Protein AF-0000000082409855 (afdb_homodimer)

Solvent-accessible surface area (backbone atoms only — not comparable to full-atom values): 30303 Å² total; per-residue (Å²): 127,55,76,56,53,50,44,50,52,50,38,51,52,51,40,52,52,52,29,58,73,38,44,32,50,68,26,29,18,24,30,33,56,83,82,62,51,70,40,70,43,61,23,79,43,75,34,61,32,52,48,40,54,48,55,59,50,48,46,44,51,27,42,34,38,68,70,62,80,38,64,48,76,46,70,48,70,51,46,71,92,40,38,84,38,64,46,68,65,2,50,35,89,60,54,34,32,32,18,48,50,39,34,52,38,42,23,45,21,70,54,13,40,16,37,39,36,52,50,47,63,73,64,32,66,66,56,40,52,49,54,36,51,74,70,66,34,80,67,52,41,80,75,56,54,57,68,50,47,53,48,47,48,25,59,66,70,72,47,61,84,84,54,81,68,69,82,65,58,58,78,56,52,64,68,31,49,68,65,32,41,92,64,28,39,16,25,22,26,44,53,53,25,48,53,48,33,30,33,77,64,42,65,71,45,56,56,69,17,24,49,49,43,53,56,39,26,50,49,43,65,73,56,58,26,54,51,60,40,48,61,77,73,43,47,58,27,33,31,58,15,66,50,89,50,30,52,30,36,37,34,39,41,35,42,85,88,68,52,42,32,15,32,18,35,39,34,42,44,74,55,86,63,83,75,49,64,54,48,35,42,41,39,1,46,44,50,40,44,38,46,47,43,55,58,69,63,98,126,54,75,56,53,49,44,50,53,51,39,52,53,52,41,52,52,52,28,59,73,37,44,32,50,68,26,28,17,23,29,34,56,84,82,60,53,70,40,70,44,59,23,79,42,77,34,61,32,51,48,40,55,49,54,58,50,46,45,46,51,28,42,34,40,68,72,61,78,37,66,46,76,46,70,46,72,49,46,71,93,41,39,84,37,63,46,68,63,3,52,35,87,60,55,34,34,32,19,48,49,39,32,53,38,42,24,45,20,68,54,14,40,16,36,41,36,51,50,46,63,74,62,33,66,67,55,39,50,49,54,36,51,75,71,64,34,79,66,52,40,82,76,58,52,56,66,50,47,54,49,47,49,25,60,66,69,72,46,61,84,81,54,82,68,69,82,65,58,59,78,56,51,64,68,33,49,68,65,31,40,93,65,28,38,15,26,22,27,44,52,54,23,49,51,46,32,29,32,76,66,43,65,71,46,55,55,69,17,23,50,50,42,53,55,40,26,50,49,42,66,75,55,56,25,56,51,57,40,50,60,78,72,44,46,59,26,31,30,58,16,66,49,89,52,29,52,31,35,36,34,38,41,34,42,83,89,66,52,43,32,16,32,18,36,40,35,41,45,74,57,84,62,83,77,51,65,54,49,35,41,40,38,1,45,43,49,39,46,38,47,47,44,54,58,71,63,98

Organism: Rhodococcus erythropolis (NCBI:txid1833)

pLDDT: mean 94.65, std 8.67, range [45.44, 98.94]

Radius of gyration: 23.84 Å; Cα contacts (8 Å, |Δi|>4): 1244; chains: 2; bounding box: 55×64×60 Å

Sequence (596 aa):
MTETATYVESAQQEIAAVLAEAKTDAFVHARDIDSGEEFGYGADEGVILASVFKIPVVLQYAREVAAGTLDPTEHATVTAEFRSGGIGIGGCADDVTASWRDLALLMMSFSDNAATDFLYERLGLDNIVATLRGLGLEKTNLVRDCRGLFKSVYDDLGVDKGTLLEMPPIEILRTISVMDPARSNSSTPREITMLLAAIWRDEAGPASACEEVRTIMSKQVWPHRLSSGFPDEVTVAAKTGTLGLVRNEAGVVAYPDGKRYAVGVFTKSHELTHRAPKIDASIGTVGRIAVEALRNNSMTETATYVESAQQEIAAVLAEAKTDAFVHARDIDSGEEFGYGADEGVILASVFKIPVVLQYAREVAAGTLDPTEHATVTAEFRSGGIGIGGCADDVTASWRDLALLMMSFSDNAATDFLYERLGLDNIVATLRGLGLEKTNLVRDCRGLFKSVYDDLGVDKGTLLEMPPIEILRTISVMDPARSNSSTPREITMLLAAIWRDEAGPASACEEVRTIMSKQVWPHRLSSGFPDEVTVAAKTGTLGLVRNEAGVVAYPDGKRYAVGVFTKSHELTHRAPKIDASIGTVGRIAVEALRNNS

Foldseek 3Di:
DPPLVVLLVVLQVVLVVLCVVLQWDKWKKKAFLVPGDIHTDQQFDKFQCFLVLLLLLLLLVLQCVVVVVFDQQDKDKQAPVLQLDDPDPVPDPGIDIGGLLVLSLVCFQENRQSSFVVSCVVSDQVSSVVLCVVLVQPQFDADDGPVVLVVQVCVLVVHDRPPPDDQDAPVSLCPGQSNDSVRHGIGGNNSSQSCQSCLVVCNSHHVSSSVSSQVSQQNHDDCQAQVLLDDPQKGWRKGWGDDFQKTWMWTKIAHPVGTIMTMIMIIGHNDGDDCSSSNRNSRNNSRVSRVVSVVVVD/DPPLVVLLVVLQVVLVVLCVVLQWDKWKKKAFLVPGDIHTDQQFDKFQCFLVLLLLLLLLVLQCVVVVVFPQQDKDKQAPVLQLDDPDPVPDPGIDIGGLLVLSLVCFQANRQSSFVVSCVVRDQVSSVVLCVVLVQPQFDADDGPVVLVVQVCVQVVHDRPPPDDQDAPVSLCPGQSNDSVRHGIGGNNSSQSCQSCLVVCNSHHVSSSVSSQVSQQNHDDCQAQVLLDDPQKGWRWGWGDDFQKTWMWTKIAHPVGIIMTMIMIMGHNHGDDCSSSNRNSRNNSRVSRVVSVVVVD

InterPro domains:
  IPR000871 Beta-lactamase, class-A [PTHR35333] (9-295)
  IPR012338 Beta-lactamase/transpeptidase-like [G3DSA:3.40.710.10] (6-298)
  IPR012338 Beta-lactamase/transpeptidase-like [SSF56601] (11-272)
  IPR045155 Beta-lactamase class A, catalytic domain [PF13354] (12-293)

Secondary structure (DSSP, 8-state):
--HHHHHHHHHHHHHHHHHHHHTEEEEEEEEETTT--EEEESTTS-EE-GGGGHHHHHHHHHHHHHHTSS-TT-EEEE-GGG--SSSGGGG-SS-EEEEHHHHHHHHHHH--HHHHHHHHHHH-HHHHHHHHHHTT-TT-B----HHHHHHHHHHHHT--TT-------HHHHTTSGGG-TTTSSEE-HHHHHHHHHHHHTT-SS-HHHHHHHHHHHTT----SSGGGGS-TTSEEEEEEEEETTEEEEEEEEE-TTS-EEEEEEEEEESS--SS-HHHHHHHHHHHHHHHHHHHHH-/--HHHHHHHHHHHHHHHHHHHHTEEEEEEEEETTT--EEEESTTS-EE-GGGGHHHHHHHHHHHHHHTSS-TT-EEEE-GGG--SSSGGGG-SS-EEEEHHHHHHHHHHS--HHHHHHHHHHH-HHHHHHHHHHTT-TT-B----HHHHHHHHHHHHT--TT---PPPPHHHHTTSGGG-TTTSSEE-HHHHHHHHHHHHTT-SS-HHHHHHHHHHHTT----SSGGGGS-TTSEEEEEEEEETTEEEEEEEEE-TTS-EEEEEEEEEESS--SS-HHHHHHHHHHHHHHHHHHHHH-

Structure (mmCIF, N/CA/C/O backbone):
data_AF-0000000082409855-model_v1
#
loop_
_entity.id
_entity.type
_entity.pdbx_description
1 polymer 'Serine hydrolase'
#
loop_
_atom_site.group_PDB
_atom_site.id
_atom_site.type_symbol
_atom_site.label_atom_id
_atom_site.label_alt_id
_atom_site.label_comp_id
_atom_site.label_asym_id
_atom_site.label_entity_id
_atom_site.label_seq_id
_atom_site.pdbx_PDB_ins_code
_atom_site.Cartn_x
_atom_site.Cartn_y
_atom_site.Cartn_z
_atom_site.occupancy
_atom_site.B_iso_or_equiv
_atom_site.auth_seq_id
_atom_site.auth_comp_id
_atom_site.auth_asym_id
_atom_site.auth_atom_id
_atom_site.pdbx_PDB_model_num
ATOM 1 N N . MET A 1 1 ? -32.531 29.328 12.016 1 45.44 1 MET A N 1
ATOM 2 C CA . MET A 1 1 ? -31.188 28.812 11.711 1 45.44 1 MET A CA 1
ATOM 3 C C . MET A 1 1 ? -30.844 29.031 10.25 1 45.44 1 MET A C 1
ATOM 5 O O . MET A 1 1 ? -31.609 28.688 9.352 1 45.44 1 MET A O 1
ATOM 9 N N . THR A 1 2 ? -29.859 29.797 9.953 1 54.56 2 THR A N 1
ATOM 10 C CA . THR A 1 2 ? -29.531 30.141 8.578 1 54.56 2 THR A CA 1
ATOM 11 C C . THR A 1 2 ? -29.266 28.891 7.754 1 54.56 2 THR A C 1
ATOM 13 O O . THR A 1 2 ? -29.031 27.812 8.305 1 54.56 2 THR A O 1
ATOM 16 N N . GLU A 1 3 ? -29.656 28.969 6.469 1 56.25 3 GLU A N 1
ATOM 17 C CA . GLU A 1 3 ? -29.484 27.875 5.516 1 56.25 3 GLU A CA 1
ATOM 18 C C . GLU A 1 3 ? -28.125 27.203 5.707 1 56.25 3 GLU A C 1
ATOM 20 O O . GLU A 1 3 ? -28.031 25.969 5.625 1 56.25 3 GLU A O 1
ATOM 25 N N . THR A 1 4 ? -27.172 28.016 6.062 1 58.31 4 THR A N 1
ATOM 26 C CA . THR A 1 4 ? -25.828 27.484 6.285 1 58.31 4 THR A CA 1
ATOM 27 C C . THR A 1 4 ? -25.781 26.641 7.559 1 58.31 4 THR A C 1
ATOM 29 O O . THR A 1 4 ? -25.172 25.562 7.578 1 58.31 4 THR A O 1
ATOM 32 N N . ALA A 1 5 ? -26.422 27.141 8.539 1 64.12 5 ALA A N 1
ATOM 33 C CA . ALA A 1 5 ? -26.469 26.438 9.812 1 64.12 5 ALA A CA 1
ATOM 34 C C . ALA A 1 5 ? -27.156 25.078 9.656 1 64.12 5 ALA A C 1
ATOM 36 O O . ALA A 1 5 ? -26.719 24.078 10.25 1 64.12 5 ALA A O 1
ATOM 37 N N . THR A 1 6 ? -27.969 25.109 8.711 1 72.62 6 THR A N 1
ATOM 38 C CA . THR A 1 6 ? -28.719 23.891 8.492 1 72.62 6 THR A CA 1
ATOM 39 C C . THR A 1 6 ? -27.875 22.844 7.781 1 72.62 6 THR A C 1
ATOM 41 O O . THR A 1 6 ? -27.906 21.656 8.133 1 72.62 6 THR A O 1
ATOM 44 N N . TYR A 1 7 ? -26.969 23.266 6.941 1 80.88 7 TYR A N 1
ATOM 45 C CA . TYR A 1 7 ? -26.125 22.328 6.207 1 80.88 7 TYR A CA 1
ATOM 46 C C . TYR A 1 7 ? -25.047 21.75 7.109 1 80.88 7 TYR A C 1
ATOM 48 O O . TYR A 1 7 ? -24.766 20.547 7.047 1 80.88 7 TYR A O 1
ATOM 56 N N . VAL A 1 8 ? -24.625 22.609 8.016 1 87.31 8 VAL A N 1
ATOM 57 C CA . VAL A 1 8 ? -23.562 22.172 8.938 1 87.31 8 VAL A CA 1
ATOM 58 C C . VAL A 1 8 ? -24.125 21.141 9.914 1 87.31 8 VAL A C 1
ATOM 60 O O . VAL A 1 8 ? -23.5 20.109 10.164 1 87.31 8 VAL A O 1
ATOM 63 N N . GLU A 1 9 ? -25.219 21.438 10.414 1 89.69 9 GLU A N 1
ATOM 64 C CA . GLU A 1 9 ? -25.844 20.516 11.352 1 89.69 9 GLU A CA 1
ATOM 65 C C . GLU A 1 9 ? -26.172 19.188 10.68 1 89.69 9 GLU A C 1
ATOM 67 O O . GLU A 1 9 ? -25.984 18.125 11.281 1 89.69 9 GLU A O 1
ATOM 72 N N . SER A 1 10 ? -26.656 19.281 9.531 1 93.06 10 SER A N 1
ATOM 73 C CA . SER A 1 10 ? -26.953 18.062 8.773 1 93.06 10 SER A CA 1
ATOM 74 C C . SER A 1 10 ? -25.688 17.25 8.516 1 93.06 10 SER A C 1
ATOM 76 O O . SER A 1 10 ? -25.703 16.031 8.648 1 93.06 10 SER A O 1
ATOM 78 N N . ALA A 1 11 ? -24.625 17.922 8.188 1 96.38 11 ALA A N 1
ATOM 79 C CA . ALA A 1 11 ? -23.359 17.25 7.945 1 96.38 11 ALA A CA 1
ATOM 80 C C . ALA A 1 11 ? -22.844 16.578 9.219 1 96.38 11 ALA A C 1
ATOM 82 O O . ALA A 1 11 ? -22.328 15.461 9.172 1 96.38 11 ALA A O 1
ATOM 83 N N . GLN A 1 12 ? -23.016 17.234 10.32 1 96.5 12 GLN A N 1
ATOM 84 C CA . GLN A 1 12 ? -22.578 16.672 11.602 1 96.5 12 GLN A CA 1
ATOM 85 C C . GLN A 1 12 ? -23.359 15.406 11.945 1 96.5 12 GLN A C 1
ATOM 87 O O . GLN A 1 12 ? -22.781 14.43 12.43 1 96.5 12 GLN A O 1
ATOM 92 N N . GLN A 1 13 ? -24.609 15.398 11.688 1 97.06 13 GLN A N 1
ATOM 93 C CA . GLN A 1 13 ? -25.438 14.234 11.945 1 97.06 13 GLN A CA 1
ATOM 94 C C . GLN A 1 13 ? -25.078 13.078 11.016 1 97.06 13 GLN A C 1
ATOM 96 O O . GLN A 1 13 ? -25.062 11.922 11.445 1 97.06 13 GLN A O 1
ATOM 101 N N . GLU A 1 14 ? -24.859 13.438 9.82 1 98 14 GLU A N 1
ATOM 102 C CA . GLU A 1 14 ? -24.453 12.406 8.859 1 98 14 GLU A CA 1
ATOM 103 C C . GLU A 1 14 ? -23.141 11.766 9.25 1 98 14 GLU A C 1
ATOM 105 O O . GLU A 1 14 ? -22.984 10.547 9.172 1 98 14 GLU A O 1
ATOM 110 N N . ILE A 1 15 ? -22.188 12.594 9.664 1 98.56 15 ILE A N 1
ATOM 111 C CA . ILE A 1 15 ? -20.891 12.102 10.102 1 98.56 15 ILE A CA 1
ATOM 112 C C . ILE A 1 15 ? -21.078 11.164 11.297 1 98.56 15 ILE A C 1
ATOM 114 O O . ILE A 1 15 ? -20.516 10.07 11.328 1 98.56 15 ILE A O 1
ATOM 118 N N . ALA A 1 16 ? -21.891 11.586 12.227 1 98.44 16 ALA A N 1
ATOM 119 C CA . ALA A 1 16 ? -22.125 10.781 13.422 1 98.44 16 ALA A CA 1
ATOM 120 C C . ALA A 1 16 ? -22.703 9.414 13.047 1 98.44 16 ALA A C 1
ATOM 122 O O . ALA A 1 16 ? -22.328 8.398 13.633 1 98.44 16 ALA A O 1
ATOM 123 N N . ALA A 1 17 ? -23.578 9.344 12.117 1 98.56 17 ALA A N 1
ATOM 124 C CA . ALA A 1 17 ? -24.203 8.094 11.695 1 98.56 17 ALA A CA 1
ATOM 125 C C . ALA A 1 17 ? -23.188 7.168 11.039 1 98.56 17 ALA A C 1
ATOM 127 O O . ALA A 1 17 ? -23.188 5.961 11.289 1 98.56 17 ALA A O 1
ATOM 128 N N . VAL A 1 18 ? -22.359 7.746 10.164 1 98.44 18 VAL A N 1
ATOM 129 C CA . VAL A 1 18 ? -21.312 6.973 9.484 1 98.44 18 VAL A CA 1
ATOM 130 C C . VAL A 1 18 ? -20.375 6.352 10.516 1 98.44 18 VAL A C 1
ATOM 132 O O . VAL A 1 18 ? -20.031 5.168 10.422 1 98.44 18 VAL A O 1
ATOM 135 N N . LEU A 1 19 ? -20 7.145 11.477 1 98.62 19 LEU A N 1
ATOM 136 C CA . LEU A 1 19 ? -19.031 6.699 12.477 1 98.62 19 LEU A CA 1
ATOM 137 C C . LEU A 1 19 ? -19.641 5.645 13.391 1 98.62 19 LEU A C 1
ATOM 139 O O . LEU A 1 19 ? -18.969 4.703 13.805 1 98.62 19 LEU A O 1
ATOM 143 N N . ALA A 1 20 ? -20.906 5.812 13.711 1 98.31 20 ALA A N 1
ATOM 144 C CA . ALA A 1 20 ? -21.594 4.809 14.516 1 98.31 20 ALA A CA 1
ATOM 145 C C . ALA A 1 20 ? -21.609 3.453 13.812 1 98.31 20 ALA A C 1
ATOM 147 O O . ALA A 1 20 ? -21.359 2.42 14.438 1 98.31 20 ALA A O 1
ATOM 148 N N . GLU A 1 21 ? -21.828 3.498 12.594 1 96.88 21 GLU A N 1
ATOM 149 C CA . GLU A 1 21 ? -21.859 2.266 11.812 1 96.88 21 GLU A CA 1
ATOM 150 C C . GLU A 1 21 ? -20.469 1.624 11.75 1 96.88 21 GLU A C 1
ATOM 152 O O . GLU A 1 21 ? -20.344 0.398 11.797 1 96.88 21 GLU A O 1
ATOM 157 N N . ALA A 1 22 ? -19.469 2.395 11.68 1 96.25 22 ALA A N 1
ATOM 158 C CA . ALA A 1 22 ? -18.094 1.901 11.57 1 96.25 22 ALA A CA 1
ATOM 159 C C . ALA A 1 22 ? -17.516 1.563 12.938 1 96.25 22 ALA A C 1
ATOM 161 O O . ALA A 1 22 ? -16.406 1.047 13.047 1 96.25 22 ALA A O 1
ATOM 162 N N . LYS A 1 23 ? -18.234 1.865 13.992 1 97.12 23 LYS A N 1
ATOM 163 C CA . LYS A 1 23 ? -17.844 1.608 15.375 1 97.12 23 LYS A CA 1
ATOM 164 C C . LYS A 1 23 ? -16.516 2.287 15.703 1 97.12 23 LYS A C 1
ATOM 166 O O . LYS A 1 23 ? -15.586 1.644 16.188 1 97.12 23 LYS A O 1
ATOM 171 N N . THR A 1 24 ? -16.5 3.545 15.445 1 98.19 24 THR A N 1
ATOM 172 C CA . THR A 1 24 ? -15.328 4.367 15.719 1 98.19 24 THR A CA 1
ATOM 173 C C . THR A 1 24 ? -15.742 5.797 16.062 1 98.19 24 THR A C 1
ATOM 175 O O . THR A 1 24 ? -16.797 6.266 15.625 1 98.19 24 THR A O 1
ATOM 178 N N . ASP A 1 25 ? -14.984 6.434 16.922 1 98.19 25 ASP A N 1
ATOM 179 C CA . ASP A 1 25 ? -15.008 7.891 17 1 98.19 25 ASP A CA 1
ATOM 180 C C . ASP A 1 25 ? -14.102 8.508 15.938 1 98.19 25 ASP A C 1
ATOM 182 O O . ASP A 1 25 ? -13.242 7.82 15.367 1 98.19 25 ASP A O 1
ATOM 186 N N . ALA A 1 26 ? -14.359 9.766 15.656 1 98.75 26 ALA A N 1
ATOM 187 C CA . ALA A 1 26 ? -13.438 10.5 14.789 1 98.75 26 ALA A CA 1
ATOM 188 C C . ALA A 1 26 ? -13.5 12 15.07 1 98.75 26 ALA A C 1
ATOM 190 O O . ALA A 1 26 ? -14.453 12.484 15.68 1 98.75 26 ALA A O 1
ATOM 191 N N . PHE A 1 27 ? -12.5 12.672 14.734 1 98.88 27 PHE A N 1
ATOM 192 C CA . PHE A 1 27 ? -12.359 14.125 14.68 1 98.88 27 PHE A CA 1
ATOM 193 C C . PHE A 1 27 ? -12.008 14.578 13.266 1 98.88 27 PHE A C 1
ATOM 195 O O . PHE A 1 27 ? -11.078 14.055 12.656 1 98.88 27 PHE A O 1
ATOM 202 N N . VAL A 1 28 ? -12.781 15.5 12.742 1 98.88 28 VAL A N 1
ATOM 203 C CA . VAL A 1 28 ? -12.719 15.828 11.32 1 98.88 28 VAL A CA 1
ATOM 204 C C . VAL A 1 28 ? -12.617 17.344 11.141 1 98.88 28 VAL A C 1
ATOM 206 O O . VAL A 1 28 ? -13.266 18.094 11.859 1 98.88 28 VAL A O 1
ATOM 209 N N . HIS A 1 29 ? -11.805 17.781 10.289 1 98.88 29 HIS A N 1
ATOM 210 C CA . HIS A 1 29 ? -11.742 19.172 9.898 1 98.88 29 HIS A CA 1
ATOM 211 C C . HIS A 1 29 ? -11.5 19.328 8.398 1 98.88 29 HIS A C 1
ATOM 213 O O . HIS A 1 29 ? -10.711 18.578 7.82 1 98.88 29 HIS A O 1
ATOM 219 N N . ALA A 1 30 ? -12.18 20.188 7.77 1 98.81 30 ALA A N 1
ATOM 220 C CA . ALA A 1 30 ? -11.977 20.578 6.375 1 98.81 30 ALA A CA 1
ATOM 221 C C . ALA A 1 30 ? -11.828 22.094 6.25 1 98.81 30 ALA A C 1
ATOM 223 O O . ALA A 1 30 ? -12.484 22.844 6.973 1 98.81 30 ALA A O 1
ATOM 224 N N . ARG A 1 31 ? -10.953 22.469 5.395 1 98.62 31 ARG A N 1
ATOM 225 C CA . ARG A 1 31 ? -10.672 23.875 5.156 1 98.62 31 ARG A CA 1
ATOM 226 C C . ARG A 1 31 ? -10.578 24.172 3.664 1 98.62 31 ARG A C 1
ATOM 228 O O . ARG A 1 31 ? -9.852 23.5 2.938 1 98.62 31 ARG A O 1
ATOM 235 N N . ASP A 1 32 ? -11.352 25.156 3.238 1 98.38 32 ASP A N 1
ATOM 236 C CA . ASP A 1 32 ? -11.156 25.656 1.885 1 98.38 32 ASP A CA 1
ATOM 237 C C . ASP A 1 32 ? -9.828 26.406 1.767 1 98.38 32 ASP A C 1
ATOM 239 O O . ASP A 1 32 ? -9.633 27.438 2.42 1 98.38 32 ASP A O 1
ATOM 243 N N . ILE A 1 33 ? -8.953 25.953 0.939 1 98.06 33 ILE A N 1
ATOM 244 C CA . ILE A 1 33 ? -7.578 26.453 0.884 1 98.06 33 ILE A CA 1
ATOM 245 C C . ILE A 1 33 ? -7.57 27.906 0.41 1 98.06 33 ILE A C 1
ATOM 247 O O . ILE A 1 33 ? -6.742 28.703 0.855 1 98.06 33 ILE A O 1
ATOM 251 N N . ASP A 1 34 ? -8.453 28.281 -0.414 1 94.12 34 ASP A N 1
ATOM 252 C CA . ASP A 1 34 ? -8.43 29.594 -1.037 1 94.12 34 ASP A CA 1
ATOM 253 C C . ASP A 1 34 ? -9.211 30.625 -0.209 1 94.12 34 ASP A C 1
ATOM 255 O O . ASP A 1 34 ? -8.703 31.703 0.093 1 94.12 34 ASP A O 1
ATOM 259 N N . SER A 1 35 ? -10.391 30.234 0.262 1 95.31 35 SER A N 1
ATOM 260 C CA . SER A 1 35 ? -11.227 31.188 0.985 1 95.31 35 SER A CA 1
ATOM 261 C C . SER A 1 35 ? -10.922 31.172 2.479 1 95.31 35 SER A C 1
ATOM 263 O O . SER A 1 35 ? -11.188 32.156 3.186 1 95.31 35 SER A O 1
ATOM 265 N N . GLY A 1 36 ? -10.547 30 3.016 1 96.25 36 GLY A N 1
ATOM 266 C CA . GLY A 1 36 ? -10.289 29.875 4.441 1 96.25 36 GLY A CA 1
ATOM 267 C C . GLY A 1 36 ? -11.508 29.406 5.227 1 96.25 36 GLY A C 1
ATOM 268 O O . GLY A 1 36 ? -11.414 29.156 6.426 1 96.25 36 GLY A O 1
ATOM 269 N N . GLU A 1 37 ? -12.672 29.25 4.527 1 97 37 GLU A N 1
ATOM 270 C CA . GLU A 1 37 ? -13.844 28.703 5.211 1 97 37 GLU A CA 1
ATOM 271 C C . GLU A 1 37 ? -13.57 27.312 5.758 1 97 37 GLU A C 1
ATOM 273 O O . GLU A 1 37 ? -12.82 26.531 5.152 1 97 37 GLU A O 1
ATOM 278 N N . GLU A 1 38 ? -14.227 27.016 6.871 1 97.62 38 GLU A N 1
ATOM 279 C CA . GLU A 1 38 ? -13.898 25.766 7.551 1 97.62 38 GLU A CA 1
ATOM 280 C C . GLU A 1 38 ? -15.164 25 7.945 1 97.62 38 GLU A C 1
ATOM 282 O O . GLU A 1 38 ? -16.219 25.609 8.125 1 97.62 38 GLU A O 1
ATOM 287 N N . PHE A 1 39 ? -15.086 23.75 8.008 1 97.88 39 PHE A N 1
ATOM 288 C CA . PHE A 1 39 ? -16 22.828 8.664 1 97.88 39 PHE A CA 1
ATOM 289 C C . PHE A 1 39 ? -15.281 22 9.711 1 97.88 39 PHE A C 1
ATOM 291 O O . PHE A 1 39 ? -14.172 21.516 9.469 1 97.88 39 PHE A O 1
ATOM 298 N N . GLY A 1 40 ? -15.914 21.875 10.93 1 98.12 40 GLY A N 1
ATOM 299 C CA . GLY A 1 40 ? -15.266 21.125 11.992 1 98.12 40 GLY A CA 1
ATOM 300 C C . GLY A 1 40 ? -16.203 20.172 12.695 1 98.12 40 GLY A C 1
ATOM 301 O O . GLY A 1 40 ? -17.375 20.484 12.922 1 98.12 40 GLY A O 1
ATOM 302 N N . TYR A 1 41 ? -15.75 19 13.008 1 98.56 41 TYR A N 1
ATOM 303 C CA . TYR A 1 41 ? -16.297 17.984 13.898 1 98.56 41 TYR A CA 1
ATOM 304 C C . TYR A 1 41 ? -15.258 17.531 14.922 1 98.56 41 TYR A C 1
ATOM 306 O O . TYR A 1 41 ? -14.484 16.609 14.664 1 98.56 41 TYR A O 1
ATOM 314 N N . GLY A 1 42 ? -15.211 18.25 16.109 1 98.31 42 GLY A N 1
ATOM 315 C CA . GLY A 1 42 ? -14.125 18.031 17.047 1 98.31 42 GLY A CA 1
ATOM 316 C C . GLY A 1 42 ? -12.781 18.547 16.547 1 98.31 42 GLY A C 1
ATOM 317 O O . GLY A 1 42 ? -11.758 17.891 16.75 1 98.31 42 GLY A O 1
ATOM 318 N N . ALA A 1 43 ? -12.789 19.688 15.914 1 98.5 43 ALA A N 1
ATOM 319 C CA . ALA A 1 43 ? -11.656 20.172 15.133 1 98.5 43 ALA A CA 1
ATOM 320 C C . ALA A 1 43 ? -10.492 20.547 16.047 1 98.5 43 ALA A C 1
ATOM 322 O O . ALA A 1 43 ? -9.336 20.562 15.594 1 98.5 43 ALA A O 1
ATOM 323 N N . ASP A 1 44 ? -10.734 20.859 17.312 1 98.56 44 ASP A N 1
ATOM 324 C CA . ASP A 1 44 ? -9.688 21.375 18.203 1 98.56 44 ASP A CA 1
ATOM 325 C C . ASP A 1 44 ? -9.273 20.312 19.219 1 98.56 44 ASP A C 1
ATOM 327 O O . ASP A 1 44 ? -8.484 20.594 20.125 1 98.56 44 ASP A O 1
ATOM 331 N N . GLU A 1 45 ? -9.82 19.125 19.109 1 98.44 45 GLU A N 1
ATOM 332 C CA . GLU A 1 45 ? -9.453 18.016 20 1 98.44 45 GLU A CA 1
ATOM 333 C C . GLU A 1 45 ? -8.031 17.547 19.734 1 98.44 45 GLU A C 1
ATOM 335 O O . GLU A 1 45 ? -7.562 17.562 18.594 1 98.44 45 GLU A O 1
ATOM 340 N N . GLY A 1 46 ? -7.301 17.234 20.891 1 98.5 46 GLY A N 1
ATOM 341 C CA . GLY A 1 46 ? -6.012 16.578 20.719 1 98.5 46 GLY A CA 1
ATOM 342 C C . GLY A 1 46 ? -6.117 15.211 20.094 1 98.5 46 GLY A C 1
ATOM 343 O O . GLY A 1 46 ? -6.934 14.391 20.516 1 98.5 46 GLY A O 1
ATOM 344 N N . VAL A 1 47 ? -5.367 14.953 19.031 1 98.69 47 VAL A N 1
ATOM 345 C CA . VAL A 1 47 ? -5.426 13.68 18.328 1 98.69 47 VAL A CA 1
ATOM 346 C C . VAL A 1 47 ? -4.02 13.102 18.188 1 98.69 47 VAL A C 1
ATOM 348 O O . VAL A 1 47 ? -3.031 13.836 18.188 1 98.69 47 VAL A O 1
ATOM 351 N N . ILE A 1 48 ? -3.967 11.766 18.188 1 98.25 48 ILE A N 1
ATOM 352 C CA . ILE A 1 48 ? -2.742 11.039 17.859 1 98.25 48 ILE A CA 1
ATOM 353 C C . ILE A 1 48 ? -2.492 11.102 16.344 1 98.25 48 ILE A C 1
ATOM 355 O O . ILE A 1 48 ? -3.367 10.758 15.555 1 98.25 48 ILE A O 1
ATOM 359 N N . LEU A 1 49 ? -1.315 11.5 15.977 1 98.75 49 LEU A N 1
ATOM 360 C CA . LEU A 1 49 ? -1.055 11.711 14.555 1 98.75 49 LEU A CA 1
ATOM 361 C C . LEU A 1 49 ? -0.759 10.391 13.852 1 98.75 49 LEU A C 1
ATOM 363 O O . LEU A 1 49 ? -1.078 10.227 12.672 1 98.75 49 LEU A O 1
ATOM 367 N N . ALA A 1 50 ? -0.214 9.461 14.641 1 97.38 50 ALA A N 1
ATOM 368 C CA . ALA A 1 50 ? 0.371 8.312 13.953 1 97.38 50 ALA A CA 1
ATOM 369 C C . ALA A 1 50 ? 1.252 8.758 12.789 1 97.38 50 ALA A C 1
ATOM 371 O O . ALA A 1 50 ? 2.023 9.711 12.922 1 97.38 50 ALA A O 1
ATOM 372 N N . SER A 1 51 ? 1.19 8.141 11.633 1 98.19 51 SER A N 1
ATOM 373 C CA . SER A 1 51 ? 2.111 8.445 10.539 1 98.19 51 SER A CA 1
ATOM 374 C C . SER A 1 51 ? 1.73 9.75 9.852 1 98.19 51 SER A C 1
ATOM 376 O O . SER A 1 51 ? 2.443 10.211 8.953 1 98.19 51 SER A O 1
ATOM 378 N N . VAL A 1 52 ? 0.716 10.398 10.195 1 98.88 52 VAL A N 1
ATOM 379 C CA . VAL A 1 52 ? 0.417 11.727 9.672 1 98.88 52 VAL A CA 1
ATOM 380 C C . VAL A 1 52 ? 1.512 12.703 10.094 1 98.88 52 VAL A C 1
ATOM 382 O O . VAL A 1 52 ? 1.721 13.734 9.445 1 98.88 52 VAL A O 1
ATOM 385 N N . PHE A 1 53 ? 2.256 12.398 11.164 1 98.81 53 PHE A N 1
ATOM 386 C CA . PHE A 1 53 ? 3.326 13.273 11.617 1 98.81 53 PHE A CA 1
ATOM 387 C C . PHE A 1 53 ? 4.43 13.375 10.57 1 98.81 53 PHE A C 1
ATOM 389 O O . PHE A 1 53 ? 5.297 14.242 10.648 1 98.81 53 PHE A O 1
ATOM 396 N N . LYS A 1 54 ? 4.371 12.555 9.547 1 98.88 54 LYS A N 1
ATOM 397 C CA . LYS A 1 54 ? 5.395 12.578 8.508 1 98.88 54 LYS A CA 1
ATOM 398 C C . LYS A 1 54 ? 5.215 13.781 7.59 1 98.88 54 LYS A C 1
ATOM 400 O O . LYS A 1 54 ? 6.117 14.133 6.828 1 98.88 54 LYS A O 1
ATOM 405 N N . ILE A 1 55 ? 4.09 14.477 7.66 1 98.94 55 ILE A N 1
ATOM 406 C CA . ILE A 1 55 ? 3.863 15.672 6.848 1 98.94 55 ILE A CA 1
ATOM 407 C C . ILE A 1 55 ? 4.812 16.781 7.289 1 98.94 55 ILE A C 1
ATOM 409 O O . ILE A 1 55 ? 5.559 17.328 6.473 1 98.94 55 ILE A O 1
ATOM 413 N N . PRO A 1 56 ? 4.883 17.141 8.586 1 98.81 56 PRO A N 1
ATOM 414 C CA . PRO A 1 56 ? 5.875 18.156 8.938 1 98.81 56 PRO A CA 1
ATOM 415 C C . PRO A 1 56 ? 7.312 17.672 8.727 1 98.81 56 PRO A C 1
ATOM 417 O O . PRO A 1 56 ? 8.203 18.484 8.445 1 98.81 56 PRO A O 1
ATOM 420 N N . VAL A 1 57 ? 7.602 16.375 8.797 1 98.88 57 VAL A N 1
ATOM 421 C CA . VAL A 1 57 ? 8.938 15.844 8.57 1 98.88 57 VAL A CA 1
ATOM 422 C C . VAL A 1 57 ? 9.352 16.078 7.117 1 98.88 57 VAL A C 1
ATOM 424 O O . VAL A 1 57 ? 10.43 16.594 6.848 1 98.88 57 VAL A O 1
ATOM 427 N N . VAL A 1 58 ? 8.445 15.75 6.188 1 98.94 58 VAL A N 1
ATOM 428 C CA . VAL A 1 58 ? 8.789 15.914 4.777 1 98.94 58 VAL A CA 1
ATOM 429 C C . VAL A 1 58 ? 8.883 17.406 4.441 1 98.94 58 VAL A C 1
ATOM 431 O O . VAL A 1 58 ? 9.68 17.797 3.592 1 98.94 58 VAL A O 1
ATOM 434 N N . LEU A 1 59 ? 8.07 18.234 5.113 1 98.94 59 LEU A N 1
ATOM 435 C CA . LEU A 1 59 ? 8.211 19.672 4.914 1 98.94 59 LEU A CA 1
ATOM 436 C C . LEU A 1 59 ? 9.602 20.141 5.312 1 98.94 59 LEU A C 1
ATOM 438 O O . LEU A 1 59 ? 10.234 20.906 4.586 1 98.94 59 LEU A O 1
ATOM 442 N N . GLN A 1 60 ? 10.086 19.719 6.488 1 98.88 60 GLN A N 1
ATOM 443 C CA . GLN A 1 60 ? 11.422 20.094 6.922 1 98.88 60 GLN A CA 1
ATOM 444 C C . GLN A 1 60 ? 12.477 19.625 5.922 1 98.88 60 GLN A C 1
ATOM 446 O O . GLN A 1 60 ? 13.406 20.359 5.598 1 98.88 60 GLN A O 1
ATOM 451 N N . TYR A 1 61 ? 12.344 18.406 5.461 1 98.94 61 TYR A N 1
ATOM 452 C CA . TYR A 1 61 ? 13.219 17.875 4.418 1 98.94 61 TYR A CA 1
ATOM 453 C C . TYR A 1 61 ? 13.242 18.797 3.209 1 98.94 61 TYR A C 1
ATOM 455 O O . TYR A 1 61 ? 14.305 19.219 2.754 1 98.94 61 TYR A O 1
ATOM 463 N N . ALA A 1 62 ? 12.086 19.125 2.705 1 98.94 62 ALA A N 1
ATOM 464 C CA . ALA A 1 62 ? 11.977 19.953 1.504 1 98.94 62 ALA A CA 1
ATOM 465 C C . ALA A 1 62 ? 12.594 21.328 1.727 1 98.94 62 ALA A C 1
ATOM 467 O O . ALA A 1 62 ? 13.203 21.906 0.819 1 98.94 62 ALA A O 1
ATOM 468 N N . ARG A 1 63 ? 12.391 21.891 2.91 1 98.88 63 ARG A N 1
ATOM 469 C CA . ARG A 1 63 ? 12.984 23.188 3.248 1 98.88 63 ARG A CA 1
ATOM 470 C C . ARG A 1 63 ? 14.508 23.109 3.223 1 98.88 63 ARG A C 1
ATOM 472 O O . ARG A 1 63 ? 15.172 24.031 2.74 1 98.88 63 ARG A O 1
ATOM 479 N N . GLU A 1 64 ? 15.078 22.047 3.73 1 98.81 64 GLU A N 1
ATOM 480 C CA . GLU A 1 64 ? 16.531 21.875 3.74 1 98.81 64 GLU A CA 1
ATOM 481 C C . GLU A 1 64 ? 17.078 21.719 2.326 1 98.81 64 GLU A C 1
ATOM 483 O O . GLU A 1 64 ? 18.156 22.219 2.012 1 98.81 64 GLU A O 1
ATOM 488 N N . VAL A 1 65 ? 16.359 21 1.527 1 98.81 65 VAL A N 1
ATOM 489 C CA . VAL A 1 65 ? 16.75 20.875 0.129 1 98.81 65 VAL A CA 1
ATOM 490 C C . VAL A 1 65 ? 16.734 22.234 -0.546 1 98.81 65 VAL A C 1
ATOM 492 O O . VAL A 1 65 ? 17.688 22.609 -1.233 1 98.81 65 VAL A O 1
ATOM 495 N N . ALA A 1 66 ? 15.688 22.984 -0.341 1 98.75 66 ALA A N 1
ATOM 496 C CA . ALA A 1 66 ? 15.555 24.312 -0.935 1 98.75 66 ALA A CA 1
ATOM 497 C C . ALA A 1 66 ? 16.672 25.25 -0.458 1 98.75 66 ALA A C 1
ATOM 499 O O . ALA A 1 66 ? 17.141 26.094 -1.216 1 98.75 66 ALA A O 1
ATOM 500 N N . ALA A 1 67 ? 17.078 25.078 0.773 1 98.31 67 ALA A N 1
ATOM 501 C CA . ALA A 1 67 ? 18.125 25.922 1.361 1 98.31 67 ALA A CA 1
ATOM 502 C C . ALA A 1 67 ? 19.516 25.453 0.92 1 98.31 67 ALA A C 1
ATOM 504 O O . ALA A 1 67 ? 20.5 26.156 1.153 1 98.31 67 ALA A O 1
ATOM 505 N N . GLY A 1 68 ? 19.609 24.297 0.37 1 98.38 68 GLY A N 1
ATOM 506 C CA . GLY A 1 68 ? 20.875 23.781 -0.102 1 98.38 68 GLY A CA 1
ATOM 507 C C . GLY A 1 68 ? 21.672 23.062 0.978 1 98.38 68 GLY A C 1
ATOM 508 O O . GLY A 1 68 ? 22.812 22.656 0.754 1 98.38 68 GLY A O 1
ATOM 509 N N . THR A 1 69 ? 21.109 22.844 2.104 1 98.31 69 THR A N 1
ATOM 510 C CA . THR A 1 69 ? 21.812 22.188 3.211 1 98.31 69 THR A CA 1
ATOM 511 C C . THR A 1 69 ? 21.703 20.672 3.113 1 98.31 69 THR A C 1
ATOM 513 O O . THR A 1 69 ? 22.375 19.953 3.844 1 98.31 69 THR A O 1
ATOM 516 N N . LEU A 1 70 ? 20.891 20.188 2.211 1 98.56 70 LEU A N 1
ATOM 517 C CA . LEU A 1 70 ? 20.75 18.766 1.916 1 98.56 70 LEU A CA 1
ATOM 518 C C . LEU A 1 70 ? 20.656 18.531 0.412 1 98.56 70 LEU A C 1
ATOM 520 O O . LEU A 1 70 ? 19.812 19.109 -0.265 1 98.56 70 LEU A O 1
ATOM 524 N N . ASP A 1 71 ? 21.578 17.781 -0.114 1 98.75 71 ASP A N 1
ATOM 525 C CA . ASP A 1 71 ? 21.531 17.391 -1.518 1 98.75 71 ASP A CA 1
ATOM 526 C C . ASP A 1 71 ? 20.578 16.203 -1.723 1 98.75 71 ASP A C 1
ATOM 528 O O . ASP A 1 71 ? 20.875 15.086 -1.311 1 98.75 71 ASP A O 1
ATOM 532 N N . PRO A 1 72 ? 19.469 16.438 -2.361 1 98.75 72 PRO A N 1
ATOM 533 C CA . PRO A 1 72 ? 18.453 15.383 -2.469 1 98.75 72 PRO A CA 1
ATOM 534 C C . PRO A 1 72 ? 18.938 14.18 -3.281 1 98.75 72 PRO A C 1
ATOM 536 O O . PRO A 1 72 ? 18.375 13.094 -3.172 1 98.75 72 PRO A O 1
ATOM 539 N N . THR A 1 73 ? 20 14.312 -4.07 1 98.69 73 THR A N 1
ATOM 540 C CA . THR A 1 73 ? 20.453 13.25 -4.969 1 98.69 73 THR A CA 1
ATOM 541 C C . THR A 1 73 ? 21.547 12.414 -4.316 1 98.69 73 THR A C 1
ATOM 543 O O . THR A 1 73 ? 21.922 11.359 -4.844 1 98.69 73 THR A O 1
ATOM 546 N N . GLU A 1 74 ? 22.016 12.906 -3.205 1 98.75 74 GLU A N 1
ATOM 547 C CA . GLU A 1 74 ? 23.031 12.141 -2.48 1 98.75 74 GLU A CA 1
ATOM 548 C C . GLU A 1 74 ? 22.453 10.82 -1.961 1 98.75 74 GLU A C 1
ATOM 550 O O . GLU A 1 74 ? 21.359 10.797 -1.398 1 98.75 74 GLU A O 1
ATOM 555 N N . HIS A 1 75 ? 23.203 9.742 -2.189 1 98.69 75 HIS A N 1
ATOM 556 C CA . HIS A 1 75 ? 22.797 8.438 -1.673 1 98.69 75 HIS A CA 1
ATOM 557 C C . HIS A 1 75 ? 23.188 8.273 -0.211 1 98.69 75 HIS A C 1
ATOM 559 O O . HIS A 1 75 ? 24.25 8.75 0.203 1 98.69 75 HIS A O 1
ATOM 565 N N . ALA A 1 76 ? 22.312 7.621 0.478 1 98.62 76 ALA A N 1
ATOM 566 C CA . ALA A 1 76 ? 22.562 7.266 1.873 1 98.62 76 ALA A CA 1
ATOM 567 C C . ALA A 1 76 ? 22.094 5.84 2.166 1 98.62 76 ALA A C 1
ATOM 569 O O . ALA A 1 76 ? 21.141 5.355 1.562 1 98.62 76 ALA A O 1
ATOM 570 N N . THR A 1 77 ? 22.797 5.188 3.129 1 98.75 77 THR A N 1
ATOM 571 C CA . THR A 1 77 ? 22.516 3.791 3.443 1 98.75 77 THR A CA 1
ATOM 572 C C . THR A 1 77 ? 21.734 3.68 4.75 1 98.75 77 THR A C 1
ATOM 574 O O . THR A 1 77 ? 22.234 4.082 5.809 1 98.75 77 THR A O 1
ATOM 577 N N . VAL A 1 78 ? 20.531 3.168 4.613 1 98.81 78 VAL A N 1
ATOM 578 C CA . VAL A 1 78 ? 19.703 2.877 5.777 1 98.81 78 VAL A CA 1
ATOM 579 C C . VAL A 1 78 ? 20.141 1.555 6.406 1 98.81 78 VAL A C 1
ATOM 581 O O . VAL A 1 78 ? 19.922 0.488 5.824 1 98.81 78 VAL A O 1
ATOM 584 N N . THR A 1 79 ? 20.641 1.627 7.613 1 98.19 79 THR A N 1
ATOM 585 C CA . THR A 1 79 ? 21.219 0.462 8.266 1 98.19 79 THR A CA 1
ATOM 586 C C . THR A 1 79 ? 20.219 -0.186 9.219 1 98.19 79 THR A C 1
ATOM 588 O O . THR A 1 79 ? 19.094 0.298 9.367 1 98.19 79 THR A O 1
ATOM 591 N N . ALA A 1 80 ? 20.641 -1.258 9.82 1 96.38 80 ALA A N 1
ATOM 592 C CA . ALA A 1 80 ? 19.812 -2.121 10.648 1 96.38 80 ALA A CA 1
ATOM 593 C C . ALA A 1 80 ? 19.203 -1.343 11.812 1 96.38 80 ALA A C 1
ATOM 595 O O . ALA A 1 80 ? 18.078 -1.633 12.242 1 96.38 80 ALA A O 1
ATOM 596 N N . GLU A 1 81 ? 19.844 -0.348 12.305 1 95.25 81 GLU A N 1
ATOM 597 C CA . GLU A 1 81 ? 19.375 0.388 13.469 1 95.25 81 GLU A CA 1
ATOM 598 C C . GLU A 1 81 ? 18.062 1.116 13.18 1 95.25 81 GLU A C 1
ATOM 600 O O . GLU A 1 81 ? 17.297 1.417 14.094 1 95.25 81 GLU A O 1
ATOM 605 N N . PHE A 1 82 ? 17.766 1.317 11.859 1 95.69 82 PHE A N 1
ATOM 606 C CA . PHE A 1 82 ? 16.562 2.045 11.484 1 95.69 82 PHE A CA 1
ATOM 607 C C . PHE A 1 82 ? 15.461 1.084 11.047 1 95.69 82 PHE A C 1
ATOM 609 O O . PHE A 1 82 ? 14.312 1.493 10.844 1 95.69 82 PHE A O 1
ATOM 616 N N . ARG A 1 83 ? 15.773 -0.149 10.891 1 90.75 83 ARG A N 1
ATOM 617 C CA . ARG A 1 83 ? 14.82 -1.11 10.344 1 90.75 83 ARG A CA 1
ATOM 618 C C . ARG A 1 83 ? 14.086 -1.846 11.461 1 90.75 83 ARG A C 1
ATOM 620 O O . ARG A 1 83 ? 14.414 -2.988 11.781 1 90.75 83 ARG A O 1
ATOM 627 N N . SER A 1 84 ? 13.117 -1.232 12.008 1 80.19 84 SER A N 1
ATOM 628 C CA . SER A 1 84 ? 12.367 -1.748 13.148 1 80.19 84 SER A CA 1
ATOM 629 C C . SER A 1 84 ? 11.102 -2.469 12.703 1 80.19 84 SER A C 1
ATOM 631 O O . SER A 1 84 ? 10.203 -2.713 13.508 1 80.19 84 SER A O 1
ATOM 633 N N . GLY A 1 85 ? 11 -2.709 11.344 1 82.81 85 GLY A N 1
ATOM 634 C CA . GLY A 1 85 ? 9.828 -3.393 10.828 1 82.81 85 GLY A CA 1
ATOM 635 C C . GLY A 1 85 ? 8.938 -2.496 9.984 1 82.81 85 GLY A C 1
ATOM 636 O O . GLY A 1 85 ? 9.242 -1.316 9.789 1 82.81 85 GLY A O 1
ATOM 637 N N . GLY A 1 86 ? 7.867 -3.096 9.453 1 88.56 86 GLY A N 1
ATOM 638 C CA . GLY A 1 86 ? 6.934 -2.355 8.617 1 88.56 86 GLY A CA 1
ATOM 639 C C . GLY A 1 86 ? 7.125 -2.607 7.133 1 88.56 86 GLY A C 1
ATOM 640 O O . GLY A 1 86 ? 7.73 -3.607 6.742 1 88.56 86 GLY A O 1
ATOM 641 N N . ILE A 1 87 ? 6.602 -1.705 6.402 1 93.19 87 ILE A N 1
ATOM 642 C CA . ILE A 1 87 ? 6.566 -1.871 4.953 1 93.19 87 ILE A CA 1
ATOM 643 C C . ILE A 1 87 ? 7.805 -1.229 4.332 1 93.19 87 ILE A C 1
ATOM 645 O O . ILE A 1 87 ? 8.422 -0.344 4.93 1 93.19 87 ILE A O 1
ATOM 649 N N . GLY A 1 88 ? 8.195 -1.717 3.133 1 96.75 88 GLY A N 1
ATOM 650 C CA . GLY A 1 88 ? 9.32 -1.131 2.428 1 96.75 88 GLY A CA 1
ATOM 651 C C . GLY A 1 88 ? 10.656 -1.436 3.08 1 96.75 88 GLY A C 1
ATOM 652 O O . GLY A 1 88 ? 10.938 -2.588 3.416 1 96.75 88 GLY A O 1
ATOM 653 N N . ILE A 1 89 ? 11.484 -0.42 3.246 1 98.12 89 ILE A N 1
ATOM 654 C CA . ILE A 1 89 ? 12.812 -0.573 3.824 1 98.12 89 ILE A CA 1
ATOM 655 C C . ILE A 1 89 ? 12.695 -1.045 5.27 1 98.12 89 ILE A C 1
ATOM 657 O O . ILE A 1 89 ? 13.523 -1.834 5.742 1 98.12 89 ILE A O 1
ATOM 661 N N . GLY A 1 90 ? 11.695 -0.622 5.957 1 96.06 90 GLY A N 1
ATOM 662 C CA . GLY A 1 90 ? 11.492 -1.015 7.344 1 96.06 90 GLY A CA 1
ATOM 663 C C . GLY A 1 90 ? 11.375 -2.516 7.523 1 96.06 90 GLY A C 1
ATOM 664 O O . GLY A 1 90 ? 11.719 -3.047 8.578 1 96.06 90 GLY A O 1
ATOM 665 N N . GLY A 1 91 ? 10.883 -3.234 6.52 1 95.31 91 GLY A N 1
ATOM 666 C CA . GLY A 1 91 ? 10.711 -4.68 6.574 1 95.31 91 GLY A CA 1
ATOM 667 C C . GLY A 1 91 ? 11.852 -5.441 5.938 1 95.31 91 GLY A C 1
ATOM 668 O O . GLY A 1 91 ? 11.852 -6.676 5.926 1 95.31 91 GLY A O 1
ATOM 669 N N . CYS A 1 92 ? 12.82 -4.781 5.375 1 97.81 92 CYS A N 1
ATOM 670 C CA . CYS A 1 92 ? 13.953 -5.422 4.719 1 97.81 92 CYS A CA 1
ATOM 671 C C . CYS A 1 92 ? 14.883 -6.07 5.742 1 97.81 92 CYS A C 1
ATOM 673 O O . CYS A 1 92 ? 14.961 -5.621 6.887 1 97.81 92 CYS A O 1
ATOM 675 N N . ALA A 1 93 ? 15.57 -7.07 5.312 1 97.56 93 ALA A N 1
ATOM 676 C CA . ALA A 1 93 ? 16.484 -7.812 6.176 1 97.56 93 ALA A CA 1
ATOM 677 C C . ALA A 1 93 ? 17.875 -7.184 6.176 1 97.56 93 ALA A C 1
ATOM 679 O O . ALA A 1 93 ? 18.625 -7.336 7.137 1 97.56 93 ALA A O 1
ATOM 680 N N . ASP A 1 94 ? 18.219 -6.465 5.082 1 98.44 94 ASP A N 1
ATOM 681 C CA . ASP A 1 94 ? 19.562 -5.953 4.906 1 98.44 94 ASP A CA 1
ATOM 682 C C . ASP A 1 94 ? 19.562 -4.449 4.641 1 98.44 94 ASP A C 1
ATOM 684 O O . ASP A 1 94 ? 18.484 -3.848 4.496 1 98.44 94 ASP A O 1
ATOM 688 N N . ASP A 1 95 ? 20.781 -3.891 4.664 1 98.56 95 ASP A N 1
ATOM 689 C CA . ASP A 1 95 ? 20.922 -2.459 4.418 1 98.56 95 ASP A CA 1
ATOM 690 C C . ASP A 1 95 ? 20.422 -2.086 3.029 1 98.56 95 ASP A C 1
ATOM 692 O O . ASP A 1 95 ? 20.562 -2.861 2.082 1 98.56 95 ASP A O 1
ATOM 696 N N . VAL A 1 96 ? 19.844 -0.935 2.916 1 98.88 96 VAL A N 1
ATOM 697 C CA . VAL A 1 96 ? 19.359 -0.407 1.647 1 98.88 96 VAL A CA 1
ATOM 698 C C . VAL A 1 96 ? 19.953 0.976 1.397 1 98.88 96 VAL A C 1
ATOM 700 O O . VAL A 1 96 ? 19.984 1.817 2.299 1 98.88 96 VAL A O 1
ATOM 703 N N . THR A 1 97 ? 20.469 1.231 0.199 1 98.94 97 THR A N 1
ATOM 704 C CA . THR A 1 97 ? 21.016 2.523 -0.192 1 98.94 97 THR A CA 1
ATOM 705 C C . THR A 1 97 ? 20.125 3.203 -1.226 1 98.94 97 THR A C 1
ATOM 707 O O . THR A 1 97 ? 19.766 2.6 -2.24 1 98.94 97 THR A O 1
ATOM 710 N N . ALA A 1 98 ? 19.719 4.426 -0.977 1 98.81 98 ALA A N 1
ATOM 711 C CA . ALA A 1 98 ? 18.891 5.25 -1.851 1 98.81 98 ALA A CA 1
ATOM 712 C C . ALA A 1 98 ? 19.188 6.734 -1.646 1 98.81 98 ALA A C 1
ATOM 714 O O . ALA A 1 98 ? 19.859 7.113 -0.684 1 98.81 98 ALA A O 1
ATOM 715 N N . SER A 1 99 ? 18.719 7.52 -2.57 1 98.88 99 SER A N 1
ATOM 716 C CA . SER A 1 99 ? 18.906 8.961 -2.418 1 98.88 99 SER A CA 1
ATOM 717 C C . SER A 1 99 ? 17.984 9.523 -1.347 1 98.88 99 SER A C 1
ATOM 719 O O . SER A 1 99 ? 16.953 8.93 -1.023 1 98.88 99 SER A O 1
ATOM 721 N N . TRP A 1 100 ? 18.328 10.719 -0.868 1 98.88 100 TRP A N 1
ATOM 722 C CA . TRP A 1 100 ? 17.5 11.383 0.137 1 98.88 100 TRP A CA 1
ATOM 723 C C . TRP A 1 100 ? 16.109 11.688 -0.415 1 98.88 100 TRP A C 1
ATOM 725 O O . TRP A 1 100 ? 15.109 11.555 0.297 1 98.88 100 TRP A O 1
ATOM 735 N N . ARG A 1 101 ? 16.031 12.109 -1.685 1 98.81 101 ARG A N 1
ATOM 736 C CA . ARG A 1 101 ? 14.719 12.414 -2.248 1 98.81 101 ARG A CA 1
ATOM 737 C C . ARG A 1 101 ? 13.883 11.148 -2.395 1 98.81 101 ARG A C 1
ATOM 739 O O . ARG A 1 101 ? 12.664 11.18 -2.221 1 98.81 101 ARG A O 1
ATOM 746 N N . ASP A 1 102 ? 14.531 10.047 -2.713 1 98.81 102 ASP A N 1
ATOM 747 C CA . ASP A 1 102 ? 13.789 8.789 -2.818 1 98.81 102 ASP A CA 1
ATOM 748 C C . ASP A 1 102 ? 13.367 8.289 -1.44 1 98.81 102 ASP A C 1
ATOM 750 O O . ASP A 1 102 ? 12.289 7.711 -1.288 1 98.81 102 ASP A O 1
ATOM 754 N N . LEU A 1 103 ? 14.211 8.5 -0.433 1 98.88 103 LEU A N 1
ATOM 755 C CA . LEU A 1 103 ? 13.82 8.148 0.929 1 98.88 103 LEU A CA 1
ATOM 756 C C . LEU A 1 103 ? 12.617 8.969 1.378 1 98.88 103 LEU A C 1
ATOM 758 O O . LEU A 1 103 ? 11.711 8.453 2.037 1 98.88 103 LEU A O 1
ATOM 762 N N . ALA A 1 104 ? 12.594 10.242 1.021 1 98.94 104 ALA A N 1
ATOM 763 C CA . ALA A 1 104 ? 11.445 11.086 1.326 1 98.94 104 ALA A CA 1
ATOM 764 C C . ALA A 1 104 ? 10.188 10.578 0.617 1 98.94 104 ALA A C 1
ATOM 766 O O . ALA A 1 104 ? 9.102 10.555 1.203 1 98.94 104 ALA A O 1
ATOM 767 N N . LEU A 1 105 ? 10.336 10.148 -0.599 1 98.69 105 LEU A N 1
ATOM 768 C CA . LEU A 1 105 ? 9.219 9.586 -1.358 1 98.69 105 LEU A CA 1
ATOM 769 C C . LEU A 1 105 ? 8.688 8.328 -0.688 1 98.69 105 LEU A C 1
ATOM 771 O O . LEU A 1 105 ? 7.473 8.188 -0.508 1 98.69 105 LEU A O 1
ATOM 775 N N . LEU A 1 106 ? 9.555 7.422 -0.324 1 98.56 106 LEU A N 1
ATOM 776 C CA . LEU A 1 106 ? 9.148 6.156 0.281 1 98.56 106 LEU A CA 1
ATOM 777 C C . LEU A 1 106 ? 8.5 6.391 1.643 1 98.56 106 LEU A C 1
ATOM 779 O O . LEU A 1 106 ? 7.531 5.719 1.999 1 98.56 106 LEU A O 1
ATOM 783 N N . MET A 1 107 ? 9 7.367 2.396 1 98.56 107 MET A N 1
ATOM 784 C CA . MET A 1 107 ? 8.406 7.766 3.668 1 98.56 107 MET A CA 1
ATOM 785 C C . MET A 1 107 ? 6.945 8.18 3.484 1 98.56 107 MET A C 1
ATOM 787 O O . MET A 1 107 ? 6.074 7.758 4.25 1 98.56 107 MET A O 1
ATOM 791 N N . MET A 1 108 ? 6.715 8.859 2.443 1 98.62 108 MET A N 1
ATOM 792 C CA . MET A 1 108 ? 5.414 9.508 2.316 1 98.62 108 MET A CA 1
ATOM 793 C C . MET A 1 108 ? 4.441 8.633 1.538 1 98.62 108 MET A C 1
ATOM 795 O O . MET A 1 108 ? 3.252 8.578 1.858 1 98.62 108 MET A O 1
ATOM 799 N N . SER A 1 109 ? 4.875 7.918 0.517 1 97.44 109 SER A N 1
ATOM 800 C CA . SER A 1 109 ? 3.979 7.246 -0.418 1 97.44 109 SER A CA 1
ATOM 801 C C . SER A 1 109 ? 3.34 6.016 0.217 1 97.44 109 SER A C 1
ATOM 803 O O . SER A 1 109 ? 2.166 5.727 -0.021 1 97.44 109 SER A O 1
ATOM 805 N N . PHE A 1 110 ? 4.109 5.281 1.006 1 95.75 110 PHE A N 1
ATOM 806 C CA . PHE A 1 110 ? 3.523 4.105 1.634 1 95.75 110 PHE A CA 1
ATOM 807 C C . PHE A 1 110 ? 3.982 3.979 3.082 1 95.75 110 PHE A C 1
ATOM 809 O O . PHE A 1 110 ? 4.02 2.877 3.633 1 95.75 110 PHE A O 1
ATOM 816 N N . SER A 1 111 ? 4.473 5.148 3.645 1 97.06 111 SER A N 1
ATOM 817 C CA . SER A 1 111 ? 4.723 5.281 5.078 1 97.06 111 SER A CA 1
ATOM 818 C C . SER A 1 111 ? 5.879 4.391 5.523 1 97.06 111 SER A C 1
ATOM 820 O O . SER A 1 111 ? 5.793 3.732 6.559 1 97.06 111 SER A O 1
ATOM 822 N N . ASP A 1 112 ? 6.945 4.332 4.82 1 97.69 112 ASP A N 1
ATOM 823 C CA . ASP A 1 112 ? 8.125 3.572 5.215 1 97.69 112 ASP A CA 1
ATOM 824 C C . ASP A 1 112 ? 8.719 4.117 6.512 1 97.69 112 ASP A C 1
ATOM 826 O O . ASP A 1 112 ? 9.242 5.234 6.539 1 97.69 112 ASP A O 1
ATOM 830 N N . ASN A 1 113 ? 8.75 3.305 7.547 1 97.44 113 ASN A N 1
ATOM 831 C CA . ASN A 1 113 ? 9.188 3.744 8.867 1 97.44 113 ASN A CA 1
ATOM 832 C C . ASN A 1 113 ? 10.703 3.918 8.922 1 97.44 113 ASN A C 1
ATOM 834 O O . ASN A 1 113 ? 11.203 4.828 9.586 1 97.44 113 ASN A O 1
ATOM 838 N N . ALA A 1 114 ? 11.43 3.066 8.281 1 98.19 114 ALA A N 1
ATOM 839 C CA . ALA A 1 114 ? 12.891 3.174 8.297 1 98.19 114 ALA A CA 1
ATOM 840 C C . ALA A 1 114 ? 13.352 4.445 7.59 1 98.19 114 ALA A C 1
ATOM 842 O O . ALA A 1 114 ? 14.227 5.16 8.094 1 98.19 114 ALA A O 1
ATOM 843 N N . ALA A 1 115 ? 12.75 4.711 6.438 1 98.62 115 ALA A N 1
ATOM 844 C CA . ALA A 1 115 ? 13.047 5.961 5.746 1 98.62 115 ALA A CA 1
ATOM 845 C C . ALA A 1 115 ? 12.703 7.164 6.621 1 98.62 115 ALA A C 1
ATOM 847 O O . ALA A 1 115 ? 13.453 8.148 6.66 1 98.62 115 ALA A O 1
ATOM 848 N N . THR A 1 116 ? 11.602 7.059 7.312 1 98.56 116 THR A N 1
ATOM 849 C CA . THR A 1 116 ? 11.172 8.133 8.203 1 98.56 116 THR A CA 1
ATOM 850 C C . THR A 1 116 ? 12.211 8.391 9.289 1 98.56 116 THR A C 1
ATOM 852 O O . THR A 1 116 ? 12.656 9.531 9.469 1 98.56 116 THR A O 1
ATOM 855 N N . ASP A 1 117 ? 12.555 7.328 9.984 1 98.44 117 ASP A N 1
ATOM 856 C CA . ASP A 1 117 ? 13.484 7.469 11.102 1 98.44 117 ASP A CA 1
ATOM 857 C C . ASP A 1 117 ? 14.844 7.969 10.625 1 98.44 117 ASP A C 1
ATOM 859 O O . ASP A 1 117 ? 15.484 8.781 11.305 1 98.44 117 ASP A O 1
ATOM 863 N N . PHE A 1 118 ? 15.25 7.52 9.492 1 98.75 118 PHE A N 1
ATOM 864 C CA . PHE A 1 118 ? 16.531 7.922 8.914 1 98.75 118 PHE A CA 1
ATOM 865 C C . PHE A 1 118 ? 16.516 9.406 8.578 1 98.75 118 PHE A C 1
ATOM 867 O O . PHE A 1 118 ? 17.453 10.133 8.922 1 98.75 118 PHE A O 1
ATOM 874 N N . LEU A 1 119 ? 15.5 9.891 7.934 1 98.62 119 LEU A N 1
ATOM 875 C CA . LEU A 1 119 ? 15.344 11.305 7.617 1 98.62 119 LEU A CA 1
ATOM 876 C C . LEU A 1 119 ? 15.188 12.133 8.891 1 98.62 119 LEU A C 1
ATOM 878 O O . LEU A 1 119 ? 15.781 13.211 9.016 1 98.62 119 LEU A O 1
ATOM 882 N N . TYR A 1 120 ? 14.367 11.609 9.766 1 98.31 120 TYR A N 1
ATOM 883 C CA . TYR A 1 120 ? 14.102 12.273 11.031 1 98.31 120 TYR A CA 1
ATOM 884 C C . TYR A 1 120 ? 15.398 12.555 11.789 1 98.31 120 TYR A C 1
ATOM 886 O O . TYR A 1 120 ? 15.594 13.648 12.312 1 98.31 120 TYR A O 1
ATOM 894 N N . GLU A 1 121 ? 16.266 11.602 11.82 1 98.06 121 GLU A N 1
ATOM 895 C CA . GLU A 1 121 ? 17.562 11.766 12.484 1 98.06 121 GLU A CA 1
ATOM 896 C C . GLU A 1 121 ? 18.422 12.805 11.773 1 98.06 121 GLU A C 1
ATOM 898 O O . GLU A 1 121 ? 19.062 13.641 12.422 1 98.06 121 GLU A O 1
ATOM 903 N N . ARG A 1 122 ? 18.453 12.75 10.484 1 98.38 122 ARG A N 1
ATOM 904 C CA . ARG A 1 122 ? 19.25 13.703 9.695 1 98.38 122 ARG A CA 1
ATOM 905 C C . ARG A 1 122 ? 18.75 15.125 9.906 1 98.38 122 ARG A C 1
ATOM 907 O O . ARG A 1 122 ? 19.547 16.062 9.945 1 98.38 122 ARG A O 1
ATOM 914 N N . LEU A 1 123 ? 17.453 15.328 9.938 1 98.62 123 LEU A N 1
ATOM 915 C CA . LEU A 1 123 ? 16.844 16.641 10 1 98.62 123 LEU A CA 1
ATOM 916 C C . LEU A 1 123 ? 16.906 17.219 11.414 1 98.62 123 LEU A C 1
ATOM 918 O O . LEU A 1 123 ? 17.125 18.422 11.594 1 98.62 123 LEU A O 1
ATOM 922 N N . GLY A 1 124 ? 16.719 16.375 12.383 1 98.31 124 GLY A N 1
ATOM 923 C CA . GLY A 1 124 ? 16.719 16.797 13.773 1 98.31 124 GLY A CA 1
ATOM 924 C C . GLY A 1 124 ? 15.359 17.266 14.258 1 98.31 124 GLY A C 1
ATOM 925 O O . GLY A 1 124 ? 14.727 18.109 13.625 1 98.31 124 GLY A O 1
ATOM 926 N N . LEU A 1 125 ? 14.969 16.797 15.383 1 98.06 125 LEU A N 1
ATOM 927 C CA . LEU A 1 125 ? 13.664 17.094 15.969 1 98.06 125 LEU A CA 1
ATOM 928 C C . LEU A 1 125 ? 13.516 18.594 16.219 1 98.06 125 LEU A C 1
ATOM 930 O O . LEU A 1 125 ? 12.469 19.172 15.938 1 98.06 125 LEU A O 1
ATOM 934 N N . ASP A 1 126 ? 14.547 19.234 16.734 1 97.94 126 ASP A N 1
ATOM 935 C CA . ASP A 1 126 ? 14.484 20.656 17.062 1 97.94 126 ASP A CA 1
ATOM 936 C C . ASP A 1 126 ? 14.172 21.484 15.828 1 97.94 126 ASP A C 1
ATOM 938 O O . ASP A 1 126 ? 13.398 22.453 15.906 1 97.94 126 ASP A O 1
ATOM 942 N N . ASN A 1 127 ? 14.781 21.125 14.711 1 98.19 127 ASN A N 1
ATOM 943 C CA . ASN A 1 127 ? 14.531 21.859 13.477 1 98.19 127 ASN A CA 1
ATOM 944 C C . ASN A 1 127 ? 13.094 21.672 13 1 98.19 127 ASN A C 1
ATOM 946 O O . ASN A 1 127 ? 12.461 22.625 12.547 1 98.19 127 ASN A O 1
ATOM 950 N N . ILE A 1 128 ? 12.539 20.469 13.094 1 98.56 128 ILE A N 1
ATOM 951 C CA . ILE A 1 128 ? 11.164 20.188 12.688 1 98.56 128 ILE A CA 1
ATOM 952 C C . ILE A 1 128 ? 10.195 21 13.555 1 98.56 128 ILE A C 1
ATOM 954 O O . ILE A 1 128 ? 9.289 21.641 13.047 1 98.56 128 ILE A O 1
ATOM 958 N N . VAL A 1 129 ? 10.461 20.984 14.844 1 98.19 129 VAL A N 1
ATOM 959 C CA . VAL A 1 129 ? 9.594 21.688 15.789 1 98.19 129 VAL A CA 1
ATOM 960 C C . VAL A 1 129 ? 9.695 23.203 15.57 1 98.19 129 VAL A C 1
ATOM 962 O O . VAL A 1 129 ? 8.688 23.906 15.633 1 98.19 129 VAL A O 1
ATOM 965 N N . ALA A 1 130 ? 10.883 23.672 15.336 1 98.12 130 ALA A N 1
ATOM 966 C CA . ALA A 1 130 ? 11.055 25.094 15.047 1 98.12 130 ALA A CA 1
ATOM 967 C C . ALA A 1 130 ? 10.227 25.516 13.828 1 98.12 130 ALA A C 1
ATOM 969 O O . ALA A 1 130 ? 9.648 26.609 13.812 1 98.12 130 ALA A O 1
ATOM 970 N N . THR A 1 131 ? 10.242 24.656 12.812 1 98.19 131 THR A N 1
ATOM 971 C CA . THR A 1 131 ? 9.43 24.922 11.633 1 98.19 131 THR A CA 1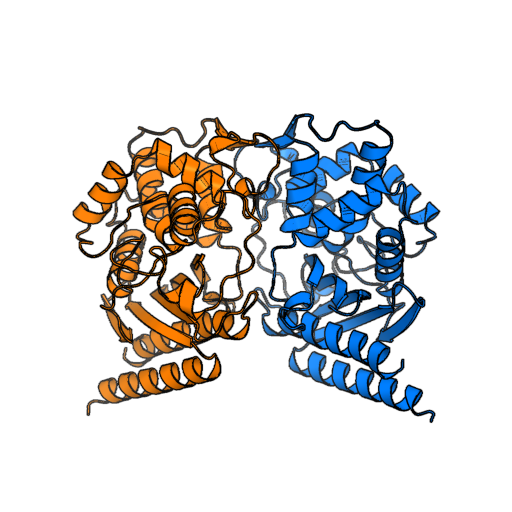
ATOM 972 C C . THR A 1 131 ? 7.949 25 12.008 1 98.19 131 THR A C 1
ATOM 974 O O . THR A 1 131 ? 7.242 25.906 11.578 1 98.19 131 THR A O 1
ATOM 977 N N . LEU A 1 132 ? 7.453 24.109 12.82 1 98.56 132 LEU A N 1
ATOM 978 C CA . LEU A 1 132 ? 6.062 24.094 13.258 1 98.56 132 LEU A CA 1
ATOM 979 C C . LEU A 1 132 ? 5.719 25.359 14.039 1 98.56 132 LEU A C 1
ATOM 981 O O . LEU A 1 132 ? 4.676 25.969 13.805 1 98.56 132 LEU A O 1
ATOM 985 N N . ARG A 1 133 ? 6.613 25.797 14.898 1 98.5 133 ARG A N 1
ATOM 986 C CA . ARG A 1 133 ? 6.398 27 15.688 1 98.5 133 ARG A CA 1
ATOM 987 C C . ARG A 1 133 ? 6.398 28.234 14.797 1 98.5 133 ARG A C 1
ATOM 989 O O . ARG A 1 133 ? 5.578 29.141 14.977 1 98.5 133 ARG A O 1
ATOM 996 N N . GLY A 1 134 ? 7.273 28.234 13.891 1 98.25 134 GLY A N 1
ATOM 997 C CA . GLY A 1 134 ? 7.336 29.344 12.953 1 98.25 134 GLY A CA 1
ATOM 998 C C . GLY A 1 134 ? 6.066 29.5 12.133 1 98.25 134 GLY A C 1
ATOM 999 O O . GLY A 1 134 ? 5.742 30.594 11.688 1 98.25 134 GLY A O 1
ATOM 1000 N N . LEU A 1 135 ? 5.355 28.422 12.008 1 98.31 135 LEU A N 1
ATOM 1001 C CA . LEU A 1 135 ? 4.117 28.422 11.234 1 98.31 135 LEU A CA 1
ATOM 1002 C C . LEU A 1 135 ? 2.91 28.641 12.141 1 98.31 135 LEU A C 1
ATOM 1004 O O . LEU A 1 135 ? 1.768 28.594 11.68 1 98.31 135 LEU A O 1
ATOM 1008 N N . GLY A 1 136 ? 3.168 28.797 13.422 1 98.31 136 GLY A N 1
ATOM 1009 C CA . GLY A 1 136 ? 2.104 29.078 14.375 1 98.31 136 GLY A CA 1
ATOM 1010 C C . GLY A 1 136 ? 1.344 27.828 14.797 1 98.31 136 GLY A C 1
ATOM 1011 O O . GLY A 1 136 ? 0.231 27.938 15.32 1 98.31 136 GLY A O 1
ATOM 1012 N N . LEU A 1 137 ? 1.89 26.688 14.578 1 98.56 137 LEU A N 1
ATOM 1013 C CA . LEU A 1 137 ? 1.236 25.438 14.938 1 98.56 137 LEU A CA 1
ATOM 1014 C C . LEU A 1 137 ? 1.619 25.016 16.344 1 98.56 137 LEU A C 1
ATOM 1016 O O . LEU A 1 137 ? 2.309 24 16.531 1 98.56 137 LEU A O 1
ATOM 1020 N N . GLU A 1 138 ? 1.019 25.625 17.297 1 97.69 138 GLU A N 1
ATOM 1021 C CA . GLU A 1 138 ? 1.435 25.547 18.688 1 97.69 138 GLU A CA 1
ATOM 1022 C C . GLU A 1 138 ? 0.921 24.266 19.344 1 97.69 138 GLU A C 1
ATOM 1024 O O . GLU A 1 138 ? 1.48 23.797 20.344 1 97.69 138 GLU A O 1
ATOM 1029 N N . LYS A 1 139 ? -0.112 23.672 18.781 1 98.25 139 LYS A N 1
ATOM 1030 C CA . LYS A 1 139 ? -0.709 22.484 19.375 1 98.25 139 LYS A CA 1
ATOM 1031 C C . LYS A 1 139 ? -0.158 21.219 18.719 1 98.25 139 LYS A C 1
ATOM 1033 O O . LYS A 1 139 ? -0.477 20.094 19.156 1 98.25 139 LYS A O 1
ATOM 1038 N N . THR A 1 140 ? 0.623 21.375 17.703 1 98.56 140 THR A N 1
ATOM 1039 C CA . THR A 1 140 ? 1.256 20.234 17.047 1 98.56 140 THR A CA 1
ATOM 1040 C C . THR A 1 140 ? 2.582 19.891 17.734 1 98.56 140 THR A C 1
ATOM 1042 O O . THR A 1 140 ? 3.5 20.719 17.75 1 98.56 140 THR A O 1
ATOM 1045 N N . ASN A 1 141 ? 2.643 18.766 18.266 1 95.69 141 ASN A N 1
ATOM 1046 C CA . ASN A 1 141 ? 3.824 18.344 19.016 1 95.69 141 ASN A CA 1
ATOM 1047 C C . ASN A 1 141 ? 4.402 17.047 18.469 1 95.69 141 ASN A C 1
ATOM 1049 O O . ASN A 1 141 ? 3.727 16.016 18.453 1 95.69 141 ASN A O 1
ATOM 1053 N N . LEU A 1 142 ? 5.586 17.047 18.016 1 97.75 142 LEU A N 1
ATOM 1054 C CA . LEU A 1 142 ? 6.352 15.859 17.672 1 97.75 142 LEU A CA 1
ATOM 1055 C C . LEU A 1 142 ? 7.371 15.539 18.75 1 97.75 142 LEU A C 1
ATOM 1057 O O . LEU A 1 142 ? 8.18 16.391 19.125 1 97.75 142 LEU A O 1
ATOM 1061 N N . VAL A 1 143 ? 7.348 14.281 19.266 1 96.19 143 VAL A N 1
ATOM 1062 C CA . VAL A 1 143 ? 8.195 13.969 20.406 1 96.19 143 VAL A CA 1
ATOM 1063 C C . VAL A 1 143 ? 9.07 12.758 20.094 1 96.19 143 VAL A C 1
ATOM 1065 O O . VAL A 1 143 ? 10.07 12.523 20.766 1 96.19 143 VAL A O 1
ATOM 1068 N N . ARG A 1 144 ? 8.68 12.016 19.141 1 94.94 144 ARG A N 1
ATOM 1069 C CA . ARG A 1 144 ? 9.406 10.789 18.828 1 94.94 144 ARG A CA 1
ATOM 1070 C C . ARG A 1 144 ? 9.312 10.453 17.359 1 94.94 144 ARG A C 1
ATOM 1072 O O . ARG A 1 144 ? 8.344 10.836 16.688 1 94.94 144 ARG A O 1
ATOM 1079 N N . ASP A 1 145 ? 10.398 9.758 16.875 1 96.19 145 ASP A N 1
ATOM 1080 C CA . ASP A 1 145 ? 10.273 9.117 15.578 1 96.19 145 ASP A CA 1
ATOM 1081 C C . ASP A 1 145 ? 9.57 7.766 15.695 1 96.19 145 ASP A C 1
ATOM 1083 O O . ASP A 1 145 ? 8.984 7.453 16.734 1 96.19 145 ASP A O 1
ATOM 1087 N N . CYS A 1 146 ? 9.508 6.977 14.625 1 96.25 146 CYS A N 1
ATOM 1088 C CA . CYS A 1 146 ? 8.789 5.707 14.641 1 96.25 146 CYS A CA 1
ATOM 1089 C C . CYS A 1 146 ? 9.406 4.75 15.656 1 96.25 146 CYS A C 1
ATOM 1091 O O . CYS A 1 146 ? 8.688 4.109 16.422 1 96.25 146 CYS A O 1
ATOM 1093 N N . ARG A 1 147 ? 10.781 4.668 15.688 1 93.62 147 ARG A N 1
ATOM 1094 C CA . ARG A 1 147 ? 11.484 3.805 16.641 1 93.62 147 ARG A CA 1
ATOM 1095 C C . ARG A 1 147 ? 11.117 4.16 18.078 1 93.62 147 ARG A C 1
ATOM 1097 O O . ARG A 1 147 ? 10.891 3.277 18.906 1 93.62 147 ARG A O 1
ATOM 1104 N N . GLY A 1 148 ? 11.109 5.453 18.281 1 94.12 148 GLY A N 1
ATOM 1105 C CA . GLY A 1 148 ? 10.734 5.922 19.609 1 94.12 148 GLY A CA 1
ATOM 1106 C C . GLY A 1 148 ? 9.312 5.574 19.984 1 94.12 148 GLY A C 1
ATOM 1107 O O . GLY A 1 148 ? 9.039 5.219 21.141 1 94.12 148 GLY A O 1
ATOM 1108 N N . LEU A 1 149 ? 8.359 5.703 19.109 1 93.69 149 LEU A N 1
ATOM 1109 C CA . LEU A 1 149 ? 6.969 5.336 19.375 1 93.69 149 LEU A CA 1
ATOM 1110 C C . LEU A 1 149 ? 6.852 3.854 19.703 1 93.69 149 LEU A C 1
ATOM 1112 O O . LEU A 1 149 ? 6.195 3.48 20.672 1 93.69 149 LEU A O 1
ATOM 1116 N N . PHE A 1 150 ? 7.488 3.012 18.938 1 91.25 150 PHE A N 1
ATOM 1117 C CA . PHE A 1 150 ? 7.414 1.574 19.172 1 91.25 150 PHE A CA 1
ATOM 1118 C C . PHE A 1 150 ? 8.086 1.205 20.484 1 91.25 150 PHE A C 1
ATOM 1120 O O . PHE A 1 150 ? 7.598 0.342 21.219 1 91.25 150 PHE A O 1
ATOM 1127 N N . LYS A 1 151 ? 9.203 1.827 20.75 1 91.94 151 LYS A N 1
ATOM 1128 C CA . LYS A 1 151 ? 9.867 1.596 22.031 1 91.94 151 LYS A CA 1
ATOM 1129 C C . LYS A 1 151 ? 8.938 1.934 23.203 1 91.94 151 LYS A C 1
ATOM 1131 O O . LYS A 1 151 ? 8.914 1.223 24.203 1 91.94 151 LYS A O 1
ATOM 1136 N N . SER A 1 152 ? 8.258 3.045 23.078 1 93.19 152 SER A N 1
ATOM 1137 C CA . SER A 1 152 ? 7.34 3.438 24.141 1 93.19 152 SER A CA 1
ATOM 1138 C C . SER A 1 152 ? 6.242 2.396 24.328 1 93.19 152 SER A C 1
ATOM 1140 O O . SER A 1 152 ? 5.777 2.18 25.453 1 93.19 152 SER A O 1
ATOM 1142 N N . VAL A 1 153 ? 5.762 1.795 23.281 1 90.88 153 VAL A N 1
ATOM 1143 C CA . VAL A 1 153 ? 4.766 0.735 23.375 1 90.88 153 VAL A CA 1
ATOM 1144 C C . VAL A 1 153 ? 5.34 -0.454 24.141 1 90.88 153 VAL A C 1
ATOM 1146 O O . VAL A 1 153 ? 4.699 -0.978 25.062 1 90.88 153 VAL A O 1
ATOM 1149 N N . TYR A 1 154 ? 6.543 -0.861 23.75 1 90.12 154 TYR A N 1
ATOM 1150 C CA . TYR A 1 154 ? 7.191 -1.986 24.422 1 90.12 154 TYR A CA 1
ATOM 1151 C C . TYR A 1 154 ? 7.418 -1.69 25.891 1 90.12 154 TYR A C 1
ATOM 1153 O O . TYR A 1 154 ? 7.168 -2.543 26.75 1 90.12 154 TYR A O 1
ATOM 1161 N N . ASP A 1 155 ? 7.883 -0.531 26.141 1 93.12 155 ASP A N 1
ATOM 1162 C CA . ASP A 1 155 ? 8.133 -0.122 27.531 1 93.12 155 ASP A CA 1
ATOM 1163 C C . ASP A 1 155 ? 6.848 -0.147 28.344 1 93.12 155 ASP A C 1
ATOM 1165 O O . ASP A 1 155 ? 6.836 -0.649 29.469 1 93.12 155 ASP A O 1
ATOM 1169 N N . ASP A 1 156 ? 5.863 0.372 27.828 1 93.81 156 ASP A N 1
ATOM 1170 C CA . ASP A 1 156 ? 4.59 0.452 28.531 1 93.81 156 ASP A CA 1
ATOM 1171 C C . ASP A 1 156 ? 4.012 -0.939 28.781 1 93.81 156 ASP A C 1
ATOM 1173 O O . ASP A 1 156 ? 3.361 -1.172 29.812 1 93.81 156 ASP A O 1
ATOM 1177 N N . LEU A 1 157 ? 4.211 -1.822 27.844 1 90.44 157 LEU A N 1
ATOM 1178 C CA . LEU A 1 157 ? 3.658 -3.168 27.953 1 90.44 157 LEU A CA 1
ATOM 1179 C C . LEU A 1 157 ? 4.602 -4.082 28.734 1 90.44 157 LEU A C 1
ATOM 1181 O O . LEU A 1 157 ? 4.238 -5.203 29.078 1 90.44 157 LEU A O 1
ATOM 1185 N N . GLY A 1 158 ? 5.816 -3.645 28.922 1 89.75 158 GLY A N 1
ATOM 1186 C CA . GLY A 1 158 ? 6.793 -4.414 29.688 1 89.75 158 GLY A CA 1
ATOM 1187 C C . GLY A 1 158 ? 7.352 -5.594 28.906 1 89.75 158 GLY A C 1
ATOM 1188 O O . GLY A 1 158 ? 7.559 -6.672 29.469 1 89.75 158 GLY A O 1
ATOM 1189 N N . VAL A 1 159 ? 7.398 -5.383 27.641 1 86.31 159 VAL A N 1
ATOM 1190 C CA . VAL A 1 159 ? 7.914 -6.461 26.797 1 86.31 159 VAL A CA 1
ATOM 1191 C C . VAL A 1 159 ? 9.148 -5.984 26.047 1 86.31 159 VAL A C 1
ATOM 1193 O O . VAL A 1 159 ? 9.383 -4.781 25.922 1 86.31 159 VAL A O 1
ATOM 1196 N N . ASP A 1 160 ? 9.938 -6.996 25.609 1 81.25 160 ASP A N 1
ATOM 1197 C CA . ASP A 1 160 ? 11.148 -6.668 24.859 1 81.25 160 ASP A CA 1
ATOM 1198 C C . ASP A 1 160 ? 10.812 -6.293 23.422 1 81.25 160 ASP A C 1
ATOM 1200 O O . ASP A 1 160 ? 9.797 -6.719 22.875 1 81.25 160 ASP A O 1
ATOM 1204 N N . LYS A 1 161 ? 11.781 -5.57 23.016 1 75.75 161 LYS A N 1
ATOM 1205 C CA . LYS A 1 161 ? 11.688 -5.242 21.594 1 75.75 161 LYS A CA 1
ATOM 1206 C C . LYS A 1 161 ? 11.609 -6.504 20.75 1 75.75 161 LYS A C 1
ATOM 1208 O O . LYS A 1 161 ? 12.336 -7.473 20.984 1 75.75 161 LYS A O 1
ATOM 1213 N N . GLY A 1 162 ? 10.805 -6.348 19.672 1 65.62 162 GLY A N 1
ATOM 1214 C CA . GLY A 1 162 ? 10.742 -7.465 18.734 1 65.62 162 GLY A CA 1
ATOM 1215 C C . GLY A 1 162 ? 9.758 -8.539 19.156 1 65.62 162 GLY A C 1
ATOM 1216 O O . GLY A 1 162 ? 9.508 -9.492 18.422 1 65.62 162 GLY A O 1
ATOM 1217 N N . THR A 1 163 ? 9.383 -8.414 20.344 1 61.06 163 THR A N 1
ATOM 1218 C CA . THR A 1 163 ? 8.359 -9.367 20.75 1 61.06 163 THR A CA 1
ATOM 1219 C C . THR A 1 163 ? 7.133 -9.258 19.859 1 61.06 163 THR A C 1
ATOM 1221 O O . THR A 1 163 ? 6.629 -8.156 19.609 1 61.06 163 THR A O 1
ATOM 1224 N N . LEU A 1 164 ? 7.055 -10.312 19.125 1 55.03 164 LEU A N 1
ATOM 1225 C CA . LEU A 1 164 ? 5.805 -10.359 18.375 1 55.03 164 LEU A CA 1
ATOM 1226 C C . LEU A 1 164 ? 4.609 -10.133 19.297 1 55.03 164 LEU A C 1
ATOM 1228 O O . LEU A 1 164 ? 4.336 -10.945 20.188 1 55.03 164 LEU A O 1
ATOM 1232 N N . LEU A 1 165 ? 4.289 -8.922 19.406 1 56.25 165 LEU A N 1
ATOM 1233 C CA . LEU A 1 165 ? 3.215 -8.633 20.344 1 56.25 165 LEU A CA 1
ATOM 1234 C C . LEU A 1 165 ? 1.856 -8.977 19.75 1 56.25 165 LEU A C 1
ATOM 1236 O O . LEU A 1 165 ? 1.56 -8.602 18.609 1 56.25 165 LEU A O 1
ATOM 1240 N N . GLU A 1 166 ? 1.284 -10 20.281 1 62.59 166 GLU A N 1
ATOM 1241 C CA . GLU A 1 166 ? -0.168 -10.023 20.125 1 62.59 166 GLU A CA 1
ATOM 1242 C C . GLU A 1 166 ? -0.788 -8.688 20.531 1 62.59 166 GLU A C 1
ATOM 1244 O O . GLU A 1 166 ? -0.268 -8 21.422 1 62.59 166 GLU A O 1
ATOM 1249 N N . MET A 1 167 ? -1.639 -8.219 19.734 1 71.94 167 MET A N 1
ATOM 1250 C CA . MET A 1 167 ? -2.355 -7.02 20.156 1 71.94 167 MET A CA 1
ATOM 1251 C C . MET A 1 167 ? -2.895 -7.18 21.578 1 71.94 167 MET A C 1
ATOM 1253 O O . MET A 1 167 ? -3.602 -8.148 21.859 1 71.94 167 MET A O 1
ATOM 1257 N N . PRO A 1 168 ? -2.387 -6.367 22.438 1 82.19 168 PRO A N 1
ATOM 1258 C CA . PRO A 1 168 ? -2.943 -6.445 23.797 1 82.19 168 PRO A CA 1
ATOM 1259 C C . PRO A 1 168 ? -4.438 -6.133 23.844 1 82.19 168 PRO A C 1
ATOM 1261 O O . PRO A 1 168 ? -4.988 -5.602 22.875 1 82.19 168 PRO A O 1
ATOM 1264 N N . PRO A 1 169 ? -5.059 -6.602 24.969 1 88 169 PRO A N 1
ATOM 1265 C CA . PRO A 1 169 ? -6.461 -6.211 25.125 1 88 169 PRO A CA 1
ATOM 1266 C C . PRO A 1 169 ? -6.68 -4.707 24.969 1 88 169 PRO A C 1
ATOM 1268 O O . PRO A 1 169 ? -5.801 -3.914 25.312 1 88 169 PRO A O 1
ATOM 1271 N N . ILE A 1 170 ? -7.77 -4.438 24.438 1 91.81 170 ILE A N 1
ATOM 1272 C CA . ILE A 1 170 ? -8.086 -3.057 24.094 1 91.81 170 ILE A CA 1
ATOM 1273 C C . ILE A 1 170 ? -7.996 -2.17 25.328 1 91.81 170 ILE A C 1
ATOM 1275 O O . ILE A 1 170 ? -7.574 -1.015 25.25 1 91.81 170 ILE A O 1
ATOM 1279 N N . GLU A 1 171 ? -8.336 -2.645 26.516 1 92.06 171 GLU A N 1
ATOM 1280 C CA . GLU A 1 171 ? -8.305 -1.888 27.766 1 92.06 171 GLU A CA 1
ATOM 1281 C C . GLU A 1 171 ? -6.883 -1.463 28.109 1 92.06 171 GLU A C 1
ATOM 1283 O O . GLU A 1 171 ? -6.676 -0.39 28.688 1 92.06 171 GLU A O 1
ATOM 1288 N N . ILE A 1 172 ? -6.031 -2.303 27.781 1 91.62 172 ILE A N 1
ATOM 1289 C CA . ILE A 1 172 ? -4.621 -1.999 28.016 1 91.62 172 ILE A CA 1
ATOM 1290 C C . ILE A 1 172 ? -4.121 -1.025 26.953 1 91.62 172 ILE A C 1
ATOM 1292 O O . ILE A 1 172 ? -3.439 -0.047 27.281 1 91.62 172 ILE A O 1
ATOM 1296 N N . LEU A 1 173 ? -4.473 -1.314 25.766 1 91 173 LEU A N 1
ATOM 1297 C CA . LEU A 1 173 ? -4.023 -0.491 24.641 1 91 173 LEU A CA 1
ATOM 1298 C C . LEU A 1 173 ? -4.445 0.961 24.844 1 91 173 LEU A C 1
ATOM 1300 O O . LEU A 1 173 ? -3.705 1.881 24.484 1 91 173 LEU A O 1
ATOM 1304 N N . ARG A 1 174 ? -5.535 1.144 25.406 1 92.81 174 ARG A N 1
ATOM 1305 C CA . ARG A 1 174 ? -6.086 2.484 25.578 1 92.81 174 ARG A CA 1
ATOM 1306 C C . ARG A 1 174 ? -5.289 3.275 26.609 1 92.81 174 ARG A C 1
ATOM 1308 O O . ARG A 1 174 ? -5.395 4.5 26.672 1 92.81 174 ARG A O 1
ATOM 1315 N N . THR A 1 175 ? -4.426 2.633 27.375 1 92.56 175 THR A N 1
ATOM 1316 C CA . THR A 1 175 ? -3.781 3.289 28.516 1 92.56 175 THR A CA 1
ATOM 1317 C C . THR A 1 175 ? -2.312 3.568 28.219 1 92.56 175 THR A C 1
ATOM 1319 O O . THR A 1 175 ? -1.634 4.25 28.984 1 92.56 175 THR A O 1
ATOM 1322 N N . ILE A 1 176 ? -1.874 3.033 27.125 1 94.31 176 ILE A N 1
ATOM 1323 C CA . ILE A 1 176 ? -0.442 3.172 26.891 1 94.31 176 ILE A CA 1
ATOM 1324 C C . ILE A 1 176 ? -0.15 4.551 26.297 1 94.31 176 ILE A C 1
ATOM 1326 O O . ILE A 1 176 ? -1.044 5.203 25.766 1 94.31 176 ILE A O 1
ATOM 1330 N N . SER A 1 177 ? 1.094 4.965 26.375 1 95.75 177 SER A N 1
ATOM 1331 C CA . SER A 1 177 ? 1.52 6.336 26.109 1 95.75 177 SER A CA 1
ATOM 1332 C C . SER A 1 177 ? 1.235 6.727 24.656 1 95.75 177 SER A C 1
ATOM 1334 O O . SER A 1 177 ? 0.854 7.863 24.375 1 95.75 177 SER A O 1
ATOM 1336 N N . VAL A 1 178 ? 1.377 5.824 23.734 1 95.06 178 VAL A N 1
ATOM 1337 C CA . VAL A 1 178 ? 1.27 6.148 22.312 1 95.06 178 VAL A CA 1
ATOM 1338 C C . VAL A 1 178 ? -0.176 6.504 21.969 1 95.06 178 VAL A C 1
ATOM 1340 O O . VAL A 1 178 ? -0.443 7.125 20.938 1 95.06 178 VAL A O 1
ATOM 1343 N N . MET A 1 179 ? -1.135 6.176 22.891 1 95.88 179 MET A N 1
ATOM 1344 C CA . MET A 1 179 ? -2.549 6.465 22.656 1 95.88 179 MET A CA 1
ATOM 1345 C C . MET A 1 179 ? -2.977 7.711 23.422 1 95.88 179 MET A C 1
ATOM 1347 O O . MET A 1 179 ? -4.164 8.039 23.469 1 95.88 179 MET A O 1
ATOM 1351 N N . ASP A 1 180 ? -2.049 8.438 24 1 96.5 180 ASP A N 1
ATOM 1352 C CA . ASP A 1 180 ? -2.268 9.695 24.719 1 96.5 180 ASP A CA 1
ATOM 1353 C C . ASP A 1 180 ? -1.662 10.875 23.953 1 96.5 180 ASP A C 1
ATOM 1355 O O . ASP A 1 180 ? -0.439 11.008 23.891 1 96.5 180 ASP A O 1
ATOM 1359 N N . PRO A 1 181 ? -2.516 11.758 23.5 1 96.69 181 PRO A N 1
ATOM 1360 C CA . PRO A 1 181 ? -1.99 12.898 22.75 1 96.69 181 PRO A CA 1
ATOM 1361 C C . PRO A 1 181 ? -0.955 13.695 23.547 1 96.69 181 PRO A C 1
ATOM 1363 O O . PRO A 1 181 ? -0.066 14.312 22.953 1 96.69 181 PRO A O 1
ATOM 1366 N N . ALA A 1 182 ? -0.975 13.703 24.844 1 95.88 182 ALA A N 1
ATOM 1367 C CA . ALA A 1 182 ? -0.035 14.461 25.672 1 95.88 182 ALA A CA 1
ATOM 1368 C C . ALA A 1 182 ? 1.334 13.789 25.703 1 95.88 182 ALA A C 1
ATOM 1370 O O . ALA A 1 182 ? 2.324 14.398 26.109 1 95.88 182 ALA A O 1
ATOM 1371 N N . ARG A 1 183 ? 1.414 12.539 25.219 1 96.19 183 ARG A N 1
ATOM 1372 C CA . ARG A 1 183 ? 2.643 11.773 25.391 1 96.19 183 ARG A CA 1
ATOM 1373 C C . ARG A 1 183 ? 3.123 11.203 24.062 1 96.19 183 ARG A C 1
ATOM 1375 O O . ARG A 1 183 ? 4.059 10.398 24.031 1 96.19 183 ARG A O 1
ATOM 1382 N N . SER A 1 184 ? 2.541 11.523 23.031 1 97.06 184 SER A N 1
ATOM 1383 C CA . SER A 1 184 ? 2.854 11.008 21.703 1 97.06 184 SER A CA 1
ATOM 1384 C C . SER A 1 184 ? 2.869 12.133 20.656 1 97.06 184 SER A C 1
ATOM 1386 O O . SER A 1 184 ? 2.729 13.305 21.016 1 97.06 184 SER A O 1
ATOM 1388 N N . ASN A 1 185 ? 3.279 11.812 19.375 1 98.5 185 ASN A N 1
ATOM 1389 C CA . ASN A 1 185 ? 3.102 12.789 18.312 1 98.5 185 ASN A CA 1
ATOM 1390 C C . ASN A 1 185 ? 1.634 13.172 18.141 1 98.5 185 ASN A C 1
ATOM 1392 O O . ASN A 1 185 ? 0.8 12.312 17.844 1 98.5 185 ASN A O 1
ATOM 1396 N N . SER A 1 186 ? 1.346 14.43 18.359 1 98.75 186 SER A N 1
ATOM 1397 C CA . SER A 1 186 ? -0.056 14.828 18.438 1 98.75 186 SER A CA 1
ATOM 1398 C C . SER A 1 186 ? -0.28 16.203 17.812 1 98.75 186 SER A C 1
ATOM 1400 O O . SER A 1 186 ? 0.678 16.922 17.547 1 98.75 186 SER A O 1
ATOM 1402 N N . SER A 1 187 ? -1.466 16.516 17.562 1 98.88 187 SER A N 1
ATOM 1403 C CA . SER A 1 187 ? -1.946 17.781 17.016 1 98.88 187 SER A CA 1
ATOM 1404 C C . SER A 1 187 ? -3.451 17.938 17.203 1 98.88 187 SER A C 1
ATOM 1406 O O . SER A 1 187 ? -4.02 17.375 18.156 1 98.88 187 SER A O 1
ATOM 1408 N N . THR A 1 188 ? -4.027 18.812 16.484 1 98.88 188 THR A N 1
ATOM 1409 C CA . THR A 1 188 ? -5.469 18.906 16.266 1 98.88 188 THR A CA 1
ATOM 1410 C C . THR A 1 188 ? -5.789 18.812 14.773 1 98.88 188 THR A C 1
ATOM 1412 O O . THR A 1 188 ? -4.973 19.172 13.93 1 98.88 188 THR A O 1
ATOM 1415 N N . PRO A 1 189 ? -7.02 18.297 14.508 1 98.94 189 PRO A N 1
ATOM 1416 C CA . PRO A 1 189 ? -7.391 18.281 13.086 1 98.94 189 PRO A CA 1
ATOM 1417 C C . PRO A 1 189 ? -7.25 19.656 12.43 1 98.94 189 PRO A C 1
ATOM 1419 O O . PRO A 1 189 ? -6.754 19.75 11.305 1 98.94 189 PRO A O 1
ATOM 1422 N N . ARG A 1 190 ? -7.559 20.703 13.125 1 98.88 190 ARG A N 1
ATOM 1423 C CA . ARG A 1 190 ? -7.5 22.062 12.602 1 98.88 190 ARG A CA 1
ATOM 1424 C C . ARG A 1 190 ? -6.066 22.469 12.281 1 98.88 190 ARG A C 1
ATOM 1426 O O . ARG A 1 190 ? -5.793 23.031 11.219 1 98.88 190 ARG A O 1
ATOM 1433 N N . GLU A 1 191 ? -5.117 22.188 13.141 1 98.88 191 GLU A N 1
ATOM 1434 C CA . GLU A 1 191 ? -3.738 22.594 12.875 1 98.88 191 GLU A CA 1
ATOM 1435 C C . GLU A 1 191 ? -3.152 21.797 11.711 1 98.88 191 GLU A C 1
ATOM 1437 O O . GLU A 1 191 ? -2.338 22.312 10.945 1 98.88 191 GLU A O 1
ATOM 1442 N N . ILE A 1 192 ? -3.568 20.547 11.562 1 98.94 192 ILE A N 1
ATOM 1443 C CA . ILE A 1 192 ? -3.064 19.75 10.438 1 98.94 192 ILE A CA 1
ATOM 1444 C C . ILE A 1 192 ? -3.574 20.344 9.125 1 98.94 192 ILE A C 1
ATOM 1446 O O . ILE A 1 192 ? -2.816 20.469 8.156 1 98.94 192 ILE A O 1
ATOM 1450 N N . THR A 1 193 ? -4.879 20.734 9.078 1 98.94 193 THR A N 1
ATOM 1451 C CA . THR A 1 193 ? -5.379 21.328 7.844 1 98.94 193 THR A CA 1
ATOM 1452 C C . THR A 1 193 ? -4.781 22.719 7.625 1 98.94 193 THR A C 1
ATOM 1454 O O . THR A 1 193 ? -4.605 23.156 6.484 1 98.94 193 THR A O 1
ATOM 1457 N N . MET A 1 194 ? -4.441 23.406 8.719 1 98.81 194 MET A N 1
ATOM 1458 C CA . MET A 1 194 ? -3.725 24.672 8.594 1 98.81 194 MET A CA 1
ATOM 1459 C C . MET A 1 194 ? -2.355 24.453 7.953 1 98.81 194 MET A C 1
ATOM 1461 O O . MET A 1 194 ? -1.949 25.219 7.074 1 98.81 194 MET A O 1
ATOM 1465 N N . LEU A 1 195 ? -1.643 23.484 8.406 1 98.94 195 LEU A N 1
ATOM 1466 C CA . LEU A 1 195 ? -0.346 23.141 7.832 1 98.94 195 LEU A CA 1
ATOM 1467 C C . LEU A 1 195 ? -0.479 22.828 6.344 1 98.94 195 LEU A C 1
ATOM 1469 O O . LEU A 1 195 ? 0.288 23.328 5.523 1 98.94 195 LEU A O 1
ATOM 1473 N N . LEU A 1 196 ? -1.463 22 5.988 1 98.94 196 LEU A N 1
ATOM 1474 C CA . LEU A 1 196 ? -1.695 21.625 4.598 1 98.94 196 LEU A CA 1
ATOM 1475 C C . LEU A 1 196 ? -2.018 22.859 3.754 1 98.94 196 LEU A C 1
ATOM 1477 O O . LEU A 1 196 ? -1.499 23.016 2.646 1 98.94 196 LEU A O 1
ATOM 1481 N N . ALA A 1 197 ? -2.83 23.703 4.301 1 98.88 197 ALA A N 1
ATOM 1482 C CA . ALA A 1 197 ? -3.18 24.938 3.578 1 98.88 197 ALA A CA 1
ATOM 1483 C C . ALA A 1 197 ? -1.946 25.797 3.338 1 98.88 197 ALA A C 1
ATOM 1485 O O . ALA A 1 197 ? -1.759 26.328 2.24 1 98.88 197 ALA A O 1
ATOM 1486 N N . ALA A 1 198 ? -1.121 25.969 4.355 1 98.88 198 ALA A N 1
ATOM 1487 C CA . ALA A 1 198 ? 0.099 26.75 4.223 1 98.88 198 ALA A CA 1
ATOM 1488 C C . ALA A 1 198 ? 1.011 26.172 3.143 1 98.88 198 ALA A C 1
ATOM 1490 O O . ALA A 1 198 ? 1.615 26.922 2.367 1 98.88 198 ALA A O 1
ATOM 1491 N N . ILE A 1 199 ? 1.146 24.844 3.068 1 98.94 199 ILE A N 1
ATOM 1492 C CA . ILE A 1 199 ? 1.966 24.188 2.057 1 98.94 199 ILE A CA 1
ATOM 1493 C C . ILE A 1 199 ? 1.382 24.438 0.67 1 98.94 199 ILE A C 1
ATOM 1495 O O . ILE A 1 199 ? 2.115 24.75 -0.27 1 98.94 199 ILE A O 1
ATOM 1499 N N . TRP A 1 200 ? 0.086 24.359 0.555 1 98.81 200 TRP A N 1
ATOM 1500 C CA . TRP A 1 200 ? -0.563 24.469 -0.747 1 98.81 200 TRP A CA 1
ATOM 1501 C C . TRP A 1 200 ? -0.614 25.922 -1.211 1 98.81 200 TRP A C 1
ATOM 1503 O O . TRP A 1 200 ? -0.833 26.188 -2.393 1 98.81 200 TRP A O 1
ATOM 1513 N N . ARG A 1 201 ? -0.36 26.859 -0.319 1 98.56 201 ARG A N 1
ATOM 1514 C CA . ARG A 1 201 ? -0.36 28.281 -0.675 1 98.56 201 ARG A CA 1
ATOM 1515 C C . ARG A 1 201 ? 1.061 28.828 -0.73 1 98.56 201 ARG A C 1
ATOM 1517 O O . ARG A 1 201 ? 1.259 30.047 -0.799 1 98.56 201 ARG A O 1
ATOM 1524 N N . ASP A 1 202 ? 2.043 27.984 -0.62 1 98.69 202 ASP A N 1
ATOM 1525 C CA . ASP A 1 202 ? 3.455 28.359 -0.663 1 98.69 202 ASP A CA 1
ATOM 1526 C C . ASP A 1 202 ? 3.814 29.297 0.488 1 98.69 202 ASP A C 1
ATOM 1528 O O . ASP A 1 202 ? 4.59 30.234 0.308 1 98.69 202 ASP A O 1
ATOM 1532 N N . GLU A 1 203 ? 3.207 29.016 1.655 1 98.56 203 GLU A N 1
ATOM 1533 C CA . GLU A 1 203 ? 3.434 29.859 2.824 1 98.56 203 GLU A CA 1
ATOM 1534 C C . GLU A 1 203 ? 4.254 29.125 3.883 1 98.56 203 GLU A C 1
ATOM 1536 O O . GLU A 1 203 ? 4.684 29.734 4.867 1 98.56 203 GLU A O 1
ATOM 1541 N N . ALA A 1 204 ? 4.543 27.859 3.668 1 98.81 204 ALA A N 1
ATOM 1542 C CA . ALA A 1 204 ? 5.195 27.047 4.699 1 98.81 204 ALA A CA 1
ATOM 1543 C C . ALA A 1 204 ? 6.707 27 4.488 1 98.81 204 ALA A C 1
ATOM 1545 O O . ALA A 1 204 ? 7.426 26.344 5.242 1 98.81 204 ALA A O 1
ATOM 1546 N N . GLY A 1 205 ? 7.227 27.641 3.545 1 98.12 205 GLY A N 1
ATOM 1547 C CA . GLY A 1 205 ? 8.609 27.688 3.107 1 98.12 205 GLY A CA 1
ATOM 1548 C C . GLY A 1 205 ? 8.766 28.188 1.685 1 98.12 205 GLY A C 1
ATOM 1549 O O . GLY A 1 205 ? 7.836 28.766 1.118 1 98.12 205 GLY A O 1
ATOM 1550 N N . PRO A 1 206 ? 10.008 28.078 1.173 1 98.5 206 PRO A N 1
ATOM 1551 C CA . PRO A 1 206 ? 10.172 28.422 -0.243 1 98.5 206 PRO A CA 1
ATOM 1552 C C . PRO A 1 206 ? 9.188 27.672 -1.145 1 98.5 206 PRO A C 1
ATOM 1554 O O . PRO A 1 206 ? 8.844 26.516 -0.866 1 98.5 206 PRO A O 1
ATOM 1557 N N . ALA A 1 207 ? 8.789 28.344 -2.232 1 98.69 207 ALA A N 1
ATOM 1558 C CA . ALA A 1 207 ? 7.809 27.766 -3.148 1 98.69 207 ALA A CA 1
ATOM 1559 C C . ALA A 1 207 ? 8.273 26.406 -3.656 1 98.69 207 ALA A C 1
ATOM 1561 O O . ALA A 1 207 ? 7.465 25.484 -3.826 1 98.69 207 ALA A O 1
ATOM 1562 N N . SER A 1 208 ? 9.555 26.297 -3.877 1 98.69 208 SER A N 1
ATOM 1563 C CA . SER A 1 208 ? 10.078 25.031 -4.375 1 98.69 208 SER A CA 1
ATOM 1564 C C . SER A 1 208 ? 9.922 23.922 -3.344 1 98.69 208 SER A C 1
ATOM 1566 O O . SER A 1 208 ? 9.688 22.766 -3.699 1 98.69 208 SER A O 1
ATOM 1568 N N . ALA A 1 209 ? 10.078 24.234 -2.07 1 98.88 209 ALA A N 1
ATOM 1569 C CA . ALA A 1 209 ? 9.875 23.266 -0.997 1 98.88 209 ALA A CA 1
ATOM 1570 C C . ALA A 1 209 ? 8.414 22.812 -0.923 1 98.88 209 ALA A C 1
ATOM 1572 O O . ALA A 1 209 ? 8.133 21.625 -0.839 1 98.88 209 ALA A O 1
ATOM 1573 N N . CYS A 1 210 ? 7.539 23.781 -0.996 1 98.94 210 CYS A N 1
ATOM 1574 C CA . CYS A 1 210 ? 6.113 23.469 -0.955 1 98.94 210 CYS A CA 1
ATOM 1575 C C . CYS A 1 210 ? 5.707 22.594 -2.141 1 98.94 210 CYS A C 1
ATOM 1577 O O . CYS A 1 210 ? 4.961 21.641 -1.981 1 98.94 210 CYS A O 1
ATOM 1579 N N . GLU A 1 211 ? 6.215 22.938 -3.271 1 98.81 211 GLU A N 1
ATOM 1580 C CA . GLU A 1 211 ? 5.93 22.141 -4.469 1 98.81 211 GLU A CA 1
ATOM 1581 C C . GLU A 1 211 ? 6.406 20.703 -4.309 1 98.81 211 GLU A C 1
ATOM 1583 O O . GLU A 1 211 ? 5.715 19.766 -4.715 1 98.81 211 GLU A O 1
ATOM 1588 N N . GLU A 1 212 ? 7.566 20.531 -3.77 1 98.75 212 GLU A N 1
ATOM 1589 C CA . GLU A 1 212 ? 8.109 19.203 -3.547 1 98.75 212 GLU A CA 1
ATOM 1590 C C . GLU A 1 212 ? 7.215 18.391 -2.613 1 98.75 212 GLU A C 1
ATOM 1592 O O . GLU A 1 212 ? 6.945 17.219 -2.867 1 98.75 212 GLU A O 1
ATOM 1597 N N . VAL A 1 213 ? 6.746 18.984 -1.561 1 98.94 213 VAL A N 1
ATOM 1598 C CA . VAL A 1 213 ? 5.875 18.297 -0.606 1 98.94 213 VAL A CA 1
ATOM 1599 C C . VAL A 1 213 ? 4.57 17.906 -1.289 1 98.94 213 VAL A C 1
ATOM 1601 O O . VAL A 1 213 ? 4.113 16.766 -1.149 1 98.94 213 VAL A O 1
ATOM 1604 N N . ARG A 1 214 ? 3.979 18.828 -2.088 1 98.88 214 ARG A N 1
ATOM 1605 C CA . ARG A 1 214 ? 2.74 18.516 -2.801 1 98.88 214 ARG A CA 1
ATOM 1606 C C . ARG A 1 214 ? 2.932 17.359 -3.768 1 98.88 214 ARG A C 1
ATOM 1608 O O . ARG A 1 214 ? 2.09 16.469 -3.844 1 98.88 214 ARG A O 1
ATOM 1615 N N . THR A 1 215 ? 4.039 17.375 -4.441 1 98.38 215 THR A N 1
ATOM 1616 C CA . THR A 1 215 ? 4.344 16.328 -5.414 1 98.38 215 THR A CA 1
ATOM 1617 C C . THR A 1 215 ? 4.473 14.977 -4.723 1 98.38 215 THR A C 1
ATOM 1619 O O . THR A 1 215 ? 3.879 13.992 -5.164 1 98.38 215 THR A O 1
ATOM 1622 N N . ILE A 1 216 ? 5.152 14.945 -3.645 1 98.62 216 ILE A N 1
ATOM 1623 C CA . ILE A 1 216 ? 5.387 13.695 -2.926 1 98.62 216 ILE A CA 1
ATOM 1624 C C . ILE A 1 216 ? 4.074 13.188 -2.336 1 98.62 216 ILE A C 1
ATOM 1626 O O . ILE A 1 216 ? 3.771 11.992 -2.412 1 98.62 216 ILE A O 1
ATOM 1630 N N . MET A 1 217 ? 3.277 14.086 -1.794 1 98.75 217 MET A N 1
ATOM 1631 C CA . MET A 1 217 ? 2.021 13.695 -1.162 1 98.75 217 MET A CA 1
ATOM 1632 C C . MET A 1 217 ? 1.028 13.18 -2.199 1 98.75 217 MET A C 1
ATOM 1634 O O . MET A 1 217 ? 0.127 12.406 -1.87 1 98.75 217 MET A O 1
ATOM 1638 N N . SER A 1 218 ? 1.143 13.617 -3.449 1 97.88 218 SER A N 1
ATOM 1639 C CA . SER A 1 218 ? 0.26 13.164 -4.52 1 97.88 218 SER A CA 1
ATOM 1640 C C . SER A 1 218 ? 0.55 11.711 -4.895 1 97.88 218 SER A C 1
ATOM 1642 O O . SER A 1 218 ? -0.207 11.102 -5.652 1 97.88 218 SER A O 1
ATOM 1644 N N . LYS A 1 219 ? 1.565 11.117 -4.281 1 96.69 219 LYS A N 1
ATOM 1645 C CA . LYS A 1 219 ? 1.981 9.766 -4.637 1 96.69 219 LYS A CA 1
ATOM 1646 C C . LYS A 1 219 ? 1.535 8.758 -3.58 1 96.69 219 LYS A C 1
ATOM 1648 O O . LYS A 1 219 ? 1.968 7.602 -3.592 1 96.69 219 LYS A O 1
ATOM 1653 N N . GLN A 1 220 ? 0.666 9.188 -2.723 1 95.25 220 GLN A N 1
ATOM 1654 C CA . GLN A 1 220 ? 0.079 8.266 -1.753 1 95.25 220 GLN A CA 1
ATOM 1655 C C . GLN A 1 220 ? -0.533 7.055 -2.447 1 95.25 220 GLN A C 1
ATOM 1657 O O . GLN A 1 220 ? -1.263 7.199 -3.43 1 95.25 220 GLN A O 1
ATOM 1662 N N . VAL A 1 221 ? -0.278 5.84 -1.859 1 93.44 221 VAL A N 1
ATOM 1663 C CA . VAL A 1 221 ? -0.638 4.664 -2.645 1 93.44 221 VAL A CA 1
ATOM 1664 C C . VAL A 1 221 ? -1.908 4.031 -2.078 1 93.44 221 VAL A C 1
ATOM 1666 O O . VAL A 1 221 ? -2.52 3.172 -2.717 1 93.44 221 VAL A O 1
ATOM 1669 N N . TRP A 1 222 ? -2.275 4.387 -0.887 1 93.06 222 TRP A N 1
ATOM 1670 C CA . TRP A 1 222 ? -3.418 3.758 -0.232 1 93.06 222 TRP A CA 1
ATOM 1671 C C . TRP A 1 222 ? -4.727 4.391 -0.694 1 93.06 222 TRP A C 1
ATOM 1673 O O . TRP A 1 222 ? -5.051 5.516 -0.302 1 93.06 222 TRP A O 1
ATOM 1683 N N . PRO A 1 223 ? -5.516 3.674 -1.415 1 91.06 223 PRO A N 1
ATOM 1684 C CA . PRO A 1 223 ? -6.699 4.301 -2.012 1 91.06 223 PRO A CA 1
ATOM 1685 C C . PRO A 1 223 ? -7.957 4.105 -1.17 1 91.06 223 PRO A C 1
ATOM 1687 O O . PRO A 1 223 ? -9.039 4.566 -1.553 1 91.06 223 PRO A O 1
ATOM 1690 N N . HIS A 1 224 ? -7.867 3.461 -0.076 1 91.75 224 HIS A N 1
ATOM 1691 C CA . HIS A 1 224 ? -9.07 2.92 0.545 1 91.75 224 HIS A CA 1
ATOM 1692 C C . HIS A 1 224 ? -9.5 3.768 1.737 1 91.75 224 HIS A C 1
ATOM 1694 O O . HIS A 1 224 ? -10.422 3.393 2.469 1 91.75 224 HIS A O 1
ATOM 1700 N N . ARG A 1 225 ? -8.82 4.926 1.996 1 96.31 225 ARG A N 1
ATOM 1701 C CA . ARG A 1 225 ? -9.25 5.812 3.072 1 96.31 225 ARG A CA 1
ATOM 1702 C C . ARG A 1 225 ? -9.797 7.125 2.518 1 96.31 225 ARG A C 1
ATOM 1704 O O . ARG A 1 225 ? -10.812 7.129 1.812 1 96.31 225 ARG A O 1
ATOM 1711 N N . LEU A 1 226 ? -9.102 8.203 2.541 1 97.88 226 LEU A N 1
ATOM 1712 C CA . LEU A 1 226 ? -9.641 9.5 2.145 1 97.88 226 LEU A CA 1
ATOM 1713 C C . LEU A 1 226 ? -10.078 9.484 0.683 1 97.88 226 LEU A C 1
ATOM 1715 O O . LEU A 1 226 ? -11.203 9.875 0.359 1 97.88 226 LEU A O 1
ATOM 1719 N N . SER A 1 227 ? -9.273 8.969 -0.193 1 95.62 227 SER A N 1
ATOM 1720 C CA . SER A 1 227 ? -9.562 9.008 -1.623 1 95.62 227 SER A CA 1
ATOM 1721 C C . SER A 1 227 ? -10.797 8.18 -1.962 1 95.62 227 SER A C 1
ATOM 1723 O O . SER A 1 227 ? -11.477 8.453 -2.951 1 95.62 227 SER A O 1
ATOM 1725 N N . SER A 1 228 ? -11.133 7.195 -1.163 1 93.94 228 SER A N 1
ATOM 1726 C CA . SER A 1 228 ? -12.25 6.301 -1.446 1 93.94 228 SER A CA 1
ATOM 1727 C C . SER A 1 228 ? -13.578 7.051 -1.425 1 93.94 228 SER A C 1
ATOM 1729 O O . SER A 1 228 ? -14.586 6.555 -1.941 1 93.94 228 SER A O 1
ATOM 1731 N N . GLY A 1 229 ? -13.57 8.234 -0.825 1 94.81 229 GLY A N 1
ATOM 1732 C CA . GLY A 1 229 ? -14.805 8.992 -0.684 1 94.81 229 GLY A CA 1
ATOM 1733 C C . GLY A 1 229 ? -15.086 9.898 -1.867 1 94.81 229 GLY A C 1
ATOM 1734 O O . GLY A 1 229 ? -16.141 10.516 -1.945 1 94.81 229 GLY A O 1
ATOM 1735 N N . PHE A 1 230 ? -14.18 9.93 -2.793 1 95.69 230 PHE A N 1
ATOM 1736 C CA . PHE A 1 230 ? -14.289 10.906 -3.873 1 95.69 230 PHE A CA 1
ATOM 1737 C C . PHE A 1 230 ? -14.25 10.211 -5.23 1 95.69 230 PHE A C 1
ATOM 1739 O O . PHE A 1 230 ? -13.609 9.172 -5.383 1 95.69 230 PHE A O 1
ATOM 1746 N N . PRO A 1 231 ? -14.961 10.758 -6.188 1 91.94 231 PRO A N 1
ATOM 1747 C CA . PRO A 1 231 ? -14.898 10.188 -7.539 1 91.94 231 PRO A CA 1
ATOM 1748 C C . PRO A 1 231 ? -13.539 10.383 -8.195 1 91.94 231 PRO A C 1
ATOM 1750 O O . PRO A 1 231 ? -12.703 11.141 -7.691 1 91.94 231 PRO A O 1
ATOM 1753 N N . ASP A 1 232 ? -13.297 9.781 -9.344 1 89.12 232 ASP A N 1
ATOM 1754 C CA . ASP A 1 232 ? -12 9.695 -10.008 1 89.12 232 ASP A CA 1
ATOM 1755 C C . ASP A 1 232 ? -11.516 11.07 -10.445 1 89.12 232 ASP A C 1
ATOM 1757 O O . ASP A 1 232 ? -10.305 11.312 -10.523 1 89.12 232 ASP A O 1
ATOM 1761 N N . GLU A 1 233 ? -12.43 11.922 -10.703 1 92.25 233 GLU A N 1
ATOM 1762 C CA . GLU A 1 233 ? -12.031 13.219 -11.242 1 92.25 233 GLU A CA 1
ATOM 1763 C C . GLU A 1 233 ? -11.461 14.117 -10.148 1 92.25 233 GLU A C 1
ATOM 1765 O O . GLU A 1 233 ? -10.852 15.148 -10.438 1 92.25 233 GLU A O 1
ATOM 1770 N N . VAL A 1 234 ? -11.742 13.766 -8.891 1 95.81 234 VAL A N 1
ATOM 1771 C CA . VAL A 1 234 ? -11.18 14.5 -7.762 1 95.81 234 VAL A CA 1
ATOM 1772 C C . VAL A 1 234 ? -9.82 13.914 -7.395 1 95.81 234 VAL A C 1
ATOM 1774 O O . VAL A 1 234 ? -9.695 12.711 -7.145 1 95.81 234 VAL A O 1
ATOM 1777 N N . THR A 1 235 ? -8.766 14.758 -7.418 1 96.06 235 THR A N 1
ATOM 1778 C CA . THR A 1 235 ? -7.441 14.273 -7.051 1 96.06 235 THR A CA 1
ATOM 1779 C C . THR A 1 235 ? -7.207 14.422 -5.551 1 96.06 235 THR A C 1
ATOM 1781 O O . THR A 1 235 ? -7.707 15.359 -4.93 1 96.06 235 THR A O 1
ATOM 1784 N N . VAL A 1 236 ? -6.527 13.516 -4.98 1 97.69 236 VAL A N 1
ATOM 1785 C CA . VAL A 1 236 ? -6.262 13.5 -3.543 1 97.69 236 VAL A CA 1
ATOM 1786 C C . VAL A 1 236 ? -4.766 13.312 -3.295 1 97.69 236 VAL A C 1
ATOM 1788 O O . VAL A 1 236 ? -4.164 12.359 -3.797 1 97.69 236 VAL A O 1
ATOM 1791 N N . ALA A 1 237 ? -4.07 14.234 -2.648 1 98.69 237 ALA A N 1
ATOM 1792 C CA . ALA A 1 237 ? -2.721 14.141 -2.096 1 98.69 237 ALA A CA 1
ATOM 1793 C C . ALA A 1 237 ? -2.758 14.016 -0.575 1 98.69 237 ALA A C 1
ATOM 1795 O O . ALA A 1 237 ? -3.27 14.898 0.116 1 98.69 237 ALA A O 1
ATOM 1796 N N . ALA A 1 238 ? -2.244 12.914 -0.044 1 98.69 238 ALA A N 1
ATOM 1797 C CA . ALA A 1 238 ? -2.57 12.672 1.359 1 98.69 238 ALA A CA 1
ATOM 1798 C C . ALA A 1 238 ? -1.495 11.828 2.035 1 98.69 238 ALA A C 1
ATOM 1800 O O . ALA A 1 238 ? -0.517 11.43 1.397 1 98.69 238 ALA A O 1
ATOM 1801 N N . LYS A 1 239 ? -1.588 11.672 3.311 1 98.81 239 LYS A N 1
ATOM 1802 C CA . LYS A 1 239 ? -0.778 10.82 4.18 1 98.81 239 LYS A CA 1
ATOM 1803 C C . LYS A 1 239 ? -1.65 10.062 5.176 1 98.81 239 LYS A C 1
ATOM 1805 O O . LYS A 1 239 ? -2.396 10.672 5.945 1 98.81 239 LYS A O 1
ATOM 1810 N N . THR A 1 240 ? -1.551 8.75 5.102 1 98.12 240 THR A N 1
ATOM 1811 C CA . THR A 1 240 ? -2.271 7.91 6.055 1 98.12 240 THR A CA 1
ATOM 1812 C C . THR A 1 240 ? -1.477 7.754 7.348 1 98.12 240 THR A C 1
ATOM 1814 O O . THR A 1 240 ? -0.278 8.039 7.383 1 98.12 240 THR A O 1
ATOM 1817 N N . GLY A 1 241 ? -2.146 7.352 8.398 1 97.25 241 GLY A N 1
ATOM 1818 C CA . GLY A 1 241 ? -1.552 6.961 9.672 1 97.25 241 GLY A CA 1
ATOM 1819 C C . GLY A 1 241 ? -2.303 5.84 10.359 1 97.25 241 GLY A C 1
ATOM 1820 O O . GLY A 1 241 ? -3.535 5.832 10.383 1 97.25 241 GLY A O 1
ATOM 1821 N N . THR A 1 242 ? -1.568 4.875 10.828 1 95.56 242 THR A N 1
ATOM 1822 C CA . THR A 1 242 ? -2.125 3.77 11.602 1 95.56 242 THR A CA 1
ATOM 1823 C C . THR A 1 242 ? -1.27 3.486 12.836 1 95.56 242 THR A C 1
ATOM 1825 O O . THR A 1 242 ? -0.044 3.395 12.742 1 95.56 242 THR A O 1
ATOM 1828 N N . LEU A 1 243 ? -1.852 3.373 13.992 1 93.38 243 LEU A N 1
ATOM 1829 C CA . LEU A 1 243 ? -1.186 3.031 15.242 1 93.38 243 LEU A CA 1
ATOM 1830 C C . LEU A 1 243 ? -2.197 2.57 16.281 1 93.38 243 LEU A C 1
ATOM 1832 O O . LEU A 1 243 ? -3.045 3.352 16.719 1 93.38 243 LEU A O 1
ATOM 1836 N N . GLY A 1 244 ? -2.076 1.302 16.641 1 90.75 244 GLY A N 1
ATOM 1837 C CA . GLY A 1 244 ? -3.008 0.779 17.625 1 90.75 244 GLY A CA 1
ATOM 1838 C C . GLY A 1 244 ? -4.457 0.909 17.203 1 90.75 244 GLY A C 1
ATOM 1839 O O . GLY A 1 244 ? -4.875 0.317 16.203 1 90.75 244 GLY A O 1
ATOM 1840 N N . LEU A 1 245 ? -5.211 1.819 17.906 1 93.69 245 LEU A N 1
ATOM 1841 C CA . LEU A 1 245 ? -6.641 1.984 17.672 1 93.69 245 LEU A CA 1
ATOM 1842 C C . LEU A 1 245 ? -6.91 3.129 16.703 1 93.69 245 LEU A C 1
ATOM 1844 O O . LEU A 1 245 ? -8.062 3.463 16.438 1 93.69 245 LEU A O 1
ATOM 1848 N N . VAL A 1 246 ? -5.84 3.627 16.203 1 95.56 246 VAL A N 1
ATOM 1849 C CA . VAL A 1 246 ? -5.953 4.848 15.414 1 95.56 246 VAL A CA 1
ATOM 1850 C C . VAL A 1 246 ? -5.758 4.527 13.93 1 95.56 246 VAL A C 1
ATOM 1852 O O . VAL A 1 246 ? -4.824 3.809 13.562 1 95.56 246 VAL A O 1
ATOM 1855 N N . ARG A 1 247 ? -6.645 5.016 13.117 1 97.19 247 ARG A N 1
ATOM 1856 C CA . ARG A 1 247 ? -6.543 5.105 11.664 1 97.19 247 ARG A CA 1
ATOM 1857 C C . ARG A 1 247 ? -6.875 6.512 11.18 1 97.19 247 ARG A C 1
ATOM 1859 O O . ARG A 1 247 ? -7.996 6.988 11.359 1 97.19 247 ARG A O 1
ATOM 1866 N N . ASN A 1 248 ? -5.922 7.098 10.578 1 98.56 248 ASN A N 1
ATOM 1867 C CA . ASN A 1 248 ? -6.055 8.492 10.172 1 98.56 248 ASN A CA 1
ATOM 1868 C C . ASN A 1 248 ? -5.742 8.68 8.688 1 98.56 248 ASN A C 1
ATOM 1870 O O . ASN A 1 248 ? -5.133 7.812 8.062 1 98.56 248 ASN A O 1
ATOM 1874 N N . GLU A 1 249 ? -6.172 9.773 8.172 1 98.88 249 GLU A N 1
ATOM 1875 C CA . GLU A 1 249 ? -5.609 10.32 6.941 1 98.88 249 GLU A CA 1
ATOM 1876 C C . GLU A 1 249 ? -5.836 11.828 6.848 1 98.88 249 GLU A C 1
ATOM 1878 O O . GLU A 1 249 ? -6.883 12.328 7.254 1 98.88 249 GLU A O 1
ATOM 1883 N N . ALA A 1 250 ? -4.852 12.516 6.41 1 98.94 250 ALA A N 1
ATOM 1884 C CA . ALA A 1 250 ? -4.934 13.945 6.137 1 98.94 250 ALA A CA 1
ATOM 1885 C C . ALA A 1 250 ? -4.352 14.281 4.762 1 98.94 250 ALA A C 1
ATOM 1887 O O . ALA A 1 250 ? -3.344 13.703 4.352 1 98.94 250 ALA A O 1
ATOM 1888 N N . GLY A 1 251 ? -4.992 15.164 4.09 1 98.94 251 GLY A N 1
ATOM 1889 C CA . GLY A 1 251 ? -4.539 15.516 2.756 1 98.94 251 GLY A CA 1
ATOM 1890 C C . GLY A 1 251 ? -5.34 16.656 2.135 1 98.94 251 GLY A C 1
ATOM 1891 O O . GLY A 1 251 ? -6.051 17.375 2.838 1 98.94 251 GLY A O 1
ATOM 1892 N N . VAL A 1 252 ? -5.094 16.906 0.877 1 98.94 252 VAL A N 1
ATOM 1893 C CA . VAL A 1 252 ? -5.789 17.938 0.112 1 98.94 252 VAL A CA 1
ATOM 1894 C C . VAL A 1 252 ? -6.531 17.297 -1.06 1 98.94 252 VAL A C 1
ATOM 1896 O O . VAL A 1 252 ? -5.961 16.5 -1.801 1 98.94 252 VAL A O 1
ATOM 1899 N N . VAL A 1 253 ? -7.785 17.609 -1.133 1 98.56 253 VAL A N 1
ATOM 1900 C CA . VAL A 1 253 ? -8.633 17.172 -2.24 1 98.56 253 VAL A CA 1
ATOM 1901 C C . VAL A 1 253 ? -8.828 18.328 -3.219 1 98.56 253 VAL A C 1
ATOM 1903 O O . VAL A 1 253 ? -9.125 19.453 -2.807 1 98.56 253 VAL A O 1
ATOM 1906 N N . ALA A 1 254 ? -8.617 18.047 -4.441 1 98.19 254 ALA A N 1
ATOM 1907 C CA . ALA A 1 254 ? -8.734 19.078 -5.477 1 98.19 254 ALA A CA 1
ATOM 1908 C C . ALA A 1 254 ? -9.773 18.672 -6.523 1 98.19 254 ALA A C 1
ATOM 1910 O O . ALA A 1 254 ? -9.719 17.578 -7.082 1 98.19 254 ALA A O 1
ATOM 1911 N N . TYR A 1 255 ? -10.703 19.547 -6.793 1 97.06 255 TYR A N 1
ATOM 1912 C CA . TYR A 1 255 ? -11.789 19.328 -7.746 1 97.06 255 TYR A CA 1
ATOM 1913 C C . TYR A 1 255 ? -11.406 19.859 -9.133 1 97.06 255 TYR A C 1
ATOM 1915 O O . TYR A 1 255 ? -10.531 20.719 -9.258 1 97.06 255 TYR A O 1
ATOM 1923 N N . PRO A 1 256 ? -12.086 19.344 -10.188 1 95.56 256 PRO A N 1
ATOM 1924 C CA . PRO A 1 256 ? -11.797 19.766 -11.555 1 95.56 256 PRO A CA 1
ATOM 1925 C C . PRO A 1 256 ? -12.055 21.266 -11.773 1 95.56 256 PRO A C 1
ATOM 1927 O O . PRO A 1 256 ? -11.484 21.859 -12.68 1 95.56 256 PRO A O 1
ATOM 1930 N N . ASP A 1 257 ? -12.891 21.859 -11 1 95.38 257 ASP A N 1
ATOM 1931 C CA . ASP A 1 257 ? -13.203 23.281 -11.156 1 95.38 257 ASP A CA 1
ATOM 1932 C C . ASP A 1 257 ? -12.125 24.156 -10.523 1 95.38 257 ASP A C 1
ATOM 1934 O O . ASP A 1 257 ? -12.25 25.375 -10.5 1 95.38 257 ASP A O 1
ATOM 1938 N N . GLY A 1 258 ? -11.125 23.531 -9.898 1 95.5 258 GLY A N 1
ATOM 1939 C CA . GLY A 1 258 ? -10 24.281 -9.359 1 95.5 258 GLY A CA 1
ATOM 1940 C C . GLY A 1 258 ? -10.07 24.453 -7.855 1 95.5 258 GLY A C 1
ATOM 1941 O O . GLY A 1 258 ? -9.086 24.844 -7.227 1 95.5 258 GLY A O 1
ATOM 1942 N N . LYS A 1 259 ? -11.195 24.141 -7.258 1 96.94 259 LYS A N 1
ATOM 1943 C CA . LYS A 1 259 ? -11.328 24.266 -5.809 1 96.94 259 LYS A CA 1
ATOM 1944 C C . LYS A 1 259 ? -10.531 23.188 -5.09 1 96.94 259 LYS A C 1
ATOM 1946 O O . LYS A 1 259 ? -10.469 22.047 -5.555 1 96.94 259 LYS A O 1
ATOM 1951 N N . ARG A 1 260 ? -9.906 23.641 -4.039 1 98.5 260 ARG A N 1
ATOM 1952 C CA . ARG A 1 260 ? -9.07 22.75 -3.246 1 98.5 260 ARG A CA 1
ATOM 1953 C C . ARG A 1 260 ? -9.414 22.844 -1.763 1 98.5 260 ARG A C 1
ATOM 1955 O O . ARG A 1 260 ? -9.664 23.938 -1.248 1 98.5 260 ARG A O 1
ATOM 1962 N N . TYR A 1 261 ? -9.43 21.656 -1.07 1 98.88 261 TYR A N 1
ATOM 1963 C CA . TYR A 1 261 ? -9.797 21.562 0.338 1 98.88 261 TYR A CA 1
ATOM 1964 C C . TYR A 1 261 ? -8.789 20.719 1.11 1 98.88 261 TYR A C 1
ATOM 1966 O O . TYR A 1 261 ? -8.453 19.609 0.699 1 98.88 261 TYR A O 1
ATOM 1974 N N . ALA A 1 262 ? -8.234 21.297 2.17 1 98.94 262 ALA A N 1
ATOM 1975 C CA . ALA A 1 262 ? -7.484 20.484 3.133 1 98.94 262 ALA A CA 1
ATOM 1976 C C . ALA A 1 262 ? -8.422 19.719 4.055 1 98.94 262 ALA A C 1
ATOM 1978 O O . ALA A 1 262 ? -9.414 20.281 4.547 1 98.94 262 ALA A O 1
ATOM 1979 N N . VAL A 1 263 ? -8.172 18.438 4.254 1 98.94 263 VAL A N 1
ATOM 1980 C CA . VAL A 1 263 ? -9.039 17.594 5.059 1 98.94 263 VAL A CA 1
ATOM 1981 C C . VAL A 1 263 ? -8.188 16.781 6.039 1 98.94 263 VAL A C 1
ATOM 1983 O O . VAL A 1 263 ? -7.113 16.297 5.688 1 98.94 263 VAL A O 1
ATOM 1986 N N . GLY A 1 264 ? -8.539 16.703 7.266 1 98.94 264 GLY A N 1
ATOM 1987 C CA . GLY A 1 264 ? -7.996 15.805 8.273 1 98.94 264 GLY A CA 1
ATOM 1988 C C . GLY A 1 264 ? -9.055 14.961 8.953 1 98.94 264 GLY A C 1
ATOM 1989 O O . GLY A 1 264 ? -10.047 15.492 9.469 1 98.94 264 GLY A O 1
ATOM 1990 N N . VAL A 1 265 ? -8.938 13.68 8.891 1 98.94 265 VAL A N 1
ATOM 1991 C CA . VAL A 1 265 ? -9.812 12.727 9.578 1 98.94 265 VAL A CA 1
ATOM 1992 C C . VAL A 1 265 ? -8.984 11.852 10.516 1 98.94 265 VAL A C 1
ATOM 1994 O O . VAL A 1 265 ? -8.109 11.102 10.07 1 98.94 265 VAL A O 1
ATOM 1997 N N . PHE A 1 266 ? -9.258 11.906 11.781 1 98.94 266 PHE A N 1
ATOM 1998 C CA . PHE A 1 266 ? -8.555 11.172 12.828 1 98.94 266 PHE A CA 1
ATOM 1999 C C . PHE A 1 266 ? -9.516 10.297 13.625 1 98.94 266 PHE A C 1
ATOM 2001 O O . PHE A 1 266 ? -10.453 10.805 14.242 1 98.94 266 PHE A O 1
ATOM 2008 N N . THR A 1 267 ? -9.242 9.016 13.594 1 98.56 267 THR A N 1
ATOM 2009 C CA . THR A 1 267 ? -10.219 8.109 14.188 1 98.56 267 THR A CA 1
ATOM 2010 C C . THR A 1 267 ? -9.664 7.473 15.461 1 98.56 267 THR A C 1
ATOM 2012 O O . THR A 1 267 ? -8.461 7.531 15.719 1 98.56 267 THR A O 1
ATOM 2015 N N . LYS A 1 268 ? -10.516 6.953 16.25 1 97 268 LYS A N 1
ATOM 2016 C CA . LYS A 1 268 ? -10.242 6.109 17.422 1 97 268 LYS A CA 1
ATOM 2017 C C . LYS A 1 268 ? -11.227 4.949 17.5 1 97 268 LYS A C 1
ATOM 2019 O O . LYS A 1 268 ? -12.375 5.129 17.906 1 97 268 LYS A O 1
ATOM 2024 N N . SER A 1 269 ? -10.766 3.783 17.188 1 96.38 269 SER A N 1
ATOM 2025 C CA . SER A 1 269 ? -11.617 2.604 17.047 1 96.38 269 SER A CA 1
ATOM 2026 C C . SER A 1 269 ? -12.211 2.195 18.391 1 96.38 269 SER A C 1
ATOM 2028 O O . SER A 1 269 ? -11.539 2.26 19.422 1 96.38 269 SER A O 1
ATOM 2030 N N . HIS A 1 270 ? -13.477 1.675 18.375 1 95.88 270 HIS A N 1
ATOM 2031 C CA . HIS A 1 270 ? -14.133 1.149 19.578 1 95.88 270 HIS A CA 1
ATOM 2032 C C . HIS A 1 270 ? -13.688 -0.28 19.859 1 95.88 270 HIS A C 1
ATOM 2034 O O . HIS A 1 270 ? -13.82 -0.76 20.984 1 95.88 270 HIS A O 1
ATOM 2040 N N . GLU A 1 271 ? -13.18 -0.893 18.844 1 92.19 271 GLU A N 1
ATOM 2041 C CA . GLU A 1 271 ? -12.812 -2.303 18.953 1 92.19 271 GLU A CA 1
ATOM 2042 C C . GLU A 1 271 ? -11.391 -2.545 18.469 1 92.19 271 GLU A C 1
ATOM 2044 O O . GLU A 1 271 ? -10.844 -1.737 17.703 1 92.19 271 GLU A O 1
ATOM 2049 N N . LEU A 1 272 ? -10.922 -3.635 19 1 87.19 272 LEU A N 1
ATOM 2050 C CA . LEU A 1 272 ? -9.617 -4.078 18.531 1 87.19 272 LEU A CA 1
ATOM 2051 C C . LEU A 1 272 ? -9.75 -4.875 17.234 1 87.19 272 LEU A C 1
ATOM 2053 O O . LEU A 1 272 ? -10.414 -5.914 17.203 1 87.19 272 LEU A O 1
ATOM 2057 N N . THR A 1 273 ? -9.281 -4.277 16.125 1 84.12 273 THR A N 1
ATOM 2058 C CA . THR A 1 273 ? -9.32 -4.945 14.828 1 84.12 273 THR A CA 1
ATOM 2059 C C . THR A 1 273 ? -8.039 -4.672 14.047 1 84.12 273 THR A C 1
ATOM 2061 O O . THR A 1 273 ? -7.418 -3.617 14.203 1 84.12 273 THR A O 1
ATOM 2064 N N . HIS A 1 274 ? -7.586 -5.676 13.273 1 81.75 274 HIS A N 1
ATOM 2065 C CA . HIS A 1 274 ? -6.367 -5.535 12.484 1 81.75 274 HIS A CA 1
ATOM 2066 C C . HIS A 1 274 ? -6.664 -4.895 11.133 1 81.75 274 HIS A C 1
ATOM 2068 O O . HIS A 1 274 ? -5.941 -3.992 10.695 1 81.75 274 HIS A O 1
ATOM 2074 N N . ARG A 1 275 ? -7.566 -5.27 10.352 1 83.81 275 ARG A N 1
ATOM 2075 C CA . ARG A 1 275 ? -7.82 -4.805 8.992 1 83.81 275 ARG A CA 1
ATOM 2076 C C . ARG A 1 275 ? -8.812 -3.643 8.984 1 83.81 275 ARG A C 1
ATOM 2078 O O . ARG A 1 275 ? -8.578 -2.629 8.32 1 83.81 275 ARG A O 1
ATOM 2085 N N . ALA A 1 276 ? -9.891 -3.619 9.719 1 88.88 276 ALA A N 1
ATOM 2086 C CA . ALA A 1 276 ? -10.898 -2.596 9.984 1 88.88 276 ALA A CA 1
ATOM 2087 C C . ALA A 1 276 ? -11.32 -1.896 8.695 1 88.88 276 ALA A C 1
ATOM 2089 O O . ALA A 1 276 ? -11.289 -0.667 8.609 1 88.88 276 ALA A O 1
ATOM 2090 N N . PRO A 1 277 ? -11.805 -2.654 7.68 1 88.88 277 PRO A N 1
ATOM 2091 C CA . PRO A 1 277 ? -12.141 -2.027 6.398 1 88.88 277 PRO A CA 1
ATOM 2092 C C . PRO A 1 277 ? -13.25 -0.986 6.523 1 88.88 277 PRO A C 1
ATOM 2094 O O . PRO A 1 277 ? -13.273 -0.012 5.77 1 88.88 277 PRO A O 1
ATOM 2097 N N . LYS A 1 278 ? -14.156 -1.14 7.52 1 91.12 278 LYS A N 1
ATOM 2098 C CA . LYS A 1 278 ? -15.242 -0.179 7.695 1 91.12 278 LYS A CA 1
ATOM 2099 C C . LYS A 1 278 ? -14.711 1.153 8.219 1 91.12 278 LYS A C 1
ATOM 2101 O O . LYS A 1 278 ? -15.195 2.217 7.824 1 91.12 278 LYS A O 1
ATOM 2106 N N . ILE A 1 279 ? -13.781 1.103 9.117 1 95.62 279 ILE A N 1
ATOM 2107 C CA . ILE A 1 279 ? -13.18 2.33 9.625 1 95.62 279 ILE A CA 1
ATOM 2108 C C . ILE A 1 279 ? -12.414 3.029 8.5 1 95.62 279 ILE A C 1
ATOM 2110 O O . ILE A 1 279 ? -12.547 4.238 8.312 1 95.62 279 ILE A O 1
ATOM 2114 N N . ASP A 1 280 ? -11.664 2.248 7.723 1 95 280 ASP A N 1
ATOM 2115 C CA . ASP A 1 280 ? -10.93 2.818 6.598 1 95 280 ASP A CA 1
ATOM 2116 C C . ASP A 1 280 ? -11.867 3.537 5.637 1 95 280 ASP A C 1
ATOM 2118 O O . ASP A 1 280 ? -11.617 4.684 5.254 1 95 280 ASP A O 1
ATOM 2122 N N . ALA A 1 281 ? -12.922 2.939 5.301 1 93.31 281 ALA A N 1
ATOM 2123 C CA . ALA A 1 281 ? -13.883 3.512 4.359 1 93.31 281 ALA A CA 1
ATOM 2124 C C . ALA A 1 281 ? -14.562 4.742 4.957 1 93.31 281 ALA A C 1
ATOM 2126 O O . ALA A 1 281 ? -14.891 5.688 4.234 1 93.31 281 ALA A O 1
ATOM 2127 N N . SER A 1 282 ? -14.789 4.695 6.219 1 97.5 282 SER A N 1
ATOM 2128 C CA . SER A 1 282 ? -15.461 5.816 6.871 1 97.5 282 SER A CA 1
ATOM 2129 C C . SER A 1 282 ? -14.641 7.098 6.758 1 97.5 282 SER A C 1
ATOM 2131 O O . SER A 1 282 ? -15.203 8.195 6.711 1 97.5 282 SER A O 1
ATOM 2133 N N . ILE A 1 283 ? -13.367 7.004 6.66 1 98.5 283 ILE A N 1
ATOM 2134 C CA . ILE A 1 283 ? -12.484 8.156 6.535 1 98.5 283 ILE A CA 1
ATOM 2135 C C . ILE A 1 283 ? -12.797 8.914 5.246 1 98.5 283 ILE A C 1
ATOM 2137 O O . ILE A 1 283 ? -12.93 10.141 5.25 1 98.5 283 ILE A O 1
ATOM 2141 N N . GLY A 1 284 ? -12.938 8.156 4.164 1 97.88 284 GLY A N 1
ATOM 2142 C CA . GLY A 1 284 ? -13.312 8.789 2.908 1 97.88 284 GLY A CA 1
ATOM 2143 C C . GLY A 1 284 ? -14.695 9.414 2.945 1 97.88 284 GLY A C 1
ATOM 2144 O O . GLY A 1 284 ? -14.891 10.531 2.453 1 97.88 284 GLY A O 1
ATOM 2145 N N . THR A 1 285 ? -15.633 8.711 3.557 1 97.88 285 THR A N 1
ATOM 2146 C CA . THR A 1 285 ? -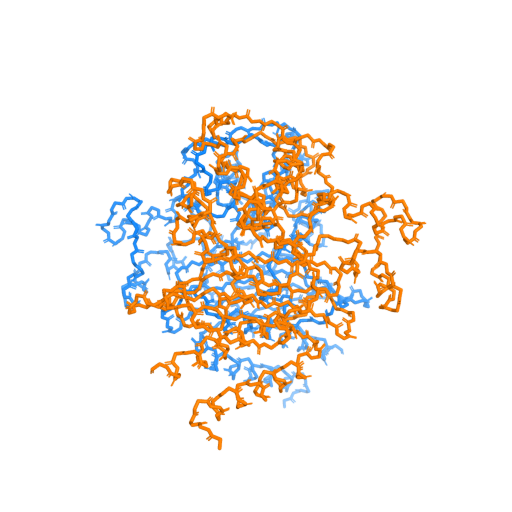17.016 9.164 3.592 1 97.88 285 THR A CA 1
ATOM 2147 C C . THR A 1 285 ? -17.141 10.453 4.402 1 97.88 285 THR A C 1
ATOM 2149 O O . THR A 1 285 ? -17.719 11.438 3.932 1 97.88 285 THR A O 1
ATOM 2152 N N . VAL A 1 286 ? -16.578 10.477 5.551 1 98.75 286 VAL A N 1
ATOM 2153 C CA . VAL A 1 286 ? -16.766 11.648 6.402 1 98.75 286 VAL A CA 1
ATOM 2154 C C . VAL A 1 286 ? -15.938 12.812 5.859 1 98.75 286 VAL A C 1
ATOM 2156 O O . VAL A 1 286 ? -16.344 13.977 5.965 1 98.75 286 VAL A O 1
ATOM 2159 N N . GLY A 1 287 ? -14.727 12.5 5.27 1 98.69 287 GLY A N 1
ATOM 2160 C CA . GLY A 1 287 ? -14 13.539 4.57 1 98.69 287 GLY A CA 1
ATOM 2161 C C . GLY A 1 287 ? -14.812 14.227 3.49 1 98.69 287 GLY A C 1
ATOM 2162 O O . GLY A 1 287 ? -14.836 15.453 3.406 1 98.69 287 GLY A O 1
ATOM 2163 N N . ARG A 1 288 ? -15.5 13.422 2.701 1 98.25 288 ARG A N 1
ATOM 2164 C CA . ARG A 1 288 ? -16.344 13.969 1.636 1 98.25 288 ARG A CA 1
ATOM 2165 C C . ARG A 1 288 ? -17.484 14.797 2.209 1 98.25 288 ARG A C 1
ATOM 2167 O O . ARG A 1 288 ? -17.797 15.875 1.692 1 98.25 288 ARG A O 1
ATOM 2174 N N . ILE A 1 289 ? -18.156 14.289 3.23 1 98.31 289 ILE A N 1
ATOM 2175 C CA . ILE A 1 289 ? -19.266 15.008 3.855 1 98.31 289 ILE A CA 1
ATOM 2176 C C . ILE A 1 289 ? -18.781 16.375 4.32 1 98.31 289 ILE A C 1
ATOM 2178 O O . ILE A 1 289 ? -19.469 17.391 4.109 1 98.31 289 ILE A O 1
ATOM 2182 N N . ALA A 1 290 ? -17.609 16.438 4.941 1 98.38 290 ALA A N 1
ATOM 2183 C CA . ALA A 1 290 ? -17.047 17.688 5.441 1 98.38 290 ALA A CA 1
ATOM 2184 C C . ALA A 1 290 ? -16.766 18.656 4.297 1 98.38 290 ALA A C 1
ATOM 2186 O O . ALA A 1 290 ? -17.109 19.844 4.391 1 98.38 290 ALA A O 1
ATOM 2187 N N . VAL A 1 291 ? -16.188 18.172 3.201 1 98.06 291 VAL A N 1
ATOM 2188 C CA . VAL A 1 291 ? -15.875 19.016 2.053 1 98.06 291 VAL A CA 1
ATOM 2189 C C . VAL A 1 291 ? -17.156 19.516 1.41 1 98.06 291 VAL A C 1
ATOM 2191 O O . VAL A 1 291 ? -17.281 20.703 1.068 1 98.06 291 VAL A O 1
ATOM 2194 N N . GLU A 1 292 ? -18.125 18.625 1.272 1 96.19 292 GLU A N 1
ATOM 2195 C CA . GLU A 1 292 ? -19.391 19 0.642 1 96.19 292 GLU A CA 1
ATOM 2196 C C . GLU A 1 292 ? -20.141 20.031 1.479 1 96.19 292 GLU A C 1
ATOM 2198 O O . GLU A 1 292 ? -20.844 20.891 0.937 1 96.19 292 GLU A O 1
ATOM 2203 N N . ALA A 1 293 ? -20 19.938 2.762 1 95.94 293 ALA A N 1
ATOM 2204 C CA . ALA A 1 293 ? -20.609 20.953 3.625 1 95.94 293 ALA A CA 1
ATOM 2205 C C . ALA A 1 293 ? -20.062 22.344 3.303 1 95.94 293 ALA A C 1
ATOM 2207 O O . ALA A 1 293 ? -20.797 23.328 3.396 1 95.94 293 ALA A O 1
ATOM 2208 N N . LEU A 1 294 ? -18.812 22.453 2.912 1 94.81 294 LEU A N 1
ATOM 2209 C CA . LEU A 1 294 ? -18.188 23.734 2.537 1 94.81 294 LEU A CA 1
ATOM 2210 C C . LEU A 1 294 ? -18.625 24.141 1.133 1 94.81 294 LEU A C 1
ATOM 2212 O O . LEU A 1 294 ? -18.844 25.328 0.873 1 94.81 294 LEU A O 1
ATOM 2216 N N . ARG A 1 295 ? -18.703 23.188 0.255 1 92.25 295 ARG A N 1
ATOM 2217 C CA . ARG A 1 295 ? -19.016 23.484 -1.141 1 92.25 295 ARG A CA 1
ATOM 2218 C C . ARG A 1 295 ? -20.469 23.922 -1.3 1 92.25 295 ARG A C 1
ATOM 2220 O O . ARG A 1 295 ? -20.781 24.734 -2.176 1 92.25 295 ARG A O 1
ATOM 2227 N N . ASN A 1 296 ? -21.359 23.375 -0.526 1 82.88 296 ASN A N 1
ATOM 2228 C CA . ASN A 1 296 ? -22.766 23.719 -0.615 1 82.88 296 ASN A CA 1
ATOM 2229 C C . ASN A 1 296 ? -23.078 25 0.129 1 82.88 296 ASN A C 1
ATOM 2231 O O . ASN A 1 296 ? -24.156 25.578 -0.042 1 82.88 296 ASN A O 1
ATOM 2235 N N . ASN A 1 297 ? -22.25 25.328 1.032 1 68.31 297 ASN A N 1
ATOM 2236 C CA . ASN A 1 297 ? -22.438 26.609 1.709 1 68.31 297 ASN A CA 1
ATOM 2237 C C . ASN A 1 297 ? -21.984 27.781 0.834 1 68.31 297 ASN A C 1
ATOM 2239 O O . ASN A 1 297 ? -22.375 28.922 1.06 1 68.31 297 ASN A O 1
ATOM 2243 N N . SER A 1 298 ? -21.109 27.453 -0.195 1 53.75 298 SER A N 1
ATOM 2244 C CA . SER A 1 298 ? -20.656 28.547 -1.038 1 53.75 298 SER A CA 1
ATOM 2245 C C . SER A 1 298 ? -21.656 28.859 -2.143 1 53.75 298 SER A C 1
ATOM 2247 O O . SER A 1 298 ? -22.328 27.953 -2.645 1 53.75 298 SER A O 1
ATOM 2249 N N . MET B 1 1 ? -31.359 -32.562 -6.586 1 45.47 1 MET B N 1
ATOM 2250 C CA . MET B 1 1 ? -30.031 -31.938 -6.535 1 45.47 1 MET B CA 1
ATOM 2251 C C . MET B 1 1 ? -29.406 -32.125 -5.16 1 45.47 1 MET B C 1
ATOM 2253 O O . MET B 1 1 ? -30.016 -31.797 -4.141 1 45.47 1 MET B O 1
ATOM 2257 N N . THR B 1 2 ? -28.312 -32.781 -5.023 1 55 2 THR B N 1
ATOM 2258 C CA . THR B 1 2 ? -27.719 -33.094 -3.734 1 55 2 THR B CA 1
ATOM 2259 C C . THR B 1 2 ? -27.406 -31.812 -2.961 1 55 2 THR B C 1
ATOM 2261 O O . THR B 1 2 ? -27.375 -30.719 -3.539 1 55 2 THR B O 1
ATOM 2264 N N . GLU B 1 3 ? -27.547 -31.922 -1.633 1 56.53 3 GLU B N 1
ATOM 2265 C CA . GLU B 1 3 ? -27.297 -30.812 -0.717 1 56.53 3 GLU B CA 1
ATOM 2266 C C . GLU B 1 3 ? -26.078 -30.016 -1.14 1 56.53 3 GLU B C 1
ATOM 2268 O O . GLU B 1 3 ? -26.078 -28.781 -1.07 1 56.53 3 GLU B O 1
ATOM 2273 N N . THR B 1 4 ? -25.109 -30.734 -1.656 1 58.5 4 THR B N 1
ATOM 2274 C CA . THR B 1 4 ? -23.891 -30.078 -2.111 1 58.5 4 THR B CA 1
ATOM 2275 C C . THR B 1 4 ? -24.156 -29.25 -3.361 1 58.5 4 THR B C 1
ATOM 2277 O O . THR B 1 4 ? -23.656 -28.125 -3.486 1 58.5 4 THR B O 1
ATOM 2280 N N . ALA B 1 5 ? -24.906 -29.812 -4.219 1 64.06 5 ALA B N 1
ATOM 2281 C CA . ALA B 1 5 ? -25.25 -29.125 -5.457 1 64.06 5 ALA B CA 1
ATOM 2282 C C . ALA B 1 5 ? -26.016 -27.828 -5.172 1 64.06 5 ALA B C 1
ATOM 2284 O O . ALA B 1 5 ? -25.781 -26.812 -5.824 1 64.06 5 ALA B O 1
ATOM 2285 N N . THR B 1 6 ? -26.625 -27.938 -4.09 1 72.94 6 THR B N 1
ATOM 2286 C CA . THR B 1 6 ? -27.453 -26.781 -3.734 1 72.94 6 THR B CA 1
ATOM 2287 C C . THR B 1 6 ? -26.578 -25.656 -3.178 1 72.94 6 THR B C 1
ATOM 2289 O O . THR B 1 6 ? -26.781 -24.484 -3.508 1 72.94 6 THR B O 1
ATOM 2292 N N . TYR B 1 7 ? -25.516 -26 -2.514 1 81 7 TYR B N 1
ATOM 2293 C CA . TYR B 1 7 ? -24.641 -24.984 -1.933 1 81 7 TYR B CA 1
ATOM 2294 C C . TYR B 1 7 ? -23.797 -24.312 -3.006 1 81 7 TYR B C 1
ATOM 2296 O O . TYR B 1 7 ? -23.609 -23.094 -2.984 1 81 7 TYR B O 1
ATOM 2304 N N . VAL B 1 8 ? -23.453 -25.141 -3.971 1 87.5 8 VAL B N 1
ATOM 2305 C CA . VAL B 1 8 ? -22.625 -24.625 -5.055 1 87.5 8 VAL B CA 1
ATOM 2306 C C . VAL B 1 8 ? -23.438 -23.656 -5.91 1 87.5 8 VAL B C 1
ATOM 2308 O O . VAL B 1 8 ? -22.969 -22.578 -6.258 1 87.5 8 VAL B O 1
ATOM 2311 N N . GLU B 1 9 ? -24.578 -24.047 -6.223 1 89.69 9 GLU B N 1
ATOM 2312 C CA . GLU B 1 9 ? -25.438 -23.188 -7.031 1 89.69 9 GLU B CA 1
ATOM 2313 C C . GLU B 1 9 ? -25.75 -21.891 -6.305 1 89.69 9 GLU B C 1
ATOM 2315 O O . GLU B 1 9 ? -25.781 -20.828 -6.918 1 89.69 9 GLU B O 1
ATOM 2320 N N . SER B 1 10 ? -26.031 -22.031 -5.09 1 93.06 10 SER B N 1
ATOM 2321 C CA . SER B 1 10 ? -26.297 -20.844 -4.281 1 93.06 10 SER B CA 1
ATOM 2322 C C . SER B 1 10 ? -25.094 -19.906 -4.242 1 93.06 10 SER B C 1
ATOM 2324 O O . SER B 1 10 ? -25.234 -18.688 -4.359 1 93.06 10 SER B O 1
ATOM 2326 N N . ALA B 1 11 ? -23.922 -20.469 -4.109 1 96.38 11 ALA B N 1
ATOM 2327 C CA . ALA B 1 11 ? -22.703 -19.688 -4.09 1 96.38 11 ALA B CA 1
ATOM 2328 C C . ALA B 1 11 ? -22.484 -18.984 -5.426 1 96.38 11 ALA B C 1
ATOM 2330 O O . ALA B 1 11 ? -22.078 -17.812 -5.461 1 96.38 11 ALA B O 1
ATOM 2331 N N . GLN B 1 12 ? -22.797 -19.641 -6.48 1 96.44 12 GLN B N 1
ATOM 2332 C CA . GLN B 1 12 ? -22.641 -19.062 -7.809 1 96.44 12 GLN B CA 1
ATOM 2333 C C . GLN B 1 12 ? -23.578 -17.891 -8.008 1 96.44 12 GLN B C 1
ATOM 2335 O O . GLN B 1 12 ? -23.188 -16.859 -8.578 1 96.44 12 GLN B O 1
ATOM 2340 N N . GLN B 1 13 ? -24.75 -18 -7.531 1 97.06 13 GLN B N 1
ATOM 2341 C CA . GLN B 1 13 ? -25.734 -16.906 -7.637 1 97.06 13 GLN B CA 1
ATOM 2342 C C . GLN B 1 13 ? -25.328 -15.719 -6.777 1 97.06 13 GLN B C 1
ATOM 2344 O O . GLN B 1 13 ? -25.484 -14.57 -7.191 1 97.06 13 GLN B O 1
ATOM 2349 N N . GLU B 1 14 ? -24.859 -16.031 -5.637 1 98 14 GLU B N 1
ATOM 2350 C CA . GLU B 1 14 ? -24.406 -14.969 -4.754 1 98 14 GLU B CA 1
ATOM 2351 C C . GLU B 1 14 ? -23.234 -14.211 -5.371 1 98 14 GLU B C 1
ATOM 2353 O O . GLU B 1 14 ? -23.188 -12.984 -5.312 1 98 14 GLU B O 1
ATOM 2358 N N . ILE B 1 15 ? -22.297 -14.953 -5.949 1 98.56 15 ILE B N 1
ATOM 2359 C CA . ILE B 1 15 ? -21.156 -14.344 -6.602 1 98.56 15 ILE B CA 1
ATOM 2360 C C . ILE B 1 15 ? -21.625 -13.445 -7.742 1 98.56 15 ILE B C 1
ATOM 2362 O O . ILE B 1 15 ? -21.188 -12.297 -7.859 1 98.56 15 ILE B O 1
ATOM 2366 N N . ALA B 1 16 ? -22.547 -13.945 -8.516 1 98.38 16 ALA B N 1
ATOM 2367 C CA . ALA B 1 16 ? -23.062 -13.172 -9.641 1 98.38 16 ALA B CA 1
ATOM 2368 C C . ALA B 1 16 ? -23.688 -11.867 -9.164 1 98.38 16 ALA B C 1
ATOM 2370 O O . ALA B 1 16 ? -23.516 -10.82 -9.797 1 98.38 16 ALA B O 1
ATOM 2371 N N . ALA B 1 17 ? -24.391 -11.867 -8.102 1 98.62 17 ALA B N 1
ATOM 2372 C CA . ALA B 1 17 ? -25.047 -10.68 -7.562 1 98.62 17 ALA B CA 1
ATOM 2373 C C . ALA B 1 17 ? -24.016 -9.656 -7.082 1 98.62 17 ALA B C 1
ATOM 2375 O O . ALA B 1 17 ? -24.172 -8.453 -7.32 1 98.62 17 ALA B O 1
ATOM 2376 N N . VAL B 1 18 ? -23 -10.148 -6.383 1 98.44 18 VAL B N 1
ATOM 2377 C CA . VAL B 1 18 ? -21.938 -9.273 -5.887 1 98.44 18 VAL B CA 1
ATOM 2378 C C . VAL B 1 18 ? -21.25 -8.578 -7.062 1 98.44 18 VAL B C 1
ATOM 2380 O O . VAL B 1 18 ? -21.016 -7.367 -7.02 1 98.44 18 VAL B O 1
ATOM 2383 N N . LEU B 1 19 ? -20.984 -9.336 -8.078 1 98.62 19 LEU B N 1
ATOM 2384 C CA . LEU B 1 19 ? -20.25 -8.82 -9.234 1 98.62 19 LEU B CA 1
ATOM 2385 C C . LEU B 1 19 ? -21.109 -7.828 -10.016 1 98.62 19 LEU B C 1
ATOM 2387 O O . LEU B 1 19 ? -20.609 -6.836 -10.539 1 98.62 19 LEU B O 1
ATOM 2391 N N . ALA B 1 20 ? -22.375 -8.117 -10.109 1 98.31 20 ALA B N 1
ATOM 2392 C CA . ALA B 1 20 ? -23.297 -7.188 -10.773 1 98.31 20 ALA B CA 1
ATOM 2393 C C . ALA B 1 20 ? -23.297 -5.836 -10.07 1 98.31 20 ALA B C 1
ATOM 2395 O O . ALA B 1 20 ? -23.266 -4.789 -10.719 1 98.31 20 ALA B O 1
ATOM 2396 N N . GLU B 1 21 ? -23.297 -5.887 -8.82 1 96.81 21 GLU B N 1
ATOM 2397 C CA . GLU B 1 21 ? -23.297 -4.652 -8.047 1 96.81 21 GLU B CA 1
ATOM 2398 C C . GLU B 1 21 ? -21.984 -3.887 -8.227 1 96.81 21 GLU B C 1
ATOM 2400 O O . GLU B 1 21 ? -21.984 -2.654 -8.281 1 96.81 21 GLU B O 1
ATOM 2405 N N . ALA B 1 22 ? -20.922 -4.562 -8.336 1 96.25 22 ALA B N 1
ATOM 2406 C CA . ALA B 1 22 ? -19.609 -3.941 -8.469 1 96.25 22 ALA B CA 1
ATOM 2407 C C . ALA B 1 22 ? -19.328 -3.564 -9.922 1 96.25 22 ALA B C 1
ATOM 2409 O O . ALA B 1 22 ? -18.297 -2.949 -10.219 1 96.25 22 ALA B O 1
ATOM 2410 N N . LYS B 1 23 ? -20.172 -3.939 -10.836 1 97.06 23 LYS B N 1
ATOM 2411 C CA . LYS B 1 23 ? -20.062 -3.662 -12.266 1 97.06 23 LYS B CA 1
ATOM 2412 C C . LYS B 1 23 ? -18.75 -4.219 -12.82 1 97.06 23 LYS B C 1
ATOM 2414 O O . LYS B 1 23 ? -17.984 -3.5 -13.461 1 97.06 23 LYS B O 1
ATOM 2419 N N . THR B 1 24 ? -18.578 -5.465 -12.578 1 98.19 24 THR B N 1
ATOM 2420 C CA . THR B 1 24 ? -17.406 -6.18 -13.062 1 98.19 24 THR B CA 1
ATOM 2421 C C . THR B 1 24 ? -17.734 -7.645 -13.328 1 98.19 24 THR B C 1
ATOM 2423 O O . THR B 1 24 ? -18.656 -8.203 -12.719 1 98.19 24 THR B O 1
ATOM 2426 N N . ASP B 1 25 ? -17.078 -8.211 -14.328 1 98.19 25 ASP B N 1
ATOM 2427 C CA . ASP B 1 25 ? -16.984 -9.664 -14.398 1 98.19 25 ASP B CA 1
ATOM 2428 C C . ASP B 1 25 ? -15.852 -10.188 -13.516 1 98.19 25 ASP B C 1
ATOM 2430 O O . ASP B 1 25 ? -14.977 -9.422 -13.109 1 98.19 25 ASP B O 1
ATOM 2434 N N . ALA B 1 26 ? -15.945 -11.469 -13.211 1 98.75 26 ALA B N 1
ATOM 2435 C CA . ALA B 1 26 ? -14.82 -12.102 -12.523 1 98.75 26 ALA B CA 1
ATOM 2436 C C . ALA B 1 26 ? -14.789 -13.602 -12.797 1 98.75 26 ALA B C 1
ATOM 2438 O O . ALA B 1 26 ? -15.789 -14.18 -13.227 1 98.75 26 ALA B O 1
ATOM 2439 N N . PHE B 1 27 ? -13.695 -14.172 -12.648 1 98.88 27 PHE B N 1
ATOM 2440 C CA . PHE B 1 27 ? -13.414 -15.602 -12.633 1 98.88 27 PHE B CA 1
ATOM 2441 C C . PHE B 1 27 ? -12.781 -16.016 -11.312 1 98.88 27 PHE B C 1
ATOM 2443 O O . PHE B 1 27 ? -11.805 -15.406 -10.867 1 98.88 27 PHE B O 1
ATOM 2450 N N . VAL B 1 28 ? -13.359 -17 -10.664 1 98.88 28 VAL B N 1
ATOM 2451 C CA . VAL B 1 28 ? -13.016 -17.312 -9.281 1 98.88 28 VAL B CA 1
ATOM 2452 C C . VAL B 1 28 ? -12.742 -18.797 -9.133 1 98.88 28 VAL B C 1
ATOM 2454 O O . VAL B 1 28 ? -13.438 -19.625 -9.734 1 98.88 28 VAL B O 1
ATOM 2457 N N . HIS B 1 29 ? -11.766 -19.156 -8.438 1 98.88 29 HIS B N 1
ATOM 2458 C CA . HIS B 1 29 ? -11.5 -20.547 -8.07 1 98.88 29 HIS B CA 1
ATOM 2459 C C . HIS B 1 29 ? -10.992 -20.641 -6.637 1 98.88 29 HIS B C 1
ATOM 2461 O O . HIS B 1 29 ? -10.18 -19.828 -6.199 1 98.88 29 HIS B O 1
ATOM 2467 N N . ALA B 1 30 ? -11.461 -21.562 -5.906 1 98.81 30 ALA B N 1
ATOM 2468 C CA . ALA B 1 30 ? -10.984 -21.938 -4.574 1 98.81 30 ALA B CA 1
ATOM 2469 C C . ALA B 1 30 ? -10.68 -23.422 -4.488 1 98.81 30 ALA B C 1
ATOM 2471 O O . ALA B 1 30 ? -11.383 -24.25 -5.086 1 98.81 30 ALA B O 1
ATOM 2472 N N . ARG B 1 31 ? -9.625 -23.703 -3.809 1 98.62 31 ARG B N 1
ATOM 2473 C CA . ARG B 1 31 ? -9.18 -25.094 -3.635 1 98.62 31 ARG B CA 1
ATOM 2474 C C . ARG B 1 31 ? -8.797 -25.359 -2.186 1 98.62 31 ARG B C 1
ATOM 2476 O O . ARG B 1 31 ? -8.016 -24.609 -1.594 1 98.62 31 ARG B O 1
ATOM 2483 N N . ASP B 1 32 ? -9.383 -26.391 -1.63 1 98.38 32 ASP B N 1
ATOM 2484 C CA . ASP B 1 32 ? -8.906 -26.875 -0.336 1 98.38 32 ASP B CA 1
ATOM 2485 C C . ASP B 1 32 ? -7.516 -27.5 -0.461 1 98.38 32 ASP B C 1
ATOM 2487 O O . ASP B 1 32 ? -7.344 -28.5 -1.155 1 98.38 32 ASP B O 1
ATOM 2491 N N . ILE B 1 33 ? -6.559 -26.969 0.205 1 98.06 33 ILE B N 1
ATOM 2492 C CA . ILE B 1 33 ? -5.156 -27.328 0.014 1 98.06 33 ILE B CA 1
ATOM 2493 C C . ILE B 1 33 ? -4.93 -28.766 0.463 1 98.06 33 ILE B C 1
ATOM 2495 O O . ILE B 1 33 ? -4.125 -29.484 -0.129 1 98.06 33 ILE B O 1
ATOM 2499 N N . ASP B 1 34 ? -5.617 -29.234 1.435 1 94.31 34 ASP B N 1
ATOM 2500 C CA . ASP B 1 34 ? -5.359 -30.531 2.025 1 94.31 34 ASP B CA 1
ATOM 2501 C C . ASP B 1 34 ? -6.18 -31.625 1.332 1 94.31 34 ASP B C 1
ATOM 2503 O O . ASP B 1 34 ? -5.637 -32.656 0.926 1 94.31 34 ASP B O 1
ATOM 2507 N N . SER B 1 35 ? -7.457 -31.359 1.085 1 95.31 35 SER B N 1
ATOM 2508 C CA . SER B 1 35 ? -8.312 -32.375 0.509 1 95.31 35 SER B CA 1
ATOM 2509 C C . SER B 1 35 ? -8.281 -32.344 -1.015 1 95.31 35 SER B C 1
ATOM 2511 O O . SER B 1 35 ? -8.578 -33.344 -1.674 1 95.31 35 SER B O 1
ATOM 2513 N N . GLY B 1 36 ? -8.125 -31.156 -1.595 1 96.19 36 GLY B N 1
ATOM 2514 C CA . GLY B 1 36 ? -8.141 -31 -3.041 1 96.19 36 GLY B CA 1
ATOM 2515 C C . GLY B 1 36 ? -9.508 -30.656 -3.594 1 96.19 36 GLY B C 1
ATOM 2516 O O . GLY B 1 36 ? -9.656 -30.406 -4.789 1 96.19 36 GLY B O 1
ATOM 2517 N N . GLU B 1 37 ? -10.547 -30.609 -2.695 1 97 37 GLU B N 1
ATOM 2518 C CA . GLU B 1 37 ? -11.867 -30.188 -3.154 1 97 37 GLU B CA 1
ATOM 2519 C C . GLU B 1 37 ? -11.82 -28.781 -3.732 1 97 37 GLU B C 1
ATOM 2521 O O . GLU B 1 37 ? -11.055 -27.922 -3.262 1 97 37 GLU B O 1
ATOM 2526 N N . GLU B 1 38 ? -12.688 -28.547 -4.711 1 97.56 38 GLU B N 1
ATOM 2527 C CA . GLU B 1 38 ? -12.602 -27.281 -5.426 1 97.56 38 GLU B CA 1
ATOM 2528 C C . GLU B 1 38 ? -13.977 -26.641 -5.59 1 97.56 38 GLU B C 1
ATOM 2530 O O . GLU B 1 38 ? -14.992 -27.344 -5.578 1 97.56 38 GLU B O 1
ATOM 2535 N N . PHE B 1 39 ? -14.023 -25.391 -5.664 1 97.88 39 PHE B N 1
ATOM 2536 C CA . PHE B 1 39 ? -15.125 -24.562 -6.137 1 97.88 39 PHE B CA 1
ATOM 2537 C C . PHE B 1 39 ? -14.68 -23.672 -7.293 1 97.88 39 PHE B C 1
ATOM 2539 O O . PHE B 1 39 ? -13.594 -23.094 -7.25 1 97.88 39 PHE B O 1
ATOM 2546 N N . GLY B 1 40 ? -15.531 -23.625 -8.367 1 98.06 40 GLY B N 1
ATOM 2547 C CA . GLY B 1 40 ? -15.148 -22.828 -9.523 1 98.06 40 GLY B CA 1
ATOM 2548 C C . GLY B 1 40 ? -16.281 -21.953 -10.047 1 98.06 40 GLY B C 1
ATOM 2549 O O . GLY B 1 40 ? -17.438 -22.391 -10.055 1 98.06 40 GLY B O 1
ATOM 2550 N N . TYR B 1 41 ? -16 -20.766 -10.422 1 98.56 41 TYR B N 1
ATOM 2551 C CA . TYR B 1 41 ? -16.781 -19.797 -11.188 1 98.56 41 TYR B CA 1
ATOM 2552 C C . TYR B 1 41 ? -15.992 -19.266 -12.375 1 98.56 41 TYR B C 1
ATOM 2554 O O . TYR B 1 41 ? -15.273 -18.281 -12.25 1 98.56 41 TYR B O 1
ATOM 2562 N N . GLY B 1 42 ? -16.078 -20 -13.562 1 98.31 42 GLY B N 1
ATOM 2563 C CA . GLY B 1 42 ? -15.203 -19.688 -14.688 1 98.31 42 GLY B CA 1
ATOM 2564 C C . GLY B 1 42 ? -13.758 -20.062 -14.43 1 98.31 42 GLY B C 1
ATOM 2565 O O . GLY B 1 42 ? -12.844 -19.328 -14.805 1 98.31 42 GLY B O 1
ATOM 2566 N N . ALA B 1 43 ? -13.539 -21.188 -13.812 1 98.56 43 ALA B N 1
ATOM 2567 C CA . ALA B 1 43 ? -12.25 -21.562 -13.25 1 98.56 43 ALA B CA 1
ATOM 2568 C C . ALA B 1 43 ? -11.227 -21.844 -14.352 1 98.56 43 ALA B C 1
ATOM 2570 O O . ALA B 1 43 ? -10.016 -21.766 -14.117 1 98.56 43 ALA B O 1
ATOM 2571 N N . ASP B 1 44 ? -11.664 -22.188 -15.555 1 98.56 44 ASP B N 1
ATOM 2572 C CA . ASP B 1 44 ? -10.758 -22.609 -16.625 1 98.56 44 ASP B CA 1
ATOM 2573 C C . ASP B 1 44 ? -10.625 -21.531 -17.688 1 98.56 44 ASP B C 1
ATOM 2575 O O . ASP B 1 44 ? -9.992 -21.75 -18.719 1 98.56 44 ASP B O 1
ATOM 2579 N N . GLU B 1 45 ? -11.25 -20.391 -17.484 1 98.5 45 GLU B N 1
ATOM 2580 C CA . GLU B 1 45 ? -11.156 -19.266 -18.406 1 98.5 45 GLU B CA 1
ATOM 2581 C C . GLU B 1 45 ? -9.75 -18.672 -18.391 1 98.5 45 GLU B C 1
ATOM 2583 O O . GLU B 1 45 ? -9.094 -18.625 -17.359 1 98.5 45 GLU B O 1
ATOM 2588 N N . GLY B 1 46 ? -9.273 -18.297 -19.656 1 98.56 46 GLY B N 1
ATOM 2589 C CA . GLY B 1 46 ? -8.039 -17.531 -19.719 1 98.56 46 GLY B CA 1
ATOM 2590 C C . GLY B 1 46 ? -8.156 -16.156 -19.062 1 98.56 46 GLY B C 1
ATOM 2591 O O . GLY B 1 46 ? -9.102 -15.414 -19.328 1 98.56 46 GLY B O 1
ATOM 2592 N N . VAL B 1 47 ? -7.25 -15.828 -18.156 1 98.75 47 VAL B N 1
ATOM 2593 C CA . VAL B 1 47 ? -7.301 -14.555 -17.438 1 98.75 47 VAL B CA 1
ATOM 2594 C C . VAL B 1 47 ? -5.957 -13.844 -17.547 1 98.75 47 VAL B C 1
ATOM 2596 O O . VAL B 1 47 ? -4.918 -14.492 -17.719 1 98.75 47 VAL B O 1
ATOM 2599 N N . ILE B 1 48 ? -6.023 -12.516 -17.531 1 98.31 48 ILE B N 1
ATOM 2600 C CA . ILE B 1 48 ? -4.832 -11.68 -17.422 1 98.31 48 ILE B CA 1
ATOM 2601 C C . ILE B 1 48 ? -4.316 -11.711 -15.984 1 98.31 48 ILE B C 1
ATOM 2603 O O . ILE B 1 48 ? -5.062 -11.438 -15.047 1 98.31 48 ILE B O 1
ATOM 2607 N N . LEU B 1 49 ? -3.062 -11.984 -15.836 1 98.75 49 LEU B N 1
ATOM 2608 C CA . LEU B 1 49 ? -2.535 -12.164 -14.484 1 98.75 49 LEU B CA 1
ATOM 2609 C C . LEU B 1 49 ? -2.242 -10.812 -13.836 1 98.75 49 LEU B C 1
ATOM 2611 O O . LEU B 1 49 ? -2.363 -10.664 -12.617 1 98.75 49 LEU B O 1
ATOM 2615 N N . ALA B 1 50 ? -1.935 -9.852 -14.703 1 97.5 50 ALA B N 1
ATOM 2616 C CA . ALA B 1 50 ? -1.347 -8.648 -14.125 1 97.5 50 ALA B CA 1
ATOM 2617 C C . ALA B 1 50 ? -0.239 -9 -13.133 1 97.5 50 ALA B C 1
ATOM 2619 O O . ALA B 1 50 ? 0.583 -9.883 -13.406 1 97.5 50 ALA B O 1
ATOM 2620 N N . SER B 1 51 ? -0.157 -8.375 -11.984 1 98.25 51 SER B N 1
ATOM 2621 C CA . SER B 1 51 ? 0.964 -8.586 -11.07 1 98.25 51 SER B CA 1
ATOM 2622 C C . SER B 1 51 ? 0.834 -9.914 -10.328 1 98.25 51 SER B C 1
ATOM 2624 O O . SER B 1 51 ? 1.732 -10.297 -9.578 1 98.25 51 SER B O 1
ATOM 2626 N N . VAL B 1 52 ? -0.153 -10.656 -10.492 1 98.88 52 VAL B N 1
ATOM 2627 C CA . VAL B 1 52 ? -0.231 -12 -9.938 1 98.88 52 VAL B CA 1
ATOM 2628 C C . VAL B 1 52 ? 0.856 -12.875 -10.555 1 98.88 52 VAL B C 1
ATOM 2630 O O . VAL B 1 52 ? 1.27 -13.875 -9.961 1 98.88 52 VAL B O 1
ATOM 2633 N N . PHE B 1 53 ? 1.36 -12.508 -11.734 1 98.81 53 PHE B N 1
ATOM 2634 C CA . PHE B 1 53 ? 2.41 -13.289 -12.383 1 98.81 53 PHE B CA 1
ATOM 2635 C C . PHE B 1 53 ? 3.684 -13.281 -11.539 1 98.81 53 PHE B C 1
ATOM 2637 O O . PHE B 1 53 ? 4.602 -14.07 -11.789 1 98.81 53 PHE B O 1
ATOM 2644 N N . LYS B 1 54 ? 3.736 -12.461 -10.531 1 98.88 54 LYS B N 1
ATOM 2645 C CA . LYS B 1 54 ? 4.926 -12.383 -9.688 1 98.88 54 LYS B CA 1
ATOM 2646 C C . LYS B 1 54 ? 5.023 -13.594 -8.758 1 98.88 54 LYS B C 1
ATOM 2648 O O . LYS B 1 54 ? 6.074 -13.844 -8.172 1 98.88 54 LYS B O 1
ATOM 2653 N N . ILE B 1 55 ? 3.975 -14.391 -8.633 1 98.94 55 ILE B N 1
ATOM 2654 C CA . ILE B 1 55 ? 4.004 -15.586 -7.801 1 98.94 55 ILE B CA 1
ATOM 2655 C C . ILE B 1 55 ? 4.961 -16.609 -8.406 1 98.94 55 ILE B C 1
ATOM 2657 O O . ILE B 1 55 ? 5.887 -17.078 -7.742 1 98.94 55 ILE B O 1
ATOM 2661 N N . PRO B 1 56 ? 4.828 -16.969 -9.695 1 98.81 56 PRO B N 1
ATOM 2662 C CA . PRO B 1 56 ? 5.832 -17.891 -10.227 1 98.81 56 PRO B CA 1
ATOM 2663 C C . PRO B 1 56 ? 7.23 -17.281 -10.273 1 98.81 56 PRO B C 1
ATOM 2665 O O . PRO B 1 56 ? 8.227 -18 -10.156 1 98.81 56 PRO B O 1
ATOM 2668 N N . VAL B 1 57 ? 7.375 -15.969 -10.391 1 98.88 57 VAL B N 1
ATOM 2669 C CA . VAL B 1 57 ? 8.68 -15.312 -10.398 1 98.88 57 VAL B CA 1
ATOM 2670 C C . VAL B 1 57 ? 9.352 -15.492 -9.039 1 98.88 57 VAL B C 1
ATOM 2672 O O . VAL B 1 57 ? 10.516 -15.898 -8.969 1 98.88 57 VAL B O 1
ATOM 2675 N N . VAL B 1 58 ? 8.609 -15.234 -7.961 1 98.94 58 VAL B N 1
ATOM 2676 C CA . VAL B 1 58 ? 9.203 -15.359 -6.633 1 98.94 58 VAL B CA 1
ATOM 2677 C C . VAL B 1 58 ? 9.5 -16.828 -6.332 1 98.94 58 VAL B C 1
ATOM 2679 O O . VAL B 1 58 ? 10.469 -17.141 -5.641 1 98.94 58 VAL B O 1
ATOM 2682 N N . LEU B 1 59 ? 8.664 -17.734 -6.855 1 98.94 59 LEU B N 1
ATOM 2683 C CA . LEU B 1 59 ? 8.969 -19.156 -6.695 1 98.94 59 LEU B CA 1
ATOM 2684 C C . LEU B 1 59 ? 10.305 -19.5 -7.344 1 98.94 59 LEU B C 1
ATOM 2686 O O . LEU B 1 59 ? 11.125 -20.203 -6.742 1 98.94 59 LEU B O 1
ATOM 2690 N N . GLN B 1 60 ? 10.523 -19.047 -8.578 1 98.88 60 GLN B N 1
ATOM 2691 C CA . GLN B 1 60 ? 11.797 -19.297 -9.242 1 98.88 60 GLN B CA 1
ATOM 2692 C C . GLN B 1 60 ? 12.961 -18.719 -8.453 1 98.88 60 GLN B C 1
ATOM 2694 O O . GLN B 1 60 ? 14 -19.375 -8.297 1 98.88 60 GLN B O 1
ATOM 2699 N N . TYR B 1 61 ? 12.797 -17.5 -7.965 1 98.94 61 TYR B N 1
ATOM 2700 C CA . TYR B 1 61 ? 13.797 -16.906 -7.09 1 98.94 61 TYR B CA 1
ATOM 2701 C C . TYR B 1 61 ? 14.117 -17.812 -5.91 1 98.94 61 TYR B C 1
ATOM 2703 O O . TYR B 1 61 ? 15.281 -18.125 -5.652 1 98.94 61 TYR B O 1
ATOM 2711 N N . ALA B 1 62 ? 13.117 -18.234 -5.207 1 98.94 62 ALA B N 1
ATOM 2712 C CA . ALA B 1 62 ? 13.297 -19.062 -4.016 1 98.94 62 ALA B CA 1
ATOM 2713 C C . ALA B 1 62 ? 13.984 -20.375 -4.355 1 98.94 62 ALA B C 1
ATOM 2715 O O . ALA B 1 62 ? 14.805 -20.875 -3.576 1 98.94 62 ALA B O 1
ATOM 2716 N N . ARG B 1 63 ? 13.625 -20.969 -5.488 1 98.88 63 ARG B N 1
ATOM 2717 C CA . ARG B 1 63 ? 14.266 -22.203 -5.938 1 98.88 63 ARG B CA 1
ATOM 2718 C C . ARG B 1 63 ? 15.758 -21.984 -6.18 1 98.88 63 ARG B C 1
ATOM 2720 O O . ARG B 1 63 ? 16.578 -22.828 -5.828 1 98.88 63 ARG B O 1
ATOM 2727 N N . GLU B 1 64 ? 16.125 -20.875 -6.773 1 98.81 64 GLU B N 1
ATOM 2728 C CA . GLU B 1 64 ? 17.531 -20.578 -7.039 1 98.81 64 GLU B CA 1
ATOM 2729 C C . GLU B 1 64 ? 18.312 -20.359 -5.746 1 98.81 64 GLU B C 1
ATOM 2731 O O . GLU B 1 64 ? 19.469 -20.75 -5.633 1 98.81 64 GLU B O 1
ATOM 2736 N N . VAL B 1 65 ? 17.672 -19.703 -4.824 1 98.88 65 VAL B N 1
ATOM 2737 C CA . VAL B 1 65 ? 18.297 -19.516 -3.52 1 98.88 65 VAL B CA 1
ATOM 2738 C C . VAL B 1 65 ? 18.516 -20.875 -2.861 1 98.88 65 VAL B C 1
ATOM 2740 O O . VAL B 1 65 ? 19.609 -21.156 -2.357 1 98.88 65 VAL B O 1
ATOM 2743 N N . ALA B 1 66 ? 17.531 -21.719 -2.875 1 98.75 66 ALA B N 1
ATOM 2744 C CA . ALA B 1 66 ? 17.625 -23.047 -2.277 1 98.75 66 ALA B CA 1
ATOM 2745 C C . ALA B 1 66 ? 18.719 -23.875 -2.953 1 98.75 66 ALA B C 1
ATOM 2747 O O . ALA B 1 66 ? 19.406 -24.656 -2.297 1 98.75 66 ALA B O 1
ATOM 2748 N N . ALA B 1 67 ? 18.906 -23.688 -4.242 1 98.31 67 ALA B N 1
ATOM 2749 C CA . ALA B 1 67 ? 19.891 -24.438 -5.012 1 98.31 67 ALA B CA 1
ATOM 2750 C C . ALA B 1 67 ? 21.297 -23.844 -4.824 1 98.31 67 ALA B C 1
ATOM 2752 O O . ALA B 1 67 ? 22.281 -24.438 -5.238 1 98.31 67 ALA B O 1
ATOM 2753 N N . GLY B 1 68 ? 21.375 -22.672 -4.289 1 98.38 68 GLY B N 1
ATOM 2754 C CA . GLY B 1 68 ? 22.656 -22.031 -4.047 1 98.38 68 GLY B CA 1
ATOM 2755 C C . GLY B 1 68 ? 23.172 -21.25 -5.242 1 98.38 68 GLY B C 1
ATOM 2756 O O . GLY B 1 68 ? 24.297 -20.734 -5.223 1 98.38 68 GLY B O 1
ATOM 2757 N N . THR B 1 69 ? 22.406 -21.094 -6.246 1 98.31 69 THR B N 1
ATOM 2758 C CA . THR B 1 69 ? 22.828 -20.406 -7.453 1 98.31 69 THR B CA 1
ATOM 2759 C C . THR B 1 69 ? 22.594 -18.891 -7.328 1 98.31 69 THR B C 1
ATOM 2761 O O . THR B 1 69 ? 23.078 -18.125 -8.156 1 98.31 69 THR B O 1
ATOM 2764 N N . LEU B 1 70 ? 21.922 -18.484 -6.297 1 98.56 70 LEU B N 1
ATOM 2765 C CA . LEU B 1 70 ? 21.703 -17.078 -5.973 1 98.56 70 LEU B CA 1
ATOM 2766 C C . LEU B 1 70 ? 21.875 -16.828 -4.477 1 98.56 70 LEU B C 1
ATOM 2768 O O . LEU B 1 70 ? 21.219 -17.484 -3.664 1 98.56 70 LEU B O 1
ATOM 2772 N N . ASP B 1 71 ? 22.797 -15.992 -4.121 1 98.75 71 ASP B N 1
ATOM 2773 C CA . ASP B 1 71 ? 22.969 -15.594 -2.729 1 98.75 71 ASP B CA 1
ATOM 2774 C C . ASP B 1 71 ? 21.953 -14.508 -2.348 1 98.75 71 ASP B C 1
ATOM 2776 O O . ASP B 1 71 ? 22.062 -13.367 -2.797 1 98.75 71 ASP B O 1
ATOM 2780 N N . PRO B 1 72 ? 21.016 -14.828 -1.521 1 98.75 72 PRO B N 1
ATOM 2781 C CA . PRO B 1 72 ? 19.938 -13.875 -1.227 1 98.75 72 PRO B CA 1
ATOM 2782 C C . PRO B 1 72 ? 20.438 -12.633 -0.501 1 98.75 72 PRO B C 1
ATOM 2784 O O . PRO B 1 72 ? 19.766 -11.602 -0.498 1 98.75 72 PRO B O 1
ATOM 2787 N N . THR B 1 73 ? 21.641 -12.648 0.085 1 98.69 73 THR B N 1
ATOM 2788 C CA . THR B 1 73 ? 22.141 -11.547 0.9 1 98.69 73 THR B CA 1
ATOM 2789 C C . THR B 1 73 ? 23.016 -10.617 0.071 1 98.69 73 THR B C 1
ATOM 2791 O O . THR B 1 73 ? 23.391 -9.539 0.531 1 98.69 73 THR B O 1
ATOM 2794 N N . GLU B 1 74 ? 23.328 -11.062 -1.122 1 98.75 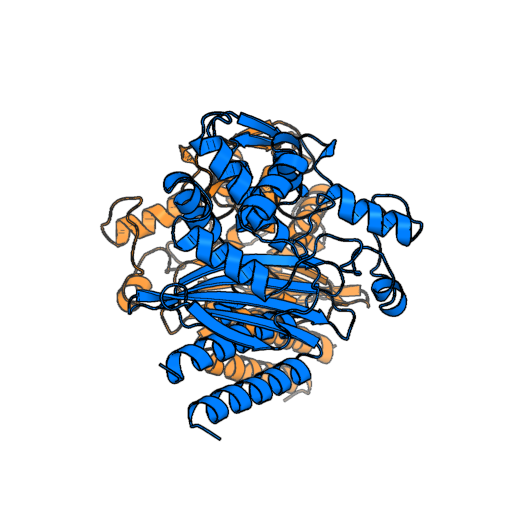74 GLU B N 1
ATOM 2795 C CA . GLU B 1 74 ? 24.125 -10.219 -2.01 1 98.75 74 GLU B CA 1
ATOM 2796 C C . GLU B 1 74 ? 23.344 -8.961 -2.404 1 98.75 74 GLU B C 1
ATOM 2798 O O . GLU B 1 74 ? 22.172 -9.039 -2.77 1 98.75 74 GLU B O 1
ATOM 2803 N N . HIS B 1 75 ? 24.016 -7.824 -2.291 1 98.69 75 HIS B N 1
ATOM 2804 C CA . HIS B 1 75 ? 23.391 -6.57 -2.713 1 98.69 75 HIS B CA 1
ATOM 2805 C C . HIS B 1 75 ? 23.516 -6.379 -4.223 1 98.69 75 HIS B C 1
ATOM 2807 O O . HIS B 1 75 ? 24.531 -6.754 -4.82 1 98.69 75 HIS B O 1
ATOM 2813 N N . ALA B 1 76 ? 22.469 -5.805 -4.738 1 98.56 76 ALA B N 1
ATOM 2814 C CA . ALA B 1 76 ? 22.438 -5.441 -6.152 1 98.56 76 ALA B CA 1
ATOM 2815 C C . ALA B 1 76 ? 21.797 -4.07 -6.348 1 98.56 76 ALA B C 1
ATOM 2817 O O . ALA B 1 76 ? 20.906 -3.676 -5.586 1 98.56 76 ALA B O 1
ATOM 2818 N N . THR B 1 77 ? 22.266 -3.363 -7.406 1 98.75 77 THR B N 1
ATOM 2819 C CA . THR B 1 77 ? 21.797 -2.004 -7.652 1 98.75 77 THR B CA 1
ATOM 2820 C C . THR B 1 77 ? 20.797 -1.979 -8.805 1 98.75 77 THR B C 1
ATOM 2822 O O . THR B 1 77 ? 21.125 -2.342 -9.938 1 98.75 77 THR B O 1
ATOM 2825 N N . VAL B 1 78 ? 19.578 -1.588 -8.453 1 98.81 78 VAL B N 1
ATOM 2826 C CA . VAL B 1 78 ? 18.531 -1.388 -9.445 1 98.81 78 VAL B CA 1
ATOM 2827 C C . VAL B 1 78 ? 18.719 -0.036 -10.133 1 98.81 78 VAL B C 1
ATOM 2829 O O . VAL B 1 78 ? 18.531 1.013 -9.516 1 98.81 78 VAL B O 1
ATOM 2832 N N . THR B 1 79 ? 19.016 -0.072 -11.414 1 98.19 79 THR B N 1
ATOM 2833 C CA . THR B 1 79 ? 19.359 1.138 -12.148 1 98.19 79 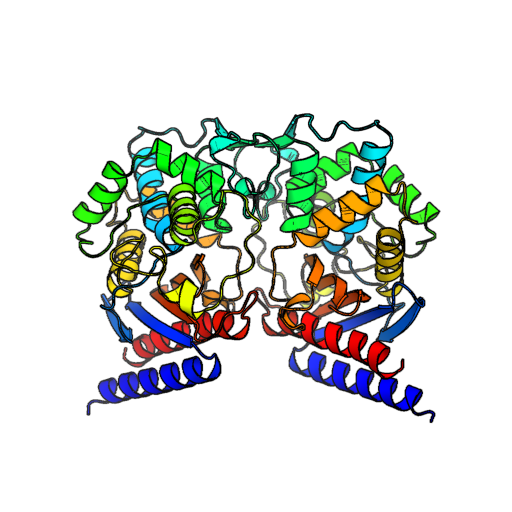THR B CA 1
ATOM 2834 C C . THR B 1 79 ? 18.156 1.678 -12.906 1 98.19 79 THR B C 1
ATOM 2836 O O . THR B 1 79 ? 17.062 1.091 -12.859 1 98.19 79 THR B O 1
ATOM 2839 N N . ALA B 1 80 ? 18.359 2.773 -13.57 1 96.5 80 ALA B N 1
ATOM 2840 C CA . ALA B 1 80 ? 17.312 3.543 -14.227 1 96.5 80 ALA B CA 1
ATOM 2841 C C . ALA B 1 80 ? 16.594 2.701 -15.273 1 96.5 80 ALA B C 1
ATOM 2843 O O . ALA B 1 80 ? 15.391 2.881 -15.508 1 96.5 80 ALA B O 1
ATOM 2844 N N . GLU B 1 81 ? 17.219 1.771 -15.891 1 95.25 81 GLU B N 1
ATOM 2845 C CA . GLU B 1 81 ? 16.625 0.982 -16.969 1 95.25 81 GLU B CA 1
ATOM 2846 C C . GLU B 1 81 ? 15.469 0.134 -16.453 1 95.25 81 GLU B C 1
ATOM 2848 O O . GLU B 1 81 ? 14.586 -0.246 -17.219 1 95.25 81 GLU B O 1
ATOM 2853 N N . PHE B 1 82 ? 15.43 -0.084 -15.102 1 95.75 82 PHE B N 1
ATOM 2854 C CA . PHE B 1 82 ? 14.383 -0.922 -14.531 1 95.75 82 PHE B CA 1
ATOM 2855 C C . PHE B 1 82 ? 13.281 -0.068 -13.906 1 95.75 82 PHE B C 1
ATOM 2857 O O . PHE B 1 82 ? 12.227 -0.583 -13.523 1 95.75 82 PHE B O 1
ATOM 2864 N N . ARG B 1 83 ? 13.492 1.177 -13.773 1 90.88 83 ARG B N 1
ATOM 2865 C CA . ARG B 1 83 ? 12.555 2.043 -13.07 1 90.88 83 ARG B CA 1
ATOM 2866 C C . ARG B 1 83 ? 11.555 2.67 -14.047 1 90.88 83 ARG B C 1
ATOM 2868 O O . ARG B 1 83 ? 11.719 3.822 -14.453 1 90.88 83 ARG B O 1
ATOM 2875 N N . SER B 1 84 ? 10.57 1.957 -14.406 1 80.44 84 SER B N 1
ATOM 2876 C CA . SER B 1 84 ? 9.562 2.363 -15.383 1 80.44 84 SER B CA 1
ATOM 2877 C C . SER B 1 84 ? 8.344 2.973 -14.703 1 80.44 84 SER B C 1
ATOM 2879 O O . SER B 1 84 ? 7.285 3.111 -15.32 1 80.44 84 SER B O 1
ATOM 2881 N N . GLY B 1 85 ? 8.477 3.248 -13.352 1 84.38 85 GLY B N 1
ATOM 2882 C CA . GLY B 1 85 ? 7.359 3.826 -12.625 1 84.38 85 GLY B CA 1
ATOM 2883 C C . GLY B 1 85 ? 6.723 2.861 -11.641 1 84.38 85 GLY B C 1
ATOM 2884 O O . GLY B 1 85 ? 7.152 1.712 -11.523 1 84.38 85 GLY B O 1
ATOM 2885 N N . GLY B 1 86 ? 5.727 3.361 -10.922 1 89.38 86 GLY B N 1
ATOM 2886 C CA . GLY B 1 86 ? 5.027 2.551 -9.938 1 89.38 86 GLY B CA 1
ATOM 2887 C C . GLY B 1 86 ? 5.453 2.846 -8.516 1 89.38 86 GLY B C 1
ATOM 2888 O O . GLY B 1 86 ? 6.016 3.906 -8.234 1 89.38 86 GLY B O 1
ATOM 2889 N N . ILE B 1 87 ? 5.164 1.906 -7.688 1 93.31 87 ILE B N 1
ATOM 2890 C CA . ILE B 1 87 ? 5.375 2.092 -6.258 1 93.31 87 ILE B CA 1
ATOM 2891 C C . ILE B 1 87 ? 6.758 1.574 -5.867 1 93.31 87 ILE B C 1
ATOM 2893 O O . ILE B 1 87 ? 7.332 0.734 -6.562 1 93.31 87 ILE B O 1
ATOM 2897 N N . GLY B 1 88 ? 7.309 2.123 -4.758 1 96.75 88 GLY B N 1
ATOM 2898 C CA . GLY B 1 88 ? 8.602 1.66 -4.27 1 96.75 88 GLY B CA 1
ATOM 2899 C C . GLY B 1 88 ? 9.758 2.09 -5.148 1 96.75 88 GLY B C 1
ATOM 2900 O O . GLY B 1 88 ? 9.867 3.262 -5.512 1 96.75 88 GLY B O 1
ATOM 2901 N N . ILE B 1 89 ? 10.633 1.16 -5.48 1 98.12 89 ILE B N 1
ATOM 2902 C CA . ILE B 1 89 ? 11.82 1.436 -6.289 1 98.12 89 ILE B CA 1
ATOM 2903 C C . ILE B 1 89 ? 11.391 1.879 -7.688 1 98.12 89 ILE B C 1
ATOM 2905 O O . ILE B 1 89 ? 12.039 2.738 -8.297 1 98.12 89 ILE B O 1
ATOM 2909 N N . GLY B 1 90 ? 10.32 1.356 -8.172 1 96.12 90 GLY B N 1
ATOM 2910 C CA . GLY B 1 90 ? 9.828 1.719 -9.492 1 96.12 90 GLY B CA 1
ATOM 2911 C C . GLY B 1 90 ? 9.539 3.201 -9.633 1 96.12 90 GLY B C 1
ATOM 2912 O O . GLY B 1 90 ? 9.625 3.754 -10.734 1 96.12 90 GLY B O 1
ATOM 2913 N N . GLY B 1 91 ? 9.18 3.871 -8.547 1 95.38 91 GLY B N 1
ATOM 2914 C CA . GLY B 1 91 ? 8.867 5.289 -8.547 1 95.38 91 GLY B CA 1
ATOM 2915 C C . GLY B 1 91 ? 10.031 6.164 -8.125 1 95.38 91 GLY B C 1
ATOM 2916 O O . GLY B 1 91 ? 9.914 7.391 -8.109 1 95.38 91 GLY B O 1
ATOM 2917 N N . CYS B 1 92 ? 11.148 5.605 -7.762 1 97.81 92 CYS B N 1
ATOM 2918 C CA . CYS B 1 92 ? 12.312 6.355 -7.316 1 97.81 92 CYS B CA 1
ATOM 2919 C C . CYS B 1 92 ? 12.977 7.074 -8.484 1 97.81 92 CYS B C 1
ATOM 2921 O O . CYS B 1 92 ? 12.875 6.633 -9.633 1 97.81 92 CYS B O 1
ATOM 2923 N N . ALA B 1 93 ? 13.641 8.141 -8.172 1 97.56 93 ALA B N 1
ATOM 2924 C CA . ALA B 1 93 ? 14.312 8.953 -9.18 1 97.56 93 ALA B CA 1
ATOM 2925 C C . ALA B 1 93 ? 15.727 8.453 -9.438 1 97.56 93 ALA B C 1
ATOM 2927 O O . ALA B 1 93 ? 16.281 8.664 -10.516 1 97.56 93 ALA B O 1
ATOM 2928 N N . ASP B 1 94 ? 16.312 7.773 -8.438 1 98.44 94 ASP B N 1
ATOM 2929 C CA . ASP B 1 94 ? 17.719 7.395 -8.516 1 98.44 94 ASP B CA 1
ATOM 2930 C C . ASP B 1 94 ? 17.906 5.898 -8.258 1 98.44 94 ASP B C 1
AT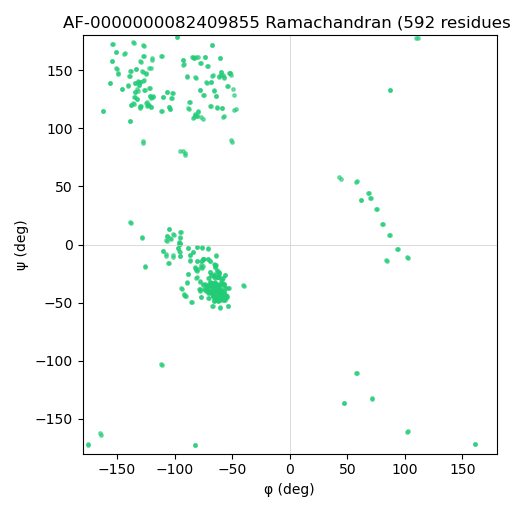OM 2932 O O . ASP B 1 94 ? 16.938 5.199 -7.926 1 98.44 94 ASP B O 1
ATOM 2936 N N . ASP B 1 95 ? 19.156 5.465 -8.492 1 98.56 95 ASP B N 1
ATOM 2937 C CA . ASP B 1 95 ? 19.484 4.059 -8.289 1 98.56 95 ASP B CA 1
ATOM 2938 C C . ASP B 1 95 ? 19.266 3.65 -6.832 1 98.56 95 ASP B C 1
ATOM 2940 O O . ASP B 1 95 ? 19.5 4.445 -5.918 1 98.56 95 ASP B O 1
ATOM 2944 N N . VAL B 1 96 ? 18.828 2.447 -6.633 1 98.88 96 VAL B N 1
ATOM 2945 C CA . VAL B 1 96 ? 18.625 1.889 -5.301 1 98.88 96 VAL B CA 1
ATOM 2946 C C . VAL B 1 96 ? 19.375 0.569 -5.172 1 98.88 96 VAL B C 1
ATOM 2948 O O . VAL B 1 96 ? 19.328 -0.274 -6.07 1 98.88 96 VAL B O 1
ATOM 2951 N N . THR B 1 97 ? 20.125 0.379 -4.082 1 98.94 97 THR B N 1
ATOM 2952 C CA . THR B 1 97 ? 20.844 -0.853 -3.805 1 98.94 97 THR B CA 1
ATOM 2953 C C . THR B 1 97 ? 20.219 -1.603 -2.635 1 98.94 97 THR B C 1
ATOM 2955 O O . THR B 1 97 ? 20 -1.023 -1.57 1 98.94 97 THR B O 1
ATOM 2958 N N . ALA B 1 98 ? 19.891 -2.861 -2.82 1 98.81 98 ALA B N 1
ATOM 2959 C CA . ALA B 1 98 ? 19.312 -3.754 -1.82 1 98.81 98 ALA B CA 1
ATOM 2960 C C . ALA B 1 98 ? 19.703 -5.203 -2.086 1 98.81 98 ALA B C 1
ATOM 2962 O O . ALA B 1 98 ? 20.234 -5.527 -3.154 1 98.81 98 ALA B O 1
ATOM 2963 N N . SER B 1 99 ? 19.484 -6.02 -1.099 1 98.88 99 SER B N 1
ATOM 2964 C CA . SER B 1 99 ? 19.766 -7.438 -1.298 1 98.88 99 SER B CA 1
ATOM 2965 C C . SER B 1 99 ? 18.719 -8.094 -2.195 1 98.88 99 SER B C 1
ATOM 2967 O O . SER B 1 99 ? 17.609 -7.594 -2.326 1 98.88 99 SER B O 1
ATOM 2969 N N . TRP B 1 100 ? 19.094 -9.266 -2.738 1 98.88 100 TRP B N 1
ATOM 2970 C CA . TRP B 1 100 ? 18.172 -10 -3.588 1 98.88 100 TRP B CA 1
ATOM 2971 C C . TRP B 1 100 ? 16.922 -10.422 -2.803 1 98.88 100 TRP B C 1
ATOM 2973 O O . TRP B 1 100 ? 15.812 -10.391 -3.326 1 98.88 100 TRP B O 1
ATOM 2983 N N . ARG B 1 101 ? 17.109 -10.844 -1.543 1 98.81 101 ARG B N 1
ATOM 2984 C CA . ARG B 1 101 ? 15.961 -11.266 -0.759 1 98.81 101 ARG B CA 1
ATOM 2985 C C . ARG B 1 101 ? 15.047 -10.086 -0.455 1 98.81 101 ARG B C 1
ATOM 2987 O O . ARG B 1 101 ? 13.82 -10.227 -0.414 1 98.81 101 ARG B O 1
ATOM 2994 N N . ASP B 1 102 ? 15.633 -8.93 -0.245 1 98.75 102 ASP B N 1
ATOM 2995 C CA . ASP B 1 102 ? 14.812 -7.746 0.003 1 98.75 102 ASP B CA 1
ATOM 2996 C C . ASP B 1 102 ? 14.109 -7.289 -1.273 1 98.75 102 ASP B C 1
ATOM 2998 O O . ASP B 1 102 ? 12.969 -6.816 -1.227 1 98.75 102 ASP B O 1
ATOM 3002 N N . LEU B 1 103 ? 14.766 -7.426 -2.416 1 98.88 103 LEU B N 1
ATOM 3003 C CA . LEU B 1 103 ? 14.109 -7.121 -3.684 1 98.88 103 LEU B CA 1
ATOM 3004 C C . LEU B 1 103 ? 12.93 -8.055 -3.92 1 98.88 103 LEU B C 1
ATOM 3006 O O . LEU B 1 103 ? 11.883 -7.629 -4.406 1 98.88 103 LEU B O 1
ATOM 3010 N N . ALA B 1 104 ? 13.094 -9.32 -3.58 1 98.94 104 ALA B N 1
ATOM 3011 C CA . ALA B 1 104 ? 11.992 -10.273 -3.682 1 98.94 104 ALA B CA 1
ATOM 3012 C C . ALA B 1 104 ? 10.844 -9.875 -2.758 1 98.94 104 ALA B C 1
ATOM 3014 O O . ALA B 1 104 ? 9.672 -9.961 -3.141 1 98.94 104 ALA B O 1
ATOM 3015 N N . LEU B 1 105 ? 11.156 -9.422 -1.576 1 98.69 105 LEU B N 1
ATOM 3016 C CA . LEU B 1 105 ? 10.156 -8.969 -0.625 1 98.69 105 LEU B CA 1
ATOM 3017 C C . LEU B 1 105 ? 9.391 -7.766 -1.177 1 98.69 105 LEU B C 1
ATOM 3019 O O . LEU B 1 105 ? 8.156 -7.734 -1.136 1 98.69 105 LEU B O 1
ATOM 3023 N N . LEU B 1 106 ? 10.094 -6.785 -1.689 1 98.56 106 LEU B N 1
ATOM 3024 C CA . LEU B 1 106 ? 9.469 -5.57 -2.201 1 98.56 106 LEU B CA 1
ATOM 3025 C C . LEU B 1 106 ? 8.617 -5.875 -3.428 1 98.56 106 LEU B C 1
ATOM 3027 O O . LEU B 1 106 ? 7.547 -5.293 -3.604 1 98.56 106 LEU B O 1
ATOM 3031 N N . MET B 1 107 ? 9.062 -6.805 -4.266 1 98.62 107 MET B N 1
ATOM 3032 C CA . MET B 1 107 ? 8.297 -7.266 -5.418 1 98.62 107 MET B CA 1
ATOM 3033 C C . MET B 1 107 ? 6.938 -7.805 -4.988 1 98.62 107 MET B C 1
ATOM 3035 O O . MET B 1 107 ? 5.914 -7.473 -5.582 1 98.62 107 MET B O 1
ATOM 3039 N N . MET B 1 108 ? 6.957 -8.5 -3.926 1 98.62 108 MET B N 1
ATOM 3040 C CA . MET B 1 108 ? 5.766 -9.266 -3.576 1 98.62 108 MET B CA 1
ATOM 3041 C C . MET B 1 108 ? 4.867 -8.477 -2.633 1 98.62 108 MET B C 1
ATOM 3043 O O . MET B 1 108 ? 3.639 -8.539 -2.74 1 98.62 108 MET B O 1
ATOM 3047 N N . SER B 1 109 ? 5.406 -7.723 -1.689 1 97.5 109 SER B N 1
ATOM 3048 C CA . SER B 1 109 ? 4.633 -7.125 -0.605 1 97.5 109 SER B CA 1
ATOM 3049 C C . SER B 1 109 ? 3.777 -5.965 -1.111 1 97.5 109 SER B C 1
ATOM 3051 O O . SER B 1 109 ? 2.637 -5.797 -0.677 1 97.5 109 SER B O 1
ATOM 3053 N N . PHE B 1 110 ? 4.324 -5.164 -2.002 1 95.75 110 PHE B N 1
ATOM 3054 C CA . PHE B 1 110 ? 3.525 -4.055 -2.508 1 95.75 110 PHE B CA 1
ATOM 3055 C C . PHE B 1 110 ? 3.699 -3.904 -4.016 1 95.75 110 PHE B C 1
ATOM 3057 O O . PHE B 1 110 ? 3.521 -2.812 -4.559 1 95.75 110 PHE B O 1
ATOM 3064 N N . SER B 1 111 ? 4.211 -5.023 -4.668 1 97.19 111 SER B N 1
ATOM 3065 C CA . SER B 1 111 ? 4.211 -5.148 -6.121 1 97.19 111 SER B CA 1
ATOM 3066 C C . SER B 1 111 ? 5.18 -4.156 -6.762 1 97.19 111 SER B C 1
ATOM 3068 O O . SER B 1 111 ? 4.852 -3.523 -7.766 1 97.19 111 SER B O 1
ATOM 3070 N N . ASP B 1 112 ? 6.344 -3.996 -6.27 1 97.75 112 ASP B N 1
ATOM 3071 C CA . ASP B 1 112 ? 7.359 -3.133 -6.859 1 97.75 112 ASP B CA 1
ATOM 3072 C C . ASP B 1 112 ? 7.762 -3.629 -8.25 1 97.75 112 ASP B C 1
ATOM 3074 O O . ASP B 1 112 ? 8.375 -4.691 -8.375 1 97.75 112 ASP B O 1
ATOM 3078 N N . ASN B 1 113 ? 7.531 -2.826 -9.266 1 97.56 113 ASN B N 1
ATOM 3079 C CA . ASN B 1 113 ? 7.773 -3.232 -10.648 1 97.56 113 ASN B CA 1
ATOM 3080 C C . ASN B 1 113 ? 9.266 -3.268 -10.961 1 97.56 113 ASN B C 1
ATOM 3082 O O . ASN B 1 113 ? 9.727 -4.137 -11.711 1 97.56 113 ASN B O 1
ATOM 3086 N N . ALA B 1 114 ? 10.016 -2.346 -10.445 1 98.25 114 ALA B N 1
ATOM 3087 C CA . ALA B 1 114 ? 11.445 -2.318 -10.719 1 98.25 114 ALA B CA 1
ATOM 3088 C C . ALA B 1 114 ? 12.148 -3.537 -10.117 1 98.25 114 ALA B C 1
ATOM 3090 O O . ALA B 1 114 ? 12.977 -4.168 -10.773 1 98.25 114 ALA B O 1
ATOM 3091 N N . ALA B 1 115 ? 11.781 -3.848 -8.875 1 98.69 115 ALA B N 1
ATOM 3092 C CA . ALA B 1 115 ? 12.312 -5.059 -8.266 1 98.69 115 ALA B CA 1
ATOM 3093 C C . ALA B 1 115 ? 11.93 -6.297 -9.07 1 98.69 115 ALA B C 1
ATOM 3095 O O . ALA B 1 115 ? 12.75 -7.203 -9.25 1 98.69 115 ALA B O 1
ATOM 3096 N N . THR B 1 116 ? 10.727 -6.305 -9.562 1 98.62 116 THR B N 1
ATOM 3097 C CA . THR B 1 116 ? 10.25 -7.422 -10.367 1 98.62 116 THR B CA 1
ATOM 3098 C C . THR B 1 116 ? 11.102 -7.594 -11.617 1 98.62 116 THR B C 1
ATOM 3100 O O . THR B 1 116 ? 11.609 -8.688 -11.883 1 98.62 116 THR B O 1
ATOM 3103 N N . ASP B 1 117 ? 11.211 -6.5 -12.359 1 98.5 117 ASP B N 1
ATOM 3104 C CA . ASP B 1 117 ? 11.93 -6.566 -13.625 1 98.5 117 ASP B CA 1
ATOM 3105 C C . ASP B 1 117 ? 13.398 -6.934 -13.406 1 98.5 117 ASP B C 1
ATOM 3107 O O . ASP B 1 117 ? 13.984 -7.684 -14.195 1 98.5 117 ASP B O 1
ATOM 3111 N N . PHE B 1 118 ? 13.953 -6.438 -12.359 1 98.75 118 PHE B N 1
ATOM 3112 C CA . PHE B 1 118 ? 15.344 -6.719 -12.023 1 98.75 118 PHE B CA 1
ATOM 3113 C C . PHE B 1 118 ? 15.539 -8.195 -11.695 1 98.75 118 PHE B C 1
ATOM 3115 O O . PHE B 1 118 ? 16.453 -8.836 -12.211 1 98.75 118 PHE B O 1
ATOM 3122 N N . LEU B 1 119 ? 14.695 -8.773 -10.891 1 98.62 119 LEU B N 1
ATOM 3123 C CA . LEU B 1 119 ? 14.727 -10.188 -10.562 1 98.62 119 LEU B CA 1
ATOM 3124 C C . LEU B 1 119 ? 14.422 -11.039 -11.797 1 98.62 119 LEU B C 1
ATOM 3126 O O . LEU B 1 119 ? 15.078 -12.055 -12.031 1 98.62 119 LEU B O 1
ATOM 3130 N N . TYR B 1 120 ? 13.422 -10.594 -12.492 1 98.38 120 TYR B N 1
ATOM 3131 C CA . TYR B 1 120 ? 12.992 -11.297 -13.695 1 98.38 120 TYR B CA 1
ATOM 3132 C C . TYR B 1 120 ? 14.148 -11.453 -14.672 1 98.38 120 TYR B C 1
ATOM 3134 O O . TYR B 1 120 ? 14.352 -12.531 -15.234 1 98.38 120 TYR B O 1
ATOM 3142 N N . GLU B 1 121 ? 14.914 -10.43 -14.859 1 98.12 121 GLU B N 1
ATOM 3143 C CA . GLU B 1 121 ? 16.078 -10.477 -15.742 1 98.12 121 GLU B CA 1
ATOM 3144 C C . GLU B 1 121 ? 17.141 -11.43 -15.211 1 98.12 121 GLU B C 1
ATOM 3146 O O . GLU B 1 121 ? 17.719 -12.203 -15.969 1 98.12 121 GLU B O 1
ATOM 3151 N N . ARG B 1 122 ? 17.406 -11.375 -13.93 1 98.38 122 ARG B N 1
ATOM 3152 C CA . ARG B 1 122 ? 18.391 -12.242 -13.305 1 98.38 122 ARG B CA 1
ATOM 3153 C C . ARG B 1 122 ? 18 -13.711 -13.445 1 98.38 122 ARG B C 1
ATOM 3155 O O . ARG B 1 122 ? 18.859 -14.57 -13.633 1 98.38 122 ARG B O 1
ATOM 3162 N N . LEU B 1 123 ? 16.75 -14.016 -13.258 1 98.62 123 LEU B N 1
ATOM 3163 C CA . LEU B 1 123 ? 16.25 -15.383 -13.219 1 98.62 123 LEU B CA 1
ATOM 3164 C C . LEU B 1 123 ? 16.109 -15.953 -14.625 1 98.62 123 LEU B C 1
ATOM 3166 O O . LEU B 1 123 ? 16.406 -17.125 -14.852 1 98.62 123 LEU B O 1
ATOM 3170 N N . GLY B 1 124 ? 15.688 -15.148 -15.539 1 98.38 124 GLY B N 1
ATOM 3171 C CA . GLY B 1 124 ? 15.477 -15.586 -16.906 1 98.38 124 GLY B CA 1
ATOM 3172 C C . GLY B 1 124 ? 14.094 -16.172 -17.141 1 98.38 124 GLY B C 1
ATOM 3173 O O . GLY B 1 124 ? 13.672 -17.078 -16.422 1 98.38 124 GLY B O 1
ATOM 3174 N N . LEU B 1 125 ? 13.469 -15.758 -18.172 1 98.12 125 LEU B N 1
ATOM 3175 C CA . LEU B 1 125 ? 12.117 -16.172 -18.516 1 98.12 125 LEU B CA 1
ATOM 3176 C C . LEU B 1 125 ? 12.062 -17.688 -18.766 1 98.12 125 LEU B C 1
ATOM 3178 O O . LEU B 1 125 ? 11.141 -18.359 -18.297 1 98.12 125 LEU B O 1
ATOM 3182 N N . ASP B 1 126 ? 13.047 -18.234 -19.453 1 97.94 126 ASP B N 1
ATOM 3183 C CA . ASP B 1 126 ? 13.055 -19.656 -19.781 1 97.94 126 ASP B CA 1
ATOM 3184 C C . ASP B 1 126 ? 13.039 -20.5 -18.516 1 97.94 126 ASP B C 1
ATOM 3186 O O . ASP B 1 126 ? 12.359 -21.531 -18.469 1 97.94 126 ASP B O 1
ATOM 3190 N N . ASN B 1 127 ? 13.805 -20.078 -17.531 1 98.25 127 ASN B N 1
ATOM 3191 C CA . ASN B 1 127 ? 13.852 -20.812 -16.281 1 98.25 127 ASN B CA 1
ATOM 3192 C C . ASN B 1 127 ? 12.508 -20.766 -15.555 1 98.25 127 ASN B C 1
ATOM 3194 O O . ASN B 1 127 ? 12.055 -21.766 -15 1 98.25 127 ASN B O 1
ATOM 3198 N N . ILE B 1 128 ? 11.836 -19.625 -15.531 1 98.62 128 ILE B N 1
ATOM 3199 C CA . ILE B 1 128 ? 10.539 -19.469 -14.875 1 98.62 128 ILE B CA 1
ATOM 3200 C C . ILE B 1 128 ? 9.516 -20.359 -15.57 1 98.62 128 ILE B C 1
ATOM 3202 O O . ILE B 1 128 ? 8.773 -21.094 -14.906 1 98.62 128 ILE B O 1
ATOM 3206 N N . VAL B 1 129 ? 9.539 -20.344 -16.875 1 98.25 129 VAL B N 1
ATOM 3207 C CA . VAL B 1 129 ? 8.594 -21.125 -17.656 1 98.25 129 VAL B CA 1
ATOM 3208 C C . VAL B 1 129 ? 8.867 -22.609 -17.469 1 98.25 129 VAL B C 1
ATOM 3210 O O . VAL B 1 129 ? 7.934 -23.406 -17.359 1 98.25 129 VAL B O 1
ATOM 3213 N N . ALA B 1 130 ? 10.109 -22.984 -17.469 1 98.12 130 ALA B N 1
ATOM 3214 C CA . ALA B 1 130 ? 10.461 -24.375 -17.234 1 98.12 130 ALA B CA 1
ATOM 3215 C C . ALA B 1 130 ? 9.906 -24.859 -15.891 1 98.12 130 ALA B C 1
ATOM 3217 O O . ALA B 1 130 ? 9.445 -26 -15.781 1 98.12 130 ALA B O 1
ATOM 3218 N N . THR B 1 131 ? 10.023 -24 -14.883 1 98.19 131 THR B N 1
ATOM 3219 C CA . THR B 1 131 ? 9.453 -24.328 -13.586 1 98.19 131 THR B CA 1
ATOM 3220 C C . THR B 1 131 ? 7.945 -24.547 -13.688 1 98.19 131 THR B C 1
ATOM 3222 O O . THR B 1 131 ? 7.418 -25.516 -13.148 1 98.19 131 THR B O 1
ATOM 3225 N N . LEU B 1 132 ? 7.242 -23.719 -14.391 1 98.56 132 LEU B N 1
ATOM 3226 C CA . LEU B 1 132 ? 5.797 -23.844 -14.57 1 98.56 132 LEU B CA 1
ATOM 3227 C C . LEU B 1 132 ? 5.441 -25.141 -15.289 1 98.56 132 LEU B C 1
ATOM 3229 O O . LEU B 1 132 ? 4.52 -25.844 -14.883 1 98.56 132 LEU B O 1
ATOM 3233 N N . ARG B 1 133 ? 6.203 -25.484 -16.297 1 98.5 133 ARG B N 1
ATOM 3234 C CA . ARG B 1 133 ? 5.965 -26.719 -17.047 1 98.5 133 ARG B CA 1
ATOM 3235 C C . ARG B 1 133 ? 6.234 -27.938 -16.188 1 98.5 133 ARG B C 1
ATOM 3237 O O . ARG B 1 133 ? 5.484 -28.922 -16.234 1 98.5 133 ARG B O 1
ATOM 3244 N N . GLY B 1 134 ? 7.25 -27.844 -15.445 1 98.25 134 GLY B N 1
ATOM 3245 C CA . GLY B 1 134 ? 7.574 -28.938 -14.539 1 98.25 134 GLY B CA 1
ATOM 3246 C C . GLY B 1 134 ? 6.488 -29.203 -13.516 1 98.25 134 GLY B C 1
ATOM 3247 O O . GLY B 1 134 ? 6.352 -30.328 -13.031 1 98.25 134 GLY B O 1
ATOM 3248 N N . LEU B 1 135 ? 5.715 -28.188 -13.25 1 98.31 135 LEU B N 1
ATOM 3249 C CA . LEU B 1 135 ? 4.641 -28.312 -12.273 1 98.31 135 LEU B CA 1
ATOM 3250 C C . LEU B 1 135 ? 3.318 -28.641 -12.961 1 98.31 135 LEU B C 1
ATOM 3252 O O . LEU B 1 135 ? 2.273 -28.688 -12.305 1 98.31 135 LEU B O 1
ATOM 3256 N N . GLY B 1 136 ? 3.363 -28.781 -14.258 1 98.31 136 GLY B N 1
ATOM 3257 C CA . GLY B 1 136 ? 2.18 -29.156 -15.008 1 98.31 136 GLY B CA 1
ATOM 3258 C C . GLY B 1 136 ? 1.244 -28 -15.281 1 98.31 136 GLY B C 1
ATOM 3259 O O . GLY B 1 136 ? 0.068 -28.203 -15.594 1 98.31 136 GLY B O 1
ATOM 3260 N N . LEU B 1 137 ? 1.712 -26.812 -15.156 1 98.56 137 LEU B N 1
ATOM 3261 C CA . LEU B 1 137 ? 0.891 -25.625 -15.383 1 98.56 137 LEU B CA 1
ATOM 3262 C C . LEU B 1 137 ? 0.974 -25.172 -16.844 1 98.56 137 LEU B C 1
ATOM 3264 O O . LEU B 1 137 ? 1.519 -24.109 -17.125 1 98.56 137 LEU B O 1
ATOM 3268 N N . GLU B 1 138 ? 0.281 -25.859 -17.656 1 97.75 138 GLU B N 1
ATOM 3269 C CA . GLU B 1 138 ? 0.432 -25.75 -19.109 1 97.75 138 GLU B CA 1
ATOM 3270 C C . GLU B 1 138 ? -0.305 -24.531 -19.656 1 97.75 138 GLU B C 1
ATOM 3272 O O . GLU B 1 138 ? 0.022 -24.016 -20.719 1 97.75 138 GLU B O 1
ATOM 3277 N N . LYS B 1 139 ? -1.272 -24.031 -18.922 1 98.25 139 LYS B N 1
ATOM 3278 C CA . LYS B 1 139 ? -2.072 -22.906 -19.375 1 98.25 139 LYS B CA 1
ATOM 3279 C C . LYS B 1 139 ? -1.538 -21.578 -18.828 1 98.25 139 LYS B C 1
ATOM 3281 O O . LYS B 1 139 ? -2.035 -20.516 -19.172 1 98.25 139 LYS B O 1
ATOM 3286 N N . THR B 1 140 ? -0.562 -21.672 -17.969 1 98.62 140 THR B N 1
ATOM 3287 C CA . THR B 1 140 ? 0.063 -20.469 -17.438 1 98.62 140 THR B CA 1
ATOM 3288 C C . THR B 1 140 ? 1.212 -20.016 -18.328 1 98.62 140 THR B C 1
ATOM 3290 O O . THR B 1 140 ? 2.182 -20.75 -18.516 1 98.62 140 THR B O 1
ATOM 3293 N N . ASN B 1 141 ? 1.077 -18.875 -18.859 1 95.88 141 ASN B N 1
ATOM 3294 C CA . ASN B 1 141 ? 2.06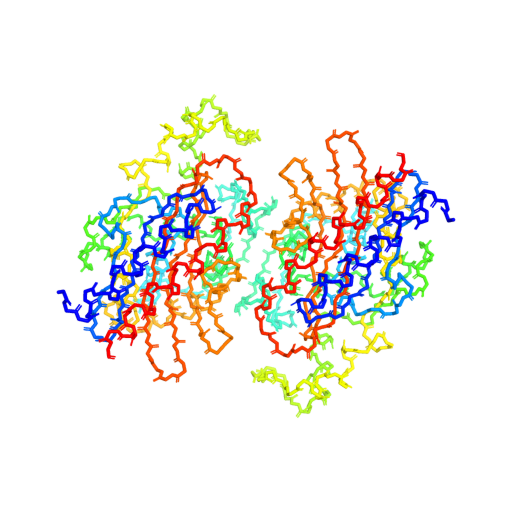8 -18.344 -19.781 1 95.88 141 ASN B CA 1
ATOM 3295 C C . ASN B 1 141 ? 2.617 -17 -19.328 1 95.88 141 ASN B C 1
ATOM 3297 O O . ASN B 1 141 ? 1.858 -16.047 -19.156 1 95.88 141 ASN B O 1
ATOM 3301 N N . LEU B 1 142 ? 3.857 -16.891 -19.109 1 97.81 142 LEU B N 1
ATOM 3302 C CA . LEU B 1 142 ? 4.562 -15.641 -18.891 1 97.81 142 LEU B CA 1
ATOM 3303 C C . LEU B 1 142 ? 5.336 -15.234 -20.141 1 97.81 142 LEU B C 1
ATOM 3305 O O . LEU B 1 142 ? 6.145 -16.016 -20.656 1 97.81 142 LEU B O 1
ATOM 3309 N N . VAL B 1 143 ? 5.098 -13.992 -20.625 1 96.19 143 VAL B N 1
ATOM 3310 C CA . VAL B 1 143 ? 5.695 -13.617 -21.906 1 96.19 143 VAL B CA 1
ATOM 3311 C C . VAL B 1 143 ? 6.496 -12.32 -21.75 1 96.19 143 VAL B C 1
ATOM 3313 O O . VAL B 1 143 ? 7.336 -12 -22.578 1 96.19 143 VAL B O 1
ATOM 3316 N N . ARG B 1 144 ? 6.223 -11.609 -20.719 1 95.06 144 ARG B N 1
ATOM 3317 C CA . ARG B 1 144 ? 6.887 -10.328 -20.531 1 95.06 144 ARG B CA 1
ATOM 3318 C C . ARG B 1 144 ? 7.012 -9.984 -19.062 1 95.06 144 ARG B C 1
ATOM 3320 O O . ARG B 1 144 ? 6.219 -10.445 -18.234 1 95.06 144 ARG B O 1
ATOM 3327 N N . ASP B 1 145 ? 8.102 -9.188 -18.781 1 96.31 145 ASP B N 1
ATOM 3328 C CA . ASP B 1 145 ? 8.148 -8.547 -17.469 1 96.31 145 ASP B CA 1
ATOM 3329 C C . ASP B 1 145 ? 7.309 -7.27 -17.453 1 96.31 145 ASP B C 1
ATOM 3331 O O . ASP B 1 145 ? 6.523 -7.023 -18.375 1 96.31 145 ASP B O 1
ATOM 3335 N N . CYS B 1 146 ? 7.367 -6.48 -16.375 1 96.38 146 CYS B N 1
ATOM 3336 C CA . CYS B 1 146 ? 6.543 -5.285 -16.266 1 96.38 146 CYS B CA 1
ATOM 3337 C C . CYS B 1 146 ? 6.875 -4.285 -17.359 1 96.38 146 CYS B C 1
ATOM 3339 O O . CYS B 1 146 ? 5.973 -3.725 -17.984 1 96.38 146 CYS B O 1
ATOM 3341 N N . ARG B 1 147 ? 8.219 -4.078 -17.656 1 93.69 147 ARG B N 1
ATOM 3342 C CA . ARG B 1 147 ? 8.648 -3.162 -18.703 1 93.69 147 ARG B CA 1
ATOM 3343 C C . ARG B 1 147 ? 8.07 -3.566 -20.047 1 93.69 147 ARG B C 1
ATOM 3345 O O . ARG B 1 147 ? 7.613 -2.715 -20.812 1 93.69 147 ARG B O 1
ATOM 3352 N N . GLY B 1 148 ? 8.141 -4.852 -20.266 1 94.25 148 GLY B N 1
ATOM 3353 C CA . GLY B 1 148 ? 7.582 -5.367 -21.5 1 94.25 148 GLY B CA 1
ATOM 3354 C C . GLY B 1 148 ? 6.086 -5.156 -21.625 1 94.25 148 GLY B C 1
ATOM 3355 O O . GLY B 1 148 ? 5.582 -4.836 -22.703 1 94.25 148 GLY B O 1
ATOM 3356 N N . LEU B 1 149 ? 5.32 -5.371 -20.578 1 93.81 149 LEU B N 1
ATOM 3357 C CA . LEU B 1 149 ? 3.881 -5.137 -20.578 1 93.81 149 LEU B CA 1
ATOM 3358 C C . LEU B 1 149 ? 3.568 -3.674 -20.875 1 93.81 149 LEU B C 1
ATOM 3360 O O . LEU B 1 149 ? 2.717 -3.373 -21.719 1 93.81 149 LEU B O 1
ATOM 3364 N N . PHE B 1 150 ? 4.254 -2.768 -20.219 1 91.44 150 PHE B N 1
ATOM 3365 C CA . PHE B 1 150 ? 4.004 -1.345 -20.422 1 91.44 150 PHE B CA 1
ATOM 3366 C C . PHE B 1 150 ? 4.395 -0.923 -21.844 1 91.44 150 PHE B C 1
ATOM 3368 O O . PHE B 1 150 ? 3.703 -0.114 -22.469 1 91.44 150 PHE B O 1
ATOM 3375 N N . LYS B 1 151 ? 5.496 -1.438 -22.312 1 92 151 LYS B N 1
ATOM 3376 C CA . LYS B 1 151 ? 5.895 -1.154 -23.688 1 92 151 LYS B CA 1
ATOM 3377 C C . LYS B 1 151 ? 4.812 -1.586 -24.672 1 92 151 LYS B C 1
ATOM 3379 O O . LYS B 1 151 ? 4.543 -0.889 -25.656 1 92 151 LYS B O 1
ATOM 3384 N N . SER B 1 152 ? 4.273 -2.76 -24.453 1 93.25 152 SER B N 1
ATOM 3385 C CA . SER B 1 152 ? 3.221 -3.246 -25.328 1 93.25 152 SER B CA 1
ATOM 3386 C C . SER B 1 152 ? 2.016 -2.312 -25.328 1 93.25 152 SER B C 1
ATOM 3388 O O . SER B 1 152 ? 1.34 -2.152 -26.344 1 93.25 152 SER B O 1
ATOM 3390 N N . VAL B 1 153 ? 1.682 -1.741 -24.203 1 90.94 153 VAL B N 1
ATOM 3391 C CA . VAL B 1 153 ? 0.587 -0.781 -24.109 1 90.94 153 VAL B CA 1
ATOM 3392 C C . VAL B 1 153 ? 0.903 0.449 -24.953 1 90.94 153 VAL B C 1
ATOM 3394 O O . VAL B 1 153 ? 0.066 0.901 -25.734 1 90.94 153 VAL B O 1
ATOM 3397 N N . TYR B 1 154 ? 2.109 0.963 -24.781 1 90.06 154 TYR B N 1
ATOM 3398 C CA . TYR B 1 154 ? 2.523 2.137 -25.547 1 90.06 154 TYR B CA 1
ATOM 3399 C C . TYR B 1 154 ? 2.516 1.851 -27.047 1 90.06 154 TYR B C 1
ATOM 3401 O O . TYR B 1 154 ? 2.037 2.666 -27.828 1 90.06 154 TYR B O 1
ATOM 3409 N N . ASP B 1 155 ? 3.031 0.739 -27.375 1 93.06 155 ASP B N 1
ATO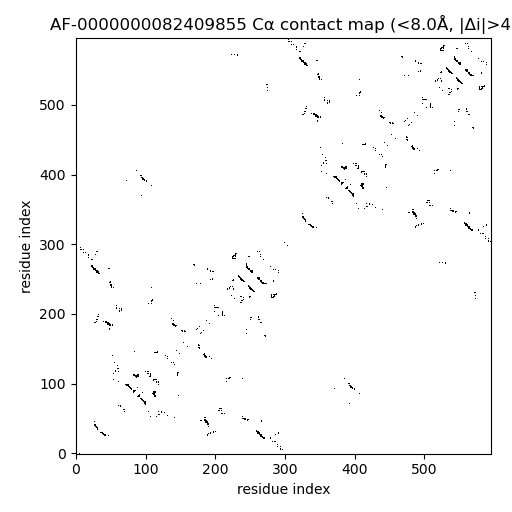M 3410 C CA . ASP B 1 155 ? 3.072 0.343 -28.781 1 93.06 155 ASP B CA 1
ATOM 3411 C C . ASP B 1 155 ? 1.664 0.24 -29.359 1 93.06 155 ASP B C 1
ATOM 3413 O O . ASP B 1 155 ? 1.406 0.729 -30.469 1 93.06 155 ASP B O 1
ATOM 3417 N N . ASP B 1 156 ? 0.843 -0.361 -28.672 1 93.81 156 ASP B N 1
ATOM 3418 C CA . ASP B 1 156 ? -0.524 -0.564 -29.141 1 93.81 156 ASP B CA 1
ATOM 3419 C C . ASP B 1 156 ? -1.262 0.766 -29.281 1 93.81 156 ASP B C 1
ATOM 3421 O O . ASP B 1 156 ? -2.098 0.928 -30.172 1 93.81 156 ASP B O 1
ATOM 3425 N N . LEU B 1 157 ? -0.981 1.671 -28.391 1 90.31 157 LEU B N 1
ATOM 3426 C CA . LEU B 1 157 ? -1.669 2.957 -28.391 1 90.31 157 LEU B CA 1
ATOM 3427 C C . LEU B 1 157 ? -0.965 3.949 -29.312 1 90.31 157 LEU B C 1
ATOM 3429 O O . LEU B 1 157 ? -1.492 5.027 -29.594 1 90.31 157 LEU B O 1
ATOM 3433 N N . GLY B 1 158 ? 0.234 3.621 -29.719 1 89.62 158 GLY B N 1
ATOM 3434 C CA . GLY B 1 158 ? 0.984 4.477 -30.625 1 89.62 158 GLY B CA 1
ATOM 3435 C C . GLY B 1 158 ? 1.557 5.707 -29.953 1 89.62 158 GLY B C 1
ATOM 3436 O O . GLY B 1 158 ? 1.562 6.793 -30.531 1 89.62 158 GLY B O 1
ATOM 3437 N N . VAL B 1 159 ? 1.839 5.516 -28.703 1 85.94 159 VAL B N 1
ATOM 3438 C CA . VAL B 1 159 ? 2.389 6.645 -27.969 1 85.94 159 VAL B CA 1
ATOM 3439 C C . VAL B 1 159 ? 3.777 6.293 -27.438 1 85.94 159 VAL B C 1
ATOM 3441 O O . VAL B 1 159 ? 4.141 5.117 -27.375 1 85.94 159 VAL B O 1
ATOM 3444 N N . ASP B 1 160 ? 4.523 7.391 -27.125 1 80.69 160 ASP B N 1
ATOM 3445 C CA . ASP B 1 160 ? 5.871 7.18 -26.609 1 80.69 160 ASP B CA 1
ATOM 3446 C C . ASP B 1 160 ? 5.836 6.781 -25.141 1 80.69 160 ASP B C 1
ATOM 3448 O O . ASP B 1 160 ? 4.887 7.113 -24.422 1 80.69 160 ASP B O 1
ATOM 3452 N N . LYS B 1 161 ? 6.934 6.156 -24.938 1 75.25 161 LYS B N 1
ATOM 3453 C CA . LYS B 1 161 ? 7.125 5.824 -23.531 1 75.25 161 LYS B CA 1
ATOM 3454 C C . LYS B 1 161 ? 7.078 7.078 -22.656 1 75.25 161 LYS B C 1
ATOM 3456 O O . LYS B 1 161 ? 7.656 8.109 -23.016 1 75.25 161 LYS B O 1
ATOM 3461 N N . GLY B 1 162 ? 6.477 6.855 -21.469 1 65 162 GLY B N 1
ATOM 3462 C CA . GLY B 1 162 ? 6.473 7.965 -20.531 1 65 162 GLY B CA 1
ATOM 3463 C C . GLY B 1 162 ? 5.332 8.938 -20.766 1 65 162 GLY B C 1
ATOM 3464 O O . GLY B 1 162 ? 5.133 9.859 -19.969 1 65 162 GLY B O 1
ATOM 3465 N N . THR B 1 163 ? 4.777 8.781 -21.859 1 59.88 163 THR B N 1
ATOM 3466 C CA . THR B 1 163 ? 3.609 9.633 -22.062 1 59.88 163 THR B CA 1
ATOM 3467 C C . THR B 1 163 ? 2.582 9.414 -20.953 1 59.88 163 THR B C 1
ATOM 3469 O O . THR B 1 163 ? 2.26 8.273 -20.625 1 59.88 163 THR B O 1
ATOM 3472 N N . LEU B 1 164 ? 2.541 10.469 -20.219 1 54.78 164 LEU B N 1
ATOM 3473 C CA . LEU B 1 164 ? 1.444 10.406 -19.266 1 54.78 164 LEU B CA 1
ATOM 3474 C C . LEU B 1 164 ? 0.132 10.055 -19.953 1 54.78 164 LEU B C 1
ATOM 3476 O O . LEU B 1 164 ? -0.388 10.844 -20.75 1 54.78 164 LEU B O 1
ATOM 3480 N N . LEU B 1 165 ? -0.076 8.812 -20.047 1 56.25 165 LEU B N 1
ATOM 3481 C CA . LEU B 1 165 ? -1.262 8.406 -20.797 1 56.25 165 LEU B CA 1
ATOM 3482 C C . LEU B 1 165 ? -2.527 8.648 -19.969 1 56.25 165 LEU B C 1
ATOM 3484 O O . LEU B 1 165 ? -2.598 8.273 -18.797 1 56.25 165 LEU B O 1
ATOM 3488 N N . GLU B 1 166 ? -3.246 9.609 -20.375 1 62.5 166 GLU B N 1
ATOM 3489 C CA . GLU B 1 166 ? -4.652 9.508 -20 1 62.5 166 GLU B CA 1
ATOM 3490 C C . GLU B 1 166 ? -5.211 8.125 -20.312 1 62.5 166 GLU B C 1
ATOM 3492 O O . GLU B 1 166 ? -4.805 7.492 -21.281 1 62.5 166 GLU B O 1
ATOM 3497 N N . MET B 1 167 ? -5.816 7.555 -19.359 1 71.5 167 MET B N 1
ATOM 3498 C CA . MET B 1 167 ? -6.477 6.289 -19.656 1 71.5 167 MET B CA 1
ATOM 3499 C C . MET B 1 167 ? -7.289 6.391 -20.953 1 71.5 167 MET B C 1
ATOM 3501 O O . MET B 1 167 ? -8.125 7.289 -21.094 1 71.5 167 MET B O 1
ATOM 3505 N N . PRO B 1 168 ? -6.891 5.613 -21.922 1 81.81 168 PRO B N 1
ATOM 3506 C CA . PRO B 1 168 ? -7.695 5.633 -23.141 1 81.81 168 PRO B CA 1
ATOM 3507 C C . PRO B 1 168 ? -9.133 5.191 -22.906 1 81.81 168 PRO B C 1
ATOM 3509 O O . PRO B 1 168 ? -9.445 4.621 -21.859 1 81.81 168 PRO B O 1
ATOM 3512 N N . PRO B 1 169 ? -9.992 5.59 -23.891 1 87.81 169 PRO B N 1
ATOM 3513 C CA . PRO B 1 169 ? -11.359 5.078 -23.781 1 87.81 169 PRO B CA 1
ATOM 3514 C C . PRO B 1 169 ? -11.406 3.561 -23.609 1 87.81 169 PRO B C 1
ATOM 3516 O O . PRO B 1 169 ? -10.539 2.85 -24.125 1 87.81 169 PRO B O 1
ATOM 3519 N N . ILE B 1 170 ? -12.359 3.199 -22.906 1 91.69 170 ILE B N 1
ATOM 3520 C CA . ILE B 1 170 ? -12.477 1.799 -22.5 1 91.69 170 ILE B CA 1
ATOM 3521 C C . ILE B 1 170 ? -12.531 0.916 -23.75 1 91.69 170 ILE B C 1
ATOM 3523 O O . ILE B 1 170 ? -12 -0.196 -23.75 1 91.69 170 ILE B O 1
ATOM 3527 N N . GLU B 1 171 ? -13.117 1.354 -24.859 1 92 171 GLU B N 1
ATOM 3528 C CA . GLU B 1 171 ? -13.242 0.593 -26.094 1 92 171 GLU B CA 1
ATOM 3529 C C . GLU B 1 171 ? -11.875 0.296 -26.703 1 92 171 GLU B C 1
ATOM 3531 O O . GLU B 1 171 ? -11.672 -0.759 -27.312 1 92 171 GLU B O 1
ATOM 3536 N N . ILE B 1 172 ? -11.055 1.215 -26.531 1 91.62 172 ILE B N 1
ATOM 3537 C CA . ILE B 1 172 ? -9.695 1.039 -27.016 1 91.62 172 ILE B CA 1
ATOM 3538 C C . ILE B 1 172 ? -8.922 0.127 -26.062 1 91.62 172 ILE B C 1
ATOM 3540 O O . ILE B 1 172 ? -8.219 -0.786 -26.5 1 91.62 172 ILE B O 1
ATOM 3544 N N . LEU B 1 173 ? -9.07 0.392 -24.812 1 91 173 LEU B N 1
ATOM 3545 C CA . LEU B 1 173 ? -8.352 -0.377 -23.812 1 91 173 LEU B CA 1
ATOM 3546 C C . LEU B 1 173 ? -8.664 -1.864 -23.938 1 91 173 LEU B C 1
ATOM 3548 O O . LEU B 1 173 ? -7.793 -2.707 -23.734 1 91 173 LEU B O 1
ATOM 3552 N N . ARG B 1 174 ? -9.828 -2.148 -24.297 1 92.75 174 ARG B N 1
ATOM 3553 C CA . ARG B 1 174 ? -10.273 -3.535 -24.375 1 92.75 174 ARG B CA 1
ATOM 3554 C C . ARG B 1 174 ? -9.602 -4.258 -25.547 1 92.75 174 ARG B C 1
ATOM 3556 O O . ARG B 1 174 ? -9.602 -5.488 -25.594 1 92.75 174 ARG B O 1
ATOM 3563 N N . THR B 1 175 ? -8.953 -3.549 -26.453 1 92.62 175 THR B N 1
ATOM 3564 C CA . THR B 1 175 ? -8.461 -4.152 -27.688 1 92.62 175 THR B CA 1
ATOM 3565 C C . THR B 1 175 ? -6.941 -4.293 -27.641 1 92.62 175 THR B C 1
ATOM 3567 O O . THR B 1 175 ? -6.348 -4.914 -28.531 1 92.62 175 THR B O 1
ATOM 3570 N N . ILE B 1 176 ? -6.363 -3.705 -26.656 1 94.31 176 ILE B N 1
ATOM 3571 C CA . ILE B 1 176 ? -4.906 -3.709 -26.656 1 94.31 176 ILE B CA 1
ATOM 3572 C C . ILE B 1 176 ? -4.391 -5.051 -26.141 1 94.31 176 ILE B C 1
ATOM 3574 O O . ILE B 1 176 ? -5.109 -5.777 -25.453 1 94.31 176 ILE B O 1
ATOM 3578 N N . SER B 1 177 ? -3.141 -5.352 -26.438 1 95.81 177 SER B N 1
ATOM 3579 C CA . SER B 1 177 ? -2.547 -6.672 -26.266 1 95.81 177 SER B CA 1
ATOM 3580 C C . SER B 1 177 ? -2.533 -7.078 -24.797 1 95.81 177 SER B C 1
ATOM 3582 O O . SER B 1 177 ? -2.75 -8.25 -24.469 1 95.81 177 SER B O 1
ATOM 3584 N N . VAL B 1 178 ? -2.316 -6.156 -23.891 1 95.12 178 VAL B N 1
ATOM 3585 C CA . VAL B 1 178 ? -2.139 -6.488 -22.484 1 95.12 178 VAL B CA 1
ATOM 3586 C C . VAL B 1 178 ? -3.461 -6.973 -21.891 1 95.12 178 VAL B C 1
ATOM 3588 O O . VAL B 1 178 ? -3.48 -7.605 -20.844 1 95.12 178 VAL B O 1
ATOM 3591 N N . MET B 1 179 ? -4.59 -6.738 -22.625 1 95.94 179 MET B N 1
ATOM 3592 C CA . MET B 1 179 ? -5.906 -7.152 -22.156 1 95.94 179 MET B CA 1
ATOM 3593 C C . MET B 1 179 ? -6.344 -8.445 -22.828 1 95.94 179 MET B C 1
ATOM 3595 O O . MET B 1 179 ? -7.484 -8.883 -22.672 1 95.94 179 MET B O 1
ATOM 3599 N N . ASP B 1 180 ? -5.477 -9.086 -23.578 1 96.62 180 ASP B N 1
ATOM 3600 C CA . ASP B 1 180 ? -5.703 -10.359 -24.25 1 96.62 180 ASP B CA 1
ATOM 3601 C C . ASP B 1 180 ? -4.867 -11.469 -23.625 1 96.62 180 ASP B C 1
ATOM 3603 O O . ASP B 1 180 ? -3.643 -11.492 -23.781 1 96.62 180 ASP B O 1
ATOM 3607 N N . PRO B 1 181 ? -5.539 -12.43 -23.031 1 96.75 181 PRO B N 1
ATOM 3608 C CA . PRO B 1 181 ? -4.785 -13.516 -22.406 1 96.75 181 PRO B CA 1
ATOM 3609 C C . PRO B 1 181 ? -3.84 -14.219 -23.375 1 96.75 181 PRO B C 1
ATOM 3611 O O . PRO B 1 181 ? -2.809 -14.75 -22.953 1 96.75 181 PRO B O 1
ATOM 3614 N N . ALA B 1 182 ? -4.086 -14.234 -24.641 1 96.06 182 ALA B N 1
ATOM 3615 C CA . ALA B 1 182 ? -3.244 -14.906 -25.625 1 96.06 182 ALA B CA 1
ATOM 3616 C C . ALA B 1 182 ? -1.968 -14.117 -25.891 1 96.06 182 ALA B C 1
ATOM 3618 O O . ALA B 1 182 ? -1.017 -14.633 -26.469 1 96.06 182 ALA B O 1
ATOM 3619 N N . ARG B 1 183 ? -1.922 -12.859 -25.422 1 96.25 183 ARG B N 1
ATOM 3620 C CA . ARG B 1 183 ? -0.818 -11.984 -25.812 1 96.25 183 ARG B CA 1
ATOM 3621 C C . ARG B 1 183 ? -0.162 -11.359 -24.578 1 96.25 183 ARG B C 1
ATOM 3623 O O . ARG B 1 183 ? 0.686 -10.477 -24.703 1 96.25 183 ARG B O 1
ATOM 3630 N N . SER B 1 184 ? -0.528 -11.719 -23.453 1 97.12 184 SER B N 1
ATOM 3631 C CA . SER B 1 184 ? -0.034 -11.164 -22.203 1 97.12 184 SER B CA 1
ATOM 3632 C C . SER B 1 184 ? 0.27 -12.273 -21.188 1 97.12 184 SER B C 1
ATOM 3634 O O . SER B 1 184 ? 0.186 -13.453 -21.516 1 97.12 184 SER B O 1
ATOM 3636 N N . ASN B 1 185 ? 0.87 -11.914 -20 1 98.56 185 ASN B N 1
ATOM 3637 C CA . ASN B 1 185 ? 0.972 -12.891 -18.922 1 98.56 185 ASN B CA 1
ATOM 3638 C C . ASN B 1 185 ? -0.402 -13.398 -18.5 1 98.56 185 ASN B C 1
ATOM 3640 O O . ASN B 1 185 ? -1.244 -12.617 -18.047 1 98.56 185 ASN B O 1
ATOM 3644 N N . SER B 1 186 ? -0.604 -14.688 -18.672 1 98.75 186 SER B N 1
ATOM 3645 C CA . SER B 1 186 ? -1.956 -15.211 -18.516 1 98.75 186 SER B CA 1
ATOM 3646 C C . SER B 1 186 ? -1.938 -16.594 -17.875 1 98.75 186 SER B C 1
ATOM 3648 O O . SER B 1 186 ? -0.886 -17.234 -17.781 1 98.75 186 SER B O 1
ATOM 3650 N N . SER B 1 187 ? -3.033 -17.016 -17.406 1 98.88 187 SER B N 1
ATOM 3651 C CA . SER B 1 187 ? -3.291 -18.312 -16.797 1 98.88 187 SER B CA 1
ATOM 3652 C C . SER B 1 187 ? -4.785 -18.594 -16.719 1 98.88 187 SER B C 1
ATOM 3654 O O . SER B 1 187 ? -5.562 -18.094 -17.531 1 98.88 187 SER B O 1
ATOM 3656 N N . THR B 1 188 ? -5.133 -19.531 -15.922 1 98.88 188 THR B N 1
ATOM 3657 C CA . THR B 1 188 ? -6.496 -19.75 -15.445 1 98.88 188 THR B CA 1
ATOM 3658 C C . THR B 1 188 ? -6.559 -19.672 -13.922 1 98.88 188 THR B C 1
ATOM 3660 O O . THR B 1 188 ? -5.574 -19.969 -13.242 1 98.88 188 THR B O 1
ATOM 3663 N N . PRO B 1 189 ? -7.766 -19.266 -13.438 1 98.94 189 PRO B N 1
ATOM 3664 C CA . PRO B 1 189 ? -7.883 -19.281 -11.977 1 98.94 189 PRO B CA 1
ATOM 3665 C C . PRO B 1 189 ? -7.5 -20.625 -11.367 1 98.94 189 PRO B C 1
ATOM 3667 O O . PRO B 1 189 ? -6.809 -20.672 -10.344 1 98.94 189 PRO B O 1
ATOM 3670 N N . ARG B 1 190 ? -7.836 -21.703 -12.008 1 98.88 190 ARG B N 1
ATOM 3671 C CA . ARG B 1 190 ? -7.562 -23.047 -11.508 1 98.88 190 ARG B CA 1
ATOM 3672 C C . ARG B 1 190 ? -6.062 -23.312 -11.445 1 98.88 190 ARG B C 1
ATOM 3674 O O . ARG B 1 190 ? -5.559 -23.844 -10.453 1 98.88 190 ARG B O 1
ATOM 3681 N N . GLU B 1 191 ? -5.309 -22.969 -12.453 1 98.88 191 GLU B N 1
ATOM 3682 C CA . GLU B 1 191 ? -3.873 -23.234 -12.438 1 98.88 191 GLU B CA 1
ATOM 3683 C C . GLU B 1 191 ? -3.166 -22.375 -11.391 1 98.88 191 GLU B C 1
ATOM 3685 O O . GLU B 1 191 ? -2.184 -22.812 -10.781 1 98.88 191 GLU B O 1
ATOM 3690 N N . ILE B 1 192 ? -3.66 -21.172 -11.164 1 98.94 192 ILE B N 1
ATOM 3691 C CA . ILE B 1 192 ? -3.043 -20.328 -10.141 1 98.94 192 ILE B CA 1
ATOM 3692 C C . ILE B 1 192 ? -3.258 -20.938 -8.766 1 98.94 192 ILE B C 1
ATOM 3694 O O . ILE B 1 192 ? -2.334 -20.984 -7.945 1 98.94 192 ILE B O 1
ATOM 3698 N N . THR B 1 193 ? -4.48 -21.453 -8.492 1 98.94 193 THR B N 1
ATOM 3699 C CA . THR B 1 193 ? -4.699 -22.078 -7.191 1 98.94 193 THR B CA 1
ATOM 3700 C C . THR B 1 193 ? -3.949 -23.406 -7.094 1 98.94 193 THR B C 1
ATOM 3702 O O . THR B 1 193 ? -3.535 -23.812 -6.008 1 98.94 193 THR B O 1
ATOM 3705 N N . MET B 1 194 ? -3.75 -24.078 -8.234 1 98.81 194 MET B N 1
ATOM 3706 C CA . MET B 1 194 ? -2.908 -25.266 -8.25 1 98.81 194 MET B CA 1
ATOM 3707 C C . MET B 1 194 ? -1.473 -24.922 -7.863 1 98.81 194 MET B C 1
ATOM 3709 O O . MET B 1 194 ? -0.849 -25.641 -7.074 1 98.81 194 MET B O 1
ATOM 3713 N N . LEU B 1 195 ? -0.956 -23.891 -8.43 1 98.94 195 LEU B N 1
ATOM 3714 C CA . LEU B 1 195 ? 0.386 -23.422 -8.086 1 98.94 195 LEU B CA 1
ATOM 3715 C C . LEU B 1 195 ? 0.491 -23.109 -6.602 1 98.94 195 LEU B C 1
ATOM 3717 O O . LEU B 1 195 ? 1.434 -23.547 -5.934 1 98.94 195 LEU B O 1
ATOM 3721 N N . LEU B 1 196 ? -0.477 -22.375 -6.066 1 98.94 196 LEU B N 1
ATOM 3722 C CA . LEU B 1 196 ? -0.491 -22.016 -4.652 1 98.94 196 LEU B CA 1
ATOM 3723 C C . LEU B 1 196 ? -0.544 -23.266 -3.777 1 98.94 196 LEU B C 1
ATOM 3725 O O . LEU B 1 196 ? 0.176 -23.359 -2.781 1 98.94 196 LEU B O 1
ATOM 3729 N N . ALA B 1 197 ? -1.358 -24.188 -4.176 1 98.88 197 ALA B N 1
ATOM 3730 C CA . ALA B 1 197 ? -1.461 -25.422 -3.414 1 98.88 197 ALA B CA 1
ATOM 3731 C C . ALA B 1 197 ? -0.13 -26.172 -3.404 1 98.88 197 ALA B C 1
ATOM 3733 O O . ALA B 1 197 ? 0.297 -26.688 -2.363 1 98.88 197 ALA B O 1
ATOM 3734 N N . ALA B 1 198 ? 0.505 -26.281 -4.555 1 98.88 198 ALA B N 1
ATOM 3735 C CA . ALA B 1 198 ? 1.797 -26.953 -4.645 1 98.88 198 ALA B CA 1
ATOM 3736 C C . ALA B 1 198 ? 2.828 -26.281 -3.74 1 98.88 198 ALA B C 1
ATOM 3738 O O . ALA B 1 198 ? 3.625 -26.969 -3.09 1 98.88 198 ALA B O 1
ATOM 3739 N N . ILE B 1 199 ? 2.854 -24.953 -3.682 1 98.94 199 ILE B N 1
ATOM 3740 C CA . ILE B 1 199 ? 3.775 -24.219 -2.826 1 98.94 199 ILE B CA 1
ATOM 3741 C C . ILE B 1 199 ? 3.473 -24.516 -1.36 1 98.94 199 ILE B C 1
ATOM 3743 O O . ILE B 1 199 ? 4.387 -24.75 -0.569 1 98.94 199 ILE B O 1
ATOM 3747 N N . TRP B 1 200 ? 2.223 -24.547 -1.011 1 98.81 200 TRP B N 1
ATOM 3748 C CA . TRP B 1 200 ? 1.827 -24.703 0.385 1 98.81 200 TRP B CA 1
ATOM 3749 C C . TRP B 1 200 ? 1.992 -26.141 0.84 1 98.81 200 TRP B C 1
ATOM 3751 O O . TRP B 1 200 ? 2.014 -26.422 2.041 1 98.81 200 TRP B O 1
ATOM 3761 N N . ARG B 1 201 ? 2.172 -27.078 -0.083 1 98.56 201 ARG B N 1
ATOM 3762 C CA . ARG B 1 201 ? 2.365 -28.484 0.256 1 98.56 201 ARG B CA 1
ATOM 3763 C C . ARG B 1 201 ? 3.816 -28.906 0.051 1 98.56 201 ARG B C 1
ATOM 3765 O O . ARG B 1 201 ? 4.133 -30.094 0.076 1 98.56 201 ARG B O 1
ATOM 3772 N N . ASP B 1 202 ? 4.68 -27.969 -0.234 1 98.69 202 ASP B N 1
ATOM 3773 C CA . ASP B 1 202 ? 6.102 -28.203 -0.448 1 98.69 202 ASP B CA 1
ATOM 3774 C C . ASP B 1 202 ? 6.336 -29.125 -1.652 1 98.69 202 ASP B C 1
ATOM 3776 O O . ASP B 1 202 ? 7.215 -29.984 -1.623 1 98.69 202 ASP B O 1
ATOM 3780 N N . GLU B 1 203 ? 5.508 -28.906 -2.684 1 98.62 203 GLU B N 1
ATOM 3781 C CA . GLU B 1 203 ? 5.602 -29.734 -3.883 1 98.62 203 GLU B CA 1
ATOM 3782 C C . GLU B 1 203 ? 6.148 -28.938 -5.062 1 98.62 203 GLU B C 1
ATOM 3784 O O . GLU B 1 203 ? 6.461 -29.5 -6.109 1 98.62 203 GLU B O 1
ATOM 3789 N N . ALA B 1 204 ? 6.352 -27.641 -4.895 1 98.81 204 ALA B N 1
ATOM 3790 C CA . ALA B 1 204 ? 6.73 -26.781 -6.016 1 98.81 204 ALA B CA 1
ATOM 3791 C C . ALA B 1 204 ? 8.242 -26.594 -6.078 1 98.81 204 ALA B C 1
ATOM 3793 O O . ALA B 1 204 ? 8.758 -25.891 -6.949 1 98.81 204 ALA B O 1
ATOM 3794 N N . GLY B 1 205 ? 8.977 -27.172 -5.246 1 98.12 205 GLY B N 1
ATOM 3795 C CA . GLY B 1 205 ? 10.422 -27.094 -5.059 1 98.12 205 GLY B CA 1
ATOM 3796 C C . GLY B 1 205 ? 10.875 -27.562 -3.691 1 98.12 205 GLY B C 1
ATOM 3797 O O . GLY B 1 205 ? 10.109 -28.219 -2.977 1 98.12 205 GLY B O 1
ATOM 3798 N N . PRO B 1 206 ? 12.164 -27.344 -3.406 1 98.5 206 PRO B N 1
ATOM 3799 C CA . PRO B 1 206 ? 12.602 -27.656 -2.043 1 98.5 206 PRO B CA 1
ATOM 3800 C C . PRO B 1 206 ? 11.734 -27 -0.979 1 98.5 206 PRO B C 1
ATOM 3802 O O . PRO B 1 206 ? 11.242 -25.891 -1.186 1 98.5 206 PRO B O 1
ATOM 3805 N N . ALA B 1 207 ? 11.594 -27.703 0.16 1 98.69 207 ALA B N 1
ATOM 3806 C CA . ALA B 1 207 ? 10.742 -27.203 1.239 1 98.69 207 ALA B CA 1
ATOM 3807 C C . ALA B 1 207 ? 11.164 -25.797 1.666 1 98.69 207 ALA B C 1
ATOM 3809 O O . ALA B 1 207 ? 10.32 -24.953 1.981 1 98.69 207 ALA B O 1
ATOM 3810 N N . SER B 1 208 ? 12.453 -25.562 1.661 1 98.69 208 SER B N 1
ATOM 3811 C CA . SER B 1 208 ? 12.938 -24.25 2.066 1 98.69 208 SER B CA 1
ATOM 3812 C C . SER B 1 208 ? 12.5 -23.172 1.087 1 98.69 208 SER B C 1
ATOM 3814 O O . SER B 1 208 ? 12.227 -22.031 1.486 1 98.69 208 SER B O 1
ATOM 3816 N N . ALA B 1 209 ? 12.453 -23.469 -0.196 1 98.88 209 ALA B N 1
ATOM 3817 C CA . ALA B 1 209 ? 11.984 -22.531 -1.21 1 98.88 209 ALA B CA 1
ATOM 3818 C C . ALA B 1 209 ? 10.5 -22.234 -1.021 1 98.88 209 ALA B C 1
ATOM 3820 O O . ALA B 1 209 ? 10.094 -21.062 -1.043 1 98.88 209 ALA B O 1
ATOM 3821 N N . CYS B 1 210 ? 9.742 -23.266 -0.803 1 98.94 210 CYS B N 1
ATOM 3822 C CA . CYS B 1 210 ? 8.312 -23.094 -0.588 1 98.94 210 CYS B CA 1
ATOM 3823 C C . CYS B 1 210 ? 8.047 -22.25 0.658 1 98.94 210 CYS B C 1
ATOM 3825 O O . CYS B 1 210 ? 7.195 -21.359 0.642 1 98.94 210 CYS B O 1
ATOM 3827 N N . GLU B 1 211 ? 8.766 -22.516 1.679 1 98.81 211 GLU B N 1
ATOM 3828 C CA . GLU B 1 211 ? 8.633 -21.75 2.914 1 98.81 211 GLU B CA 1
ATOM 3829 C C . GLU B 1 211 ? 8.938 -20.281 2.684 1 98.81 211 GLU B C 1
ATOM 3831 O O . GLU B 1 211 ? 8.25 -19.406 3.211 1 98.81 211 GLU B O 1
ATOM 3836 N N . GLU B 1 212 ? 9.961 -20.016 1.944 1 98.75 212 GLU B N 1
ATOM 3837 C CA . GLU B 1 212 ? 10.336 -18.625 1.64 1 98.75 212 GLU B CA 1
ATOM 3838 C C . GLU B 1 212 ? 9.219 -17.922 0.885 1 98.75 212 GLU B C 1
ATOM 3840 O O . GLU B 1 212 ? 8.891 -16.766 1.192 1 98.75 212 GLU B O 1
ATOM 3845 N N . VAL B 1 213 ? 8.625 -18.562 -0.071 1 98.94 213 VAL B N 1
ATOM 3846 C CA . VAL B 1 213 ? 7.543 -17.969 -0.851 1 98.94 213 VAL B CA 1
ATOM 3847 C C . VAL B 1 213 ? 6.348 -17.688 0.058 1 98.94 213 VAL B C 1
ATOM 3849 O O . VAL B 1 213 ? 5.773 -16.594 0.01 1 98.94 213 VAL B O 1
ATOM 3852 N N . ARG B 1 214 ? 5.988 -18.641 0.944 1 98.88 214 ARG B N 1
ATOM 3853 C CA . ARG B 1 214 ? 4.875 -18.453 1.868 1 98.88 214 ARG B CA 1
ATOM 3854 C C . ARG B 1 214 ? 5.129 -17.266 2.793 1 98.88 214 ARG B C 1
ATOM 3856 O O . ARG B 1 214 ? 4.238 -16.453 3.025 1 98.88 214 ARG B O 1
ATOM 3863 N N . THR B 1 215 ? 6.34 -17.172 3.256 1 98.44 215 THR B N 1
ATOM 3864 C CA . THR B 1 215 ? 6.715 -16.094 4.164 1 98.44 215 THR B CA 1
ATOM 3865 C C . THR B 1 215 ? 6.594 -14.742 3.469 1 98.44 215 THR B C 1
ATOM 3867 O O . THR B 1 215 ? 6 -13.812 4.012 1 98.44 215 THR B O 1
ATOM 3870 N N . ILE B 1 216 ? 7.074 -14.664 2.287 1 98.62 216 ILE B N 1
ATOM 3871 C CA . ILE B 1 216 ? 7.059 -13.406 1.548 1 98.62 216 ILE B CA 1
ATOM 3872 C C . ILE B 1 216 ? 5.621 -13.023 1.204 1 98.62 216 ILE B C 1
ATOM 3874 O O . ILE B 1 216 ? 5.23 -11.867 1.338 1 98.62 216 ILE B O 1
ATOM 3878 N N . MET B 1 217 ? 4.828 -14 0.807 1 98.75 217 MET B N 1
ATOM 3879 C CA . MET B 1 217 ? 3.449 -13.727 0.41 1 98.75 217 MET B CA 1
ATOM 3880 C C . MET B 1 217 ? 2.611 -13.297 1.609 1 98.75 217 MET B C 1
ATOM 3882 O O . MET B 1 217 ? 1.598 -12.617 1.451 1 98.75 217 MET B O 1
ATOM 3886 N N . 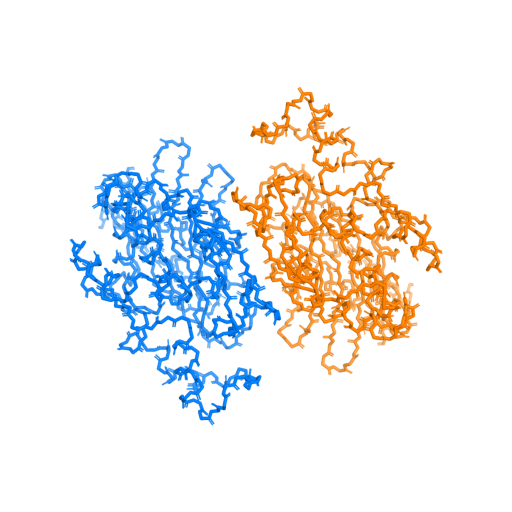SER B 1 218 ? 2.98 -13.711 2.818 1 97.88 218 SER B N 1
ATOM 3887 C CA . SER B 1 218 ? 2.264 -13.328 4.031 1 97.88 218 SER B CA 1
ATOM 3888 C C . SER B 1 218 ? 2.482 -11.859 4.359 1 97.88 218 SER B C 1
ATOM 3890 O O . SER B 1 218 ? 1.815 -11.305 5.238 1 97.88 218 SER B O 1
ATOM 3892 N N . LYS B 1 219 ? 3.312 -11.18 3.57 1 96.75 219 LYS B N 1
ATOM 3893 C CA . LYS B 1 219 ? 3.66 -9.789 3.854 1 96.75 219 LYS B CA 1
ATOM 3894 C C . LYS B 1 219 ? 2.941 -8.836 2.898 1 96.75 219 LYS B C 1
ATOM 3896 O O . LYS B 1 219 ? 3.266 -7.648 2.838 1 96.75 219 LYS B O 1
ATOM 3901 N N . GLN B 1 220 ? 1.969 -9.352 2.215 1 95.38 220 GLN B N 1
ATOM 3902 C CA . GLN B 1 220 ? 1.136 -8.5 1.371 1 95.38 220 GLN B CA 1
ATOM 3903 C C . GLN B 1 220 ? 0.542 -7.348 2.172 1 95.38 220 GLN B C 1
ATOM 3905 O O . GLN B 1 220 ? 0.011 -7.551 3.266 1 95.38 220 GLN B O 1
ATOM 3910 N N . VAL B 1 221 ? 0.571 -6.113 1.559 1 93.44 221 VAL B N 1
ATOM 3911 C CA . VAL B 1 221 ? 0.252 -4.969 2.408 1 93.44 221 VAL B CA 1
ATOM 3912 C C . VAL B 1 221 ? -1.15 -4.461 2.084 1 93.44 221 VAL B C 1
ATOM 3914 O O . VAL B 1 221 ? -1.714 -3.658 2.832 1 93.44 221 VAL B O 1
ATOM 3917 N N . TRP B 1 222 ? -1.691 -4.844 0.973 1 93 222 TRP B N 1
ATOM 3918 C CA . TRP B 1 222 ? -2.984 -4.324 0.542 1 93 222 TRP B CA 1
ATOM 3919 C C . TRP B 1 222 ? -4.125 -5.074 1.222 1 93 222 TRP B C 1
ATOM 3921 O O . TRP B 1 222 ? -4.41 -6.223 0.885 1 93 222 TRP B O 1
ATOM 3931 N N . PRO B 1 223 ? -4.844 -4.422 2.074 1 91.06 223 PRO B N 1
ATOM 3932 C CA . PRO B 1 223 ? -5.836 -5.152 2.869 1 91.06 223 PRO B CA 1
ATOM 3933 C C . PRO B 1 223 ? -7.238 -5.086 2.266 1 91.06 223 PRO B C 1
ATOM 3935 O O . PRO B 1 223 ? -8.18 -5.641 2.83 1 91.06 223 PRO B O 1
ATOM 3938 N N . HIS B 1 224 ? -7.402 -4.445 1.184 1 91.69 224 HIS B N 1
ATOM 3939 C CA . HIS B 1 224 ? -8.742 -4.031 0.791 1 91.69 224 HIS B CA 1
ATOM 3940 C C . HIS B 1 224 ? -9.297 -4.926 -0.313 1 91.69 224 HIS B C 1
ATOM 3942 O O . HIS B 1 224 ? -10.367 -4.656 -0.857 1 91.69 224 HIS B O 1
ATOM 3948 N N . ARG B 1 225 ? -8.562 -6.008 -0.705 1 96.38 225 ARG B N 1
ATOM 3949 C CA . ARG B 1 225 ? -9.086 -6.945 -1.695 1 96.38 225 ARG B CA 1
ATOM 3950 C C . ARG B 1 225 ? -9.398 -8.297 -1.061 1 96.38 225 ARG B C 1
ATOM 3952 O O . ARG B 1 225 ? -10.266 -8.391 -0.188 1 96.38 225 ARG B O 1
ATOM 3959 N N . LEU B 1 226 ? -8.625 -9.305 -1.221 1 97.88 226 LEU B N 1
ATOM 3960 C CA . LEU B 1 226 ? -8.961 -10.641 -0.744 1 97.88 226 LEU B CA 1
ATOM 3961 C C . LEU B 1 226 ? -9.125 -10.656 0.772 1 97.88 226 LEU B C 1
ATOM 3963 O O . LEU B 1 226 ? -10.133 -11.141 1.29 1 97.88 226 LEU B O 1
ATOM 3967 N N . SER B 1 227 ? -8.234 -10.062 1.49 1 95.69 227 SER B N 1
ATOM 3968 C CA . SER B 1 227 ? -8.258 -10.109 2.947 1 95.69 227 SER B CA 1
ATOM 3969 C C . SER B 1 227 ? -9.484 -9.406 3.51 1 95.69 227 SER B C 1
ATOM 3971 O O . SER B 1 227 ? -9.953 -9.734 4.602 1 95.69 227 SER B O 1
ATOM 3973 N N . SER B 1 228 ? -10.039 -8.461 2.803 1 94.06 228 SER B N 1
ATOM 3974 C CA . SER B 1 228 ? -11.164 -7.672 3.289 1 94.06 228 SER B CA 1
ATOM 3975 C C . SER B 1 228 ? -12.398 -8.539 3.5 1 94.06 228 SER B C 1
ATOM 3977 O O . SER B 1 228 ? -13.336 -8.133 4.191 1 94.06 228 SER B O 1
ATOM 3979 N N . GLY B 1 229 ? -12.391 -9.727 2.9 1 94.81 229 GLY B N 1
ATOM 3980 C CA . GLY B 1 229 ? -13.555 -10.594 2.975 1 94.81 229 GLY B CA 1
ATOM 3981 C C . GLY B 1 229 ? -13.539 -11.516 4.184 1 94.81 229 GLY B C 1
ATOM 3982 O O . GLY B 1 229 ? -14.508 -12.227 4.441 1 94.81 229 GLY B O 1
ATOM 3983 N N . PHE B 1 230 ? -12.484 -11.445 4.926 1 95.75 230 PHE B N 1
ATOM 3984 C CA . PHE B 1 230 ? -12.312 -12.414 6 1 95.75 230 PHE B CA 1
ATOM 3985 C C . PHE B 1 230 ? -12.102 -11.711 7.336 1 95.75 230 PHE B C 1
ATOM 3987 O O . PHE B 1 230 ? -11.539 -10.609 7.383 1 95.75 230 PHE B O 1
ATOM 3994 N N . PRO B 1 231 ? -12.57 -12.305 8.398 1 92 231 PRO B N 1
ATOM 3995 C CA . PRO B 1 231 ? -12.328 -11.727 9.719 1 92 231 PRO B CA 1
ATOM 3996 C C . PRO B 1 231 ? -10.859 -11.789 10.125 1 92 231 PRO B C 1
ATOM 3998 O O . PRO B 1 231 ? -10.055 -12.469 9.477 1 92 231 PRO B O 1
ATOM 4001 N N . ASP B 1 232 ? -10.477 -11.156 11.211 1 89.06 232 ASP B N 1
ATOM 4002 C CA . ASP B 1 232 ? -9.102 -10.938 11.633 1 89.06 232 ASP B CA 1
ATOM 4003 C C . ASP B 1 232 ? -8.414 -12.266 11.969 1 89.06 232 ASP B C 1
ATOM 4005 O O . ASP B 1 232 ? -7.195 -12.391 11.828 1 89.06 232 ASP B O 1
ATOM 4009 N N . GLU B 1 233 ? -9.18 -13.188 12.391 1 92.25 233 GLU B N 1
ATOM 4010 C CA . GLU B 1 233 ? -8.578 -14.438 12.836 1 92.25 233 GLU B CA 1
ATOM 4011 C C . GLU B 1 233 ? -8.125 -15.289 11.648 1 92.25 233 GLU B C 1
ATOM 4013 O O . GLU B 1 233 ? -7.387 -16.266 11.82 1 92.25 233 GLU B O 1
ATOM 4018 N N . VAL B 1 234 ? -8.664 -14.992 10.469 1 95.88 234 VAL B N 1
ATOM 4019 C CA . VAL B 1 234 ? -8.25 -15.68 9.25 1 95.88 234 VAL B CA 1
ATOM 4020 C C . VAL B 1 234 ? -7.035 -14.977 8.656 1 95.88 234 VAL B C 1
ATOM 4022 O O . VAL B 1 234 ? -7.066 -13.773 8.398 1 95.88 234 VAL B O 1
ATOM 4025 N N . THR B 1 235 ? -5.926 -15.719 8.484 1 96.06 235 THR B N 1
ATOM 4026 C CA . THR B 1 235 ? -4.734 -15.117 7.891 1 96.06 235 THR B CA 1
ATOM 4027 C C . THR B 1 235 ? -4.758 -15.258 6.371 1 96.06 235 THR B C 1
ATOM 4029 O O . THR B 1 235 ? -5.277 -16.234 5.84 1 96.06 235 THR B O 1
ATOM 4032 N N . VAL B 1 236 ? -4.266 -14.297 5.688 1 97.75 236 VAL B N 1
ATOM 4033 C CA . VAL B 1 236 ? -4.266 -14.266 4.227 1 97.75 236 VAL B CA 1
ATOM 4034 C C . VAL B 1 236 ? -2.861 -13.945 3.721 1 97.75 236 VAL B C 1
ATOM 4036 O O . VAL B 1 236 ? -2.266 -12.945 4.113 1 97.75 236 VAL B O 1
ATOM 4039 N N . ALA B 1 237 ? -2.203 -14.812 2.951 1 98.69 237 ALA B N 1
ATOM 4040 C CA . ALA B 1 237 ? -0.988 -14.602 2.17 1 98.69 237 ALA B CA 1
ATOM 4041 C C . ALA B 1 237 ? -1.306 -14.484 0.682 1 98.69 237 ALA B C 1
ATOM 4043 O O . ALA B 1 237 ? -1.851 -15.422 0.085 1 98.69 237 ALA B O 1
ATOM 4044 N N . ALA B 1 238 ? -0.997 -13.344 0.072 1 98.75 238 ALA B N 1
ATOM 4045 C CA . ALA B 1 238 ? -1.587 -13.148 -1.249 1 98.75 238 ALA B CA 1
ATOM 4046 C C . ALA B 1 238 ? -0.733 -12.211 -2.098 1 98.75 238 ALA B C 1
ATOM 4048 O O . ALA B 1 238 ? 0.305 -11.727 -1.644 1 98.75 238 ALA B O 1
ATOM 4049 N N . LYS B 1 239 ? -1.072 -12.07 -3.326 1 98.81 239 LYS B N 1
ATOM 4050 C CA . LYS B 1 239 ? -0.511 -11.156 -4.32 1 98.81 239 LYS B CA 1
ATOM 4051 C C . LYS B 1 239 ? -1.612 -10.492 -5.137 1 98.81 239 LYS B C 1
ATOM 4053 O O . LYS B 1 239 ? -2.424 -11.172 -5.766 1 98.81 239 LYS B O 1
ATOM 4058 N N . THR B 1 240 ? -1.62 -9.172 -5.078 1 98.19 240 THR B N 1
ATOM 4059 C CA . THR B 1 240 ? -2.572 -8.414 -5.879 1 98.19 240 THR B CA 1
ATOM 4060 C C . THR B 1 240 ? -2.037 -8.195 -7.289 1 98.19 240 THR B C 1
ATOM 4062 O O . THR B 1 240 ? -0.842 -8.367 -7.539 1 98.19 240 THR B O 1
ATOM 4065 N N . GLY B 1 241 ? -2.912 -7.867 -8.203 1 97.38 241 GLY B N 1
ATOM 4066 C CA . GLY B 1 241 ? -2.586 -7.434 -9.555 1 97.38 241 GLY B CA 1
ATOM 4067 C C . GLY B 1 241 ? -3.551 -6.395 -10.094 1 97.38 241 GLY B C 1
ATOM 4068 O O . GLY B 1 241 ? -4.762 -6.504 -9.898 1 97.38 241 GLY B O 1
ATOM 4069 N N . THR B 1 242 ? -3.012 -5.367 -10.68 1 95.69 242 THR B N 1
ATOM 4070 C CA . THR B 1 242 ? -3.797 -4.328 -11.336 1 95.69 242 THR B CA 1
ATOM 4071 C C . THR B 1 242 ? -3.199 -3.977 -12.703 1 95.69 242 THR B C 1
ATOM 4073 O O . THR B 1 242 ? -1.99 -3.766 -12.82 1 95.69 242 THR B O 1
ATOM 4076 N N . LEU B 1 243 ? -3.975 -3.934 -13.734 1 93.44 243 LEU B N 1
ATOM 4077 C CA . LEU B 1 243 ? -3.572 -3.545 -15.078 1 93.44 243 LEU B CA 1
ATOM 4078 C C . LEU B 1 243 ? -4.789 -3.195 -15.93 1 93.44 243 LEU B C 1
ATOM 4080 O O . LEU B 1 243 ? -5.625 -4.059 -16.219 1 93.44 243 LEU B O 1
ATOM 4084 N N . GLY B 1 244 ? -4.848 -1.929 -16.297 1 90.88 244 GLY B N 1
ATOM 4085 C CA . GLY B 1 244 ? -5.98 -1.508 -17.094 1 90.88 244 GLY B CA 1
ATOM 4086 C C . GLY B 1 244 ? -7.316 -1.758 -16.422 1 90.88 244 GLY B C 1
ATOM 4087 O O . GLY B 1 244 ? -7.602 -1.189 -15.367 1 90.88 244 GLY B O 1
ATOM 4088 N N . LEU B 1 245 ? -8.102 -2.74 -16.984 1 93.69 245 LEU B N 1
ATOM 4089 C CA . LEU B 1 245 ? -9.445 -3.029 -16.5 1 93.69 245 LEU B CA 1
ATOM 4090 C C . LEU B 1 245 ? -9.438 -4.184 -15.508 1 93.69 245 LEU B C 1
ATOM 4092 O O . LEU B 1 245 ? -10.492 -4.617 -15.039 1 93.69 245 LEU B O 1
ATOM 4096 N N . VAL B 1 246 ? -8.25 -4.574 -15.211 1 95.69 246 VAL B N 1
ATOM 4097 C CA . VAL B 1 246 ? -8.109 -5.793 -14.422 1 95.69 246 VAL B CA 1
ATOM 4098 C C . VAL B 1 246 ? -7.691 -5.441 -12.992 1 95.69 246 VAL B C 1
ATOM 4100 O O . VAL B 1 246 ? -6.785 -4.629 -12.789 1 95.69 246 VAL B O 1
ATOM 4103 N N . ARG B 1 247 ? -8.375 -6 -12.031 1 97.19 247 ARG B N 1
ATOM 4104 C CA . ARG B 1 247 ? -8.008 -6.062 -10.625 1 97.19 247 ARG B CA 1
ATOM 4105 C C . ARG B 1 247 ? -8.117 -7.484 -10.086 1 97.19 247 ARG B C 1
ATOM 4107 O O . ARG B 1 247 ? -9.211 -8.062 -10.062 1 97.19 247 ARG B O 1
ATOM 4114 N N . ASN B 1 248 ? -7.027 -7.984 -9.68 1 98.56 248 ASN B N 1
ATOM 4115 C CA . ASN B 1 248 ? -6.961 -9.383 -9.266 1 98.56 248 ASN B CA 1
ATOM 4116 C C . ASN B 1 248 ? -6.375 -9.523 -7.859 1 98.56 248 ASN B C 1
ATOM 4118 O O . ASN B 1 248 ? -5.742 -8.602 -7.352 1 98.56 248 ASN B O 1
ATOM 4122 N N . GLU B 1 249 ? -6.605 -10.648 -7.285 1 98.88 249 GLU B N 1
ATOM 4123 C CA . GLU B 1 249 ? -5.781 -11.133 -6.176 1 98.88 249 GLU B CA 1
ATOM 4124 C C . GLU B 1 249 ? -5.848 -12.648 -6.055 1 98.88 249 GLU B C 1
ATOM 4126 O O . GLU B 1 249 ? -6.906 -13.25 -6.273 1 98.88 249 GLU B O 1
ATOM 4131 N N . ALA B 1 250 ? -4.746 -13.242 -5.801 1 98.94 250 ALA B N 1
ATOM 4132 C CA . ALA B 1 250 ? -4.648 -14.672 -5.527 1 98.94 250 ALA B CA 1
ATOM 4133 C C . ALA B 1 250 ? -3.805 -14.938 -4.281 1 98.94 250 ALA B C 1
ATOM 4135 O O . ALA B 1 250 ? -2.799 -14.258 -4.051 1 98.94 250 ALA B O 1
ATOM 4136 N N . GLY B 1 251 ? -4.23 -15.875 -3.514 1 98.94 251 GLY B N 1
ATOM 4137 C CA . GLY B 1 251 ? -3.518 -16.172 -2.283 1 98.94 251 GLY B CA 1
ATOM 4138 C C . GLY B 1 251 ? -4.086 -17.375 -1.542 1 98.94 251 GLY B C 1
ATOM 4139 O O . GLY B 1 251 ? -4.852 -18.156 -2.109 1 98.94 251 GLY B O 1
ATOM 4140 N N . VAL B 1 252 ? -3.598 -17.609 -0.353 1 98.94 252 VAL B N 1
ATOM 4141 C CA . VAL B 1 252 ? -4.051 -18.688 0.515 1 98.94 252 VAL B CA 1
ATOM 4142 C C . VAL B 1 252 ? -4.625 -18.109 1.805 1 98.94 252 VAL B C 1
ATOM 4144 O O . VAL B 1 252 ? -4.008 -17.25 2.441 1 98.94 252 VAL B O 1
ATOM 4147 N N . VAL B 1 253 ? -5.809 -18.516 2.1 1 98.56 253 VAL B N 1
ATOM 4148 C CA . VAL B 1 253 ? -6.484 -18.156 3.34 1 98.56 253 VAL B CA 1
ATOM 4149 C C . VAL B 1 253 ? -6.398 -19.328 4.332 1 98.56 253 VAL B C 1
ATOM 4151 O O . VAL B 1 253 ? -6.648 -20.469 3.973 1 98.56 253 VAL B O 1
ATOM 4154 N N . ALA B 1 254 ? -5.996 -19.016 5.504 1 98.25 254 ALA B N 1
ATOM 4155 C CA . ALA B 1 254 ? -5.836 -20.031 6.535 1 98.25 254 ALA B CA 1
ATOM 4156 C C . ALA B 1 254 ? -6.707 -19.719 7.75 1 98.25 254 ALA B C 1
ATOM 4158 O O . ALA B 1 254 ? -6.648 -18.625 8.305 1 98.25 254 ALA B O 1
ATOM 4159 N N . TYR B 1 255 ? -7.488 -20.688 8.172 1 97.06 255 TYR B N 1
ATOM 4160 C CA . TYR B 1 255 ? -8.398 -20.562 9.305 1 97.06 255 TYR B CA 1
ATOM 4161 C C . TYR B 1 255 ? -7.738 -21.031 10.594 1 97.06 255 TYR B C 1
ATOM 4163 O O . TYR B 1 255 ? -6.777 -21.797 10.555 1 97.06 255 TYR B O 1
ATOM 4171 N N . PRO B 1 256 ? -8.266 -20.578 11.758 1 95.56 256 PRO B N 1
ATOM 4172 C CA . PRO B 1 256 ? -7.695 -20.969 13.047 1 95.56 256 PRO B CA 1
ATOM 4173 C C . PRO B 1 256 ? -7.777 -22.469 13.297 1 95.56 256 PRO B C 1
ATOM 4175 O O . PRO B 1 256 ? -7 -23.016 14.094 1 95.56 256 PRO B O 1
ATOM 4178 N N . ASP B 1 257 ? -8.672 -23.156 12.68 1 95.31 257 ASP B N 1
ATOM 4179 C CA . ASP B 1 257 ? -8.82 -24.594 12.875 1 95.31 257 ASP B CA 1
ATOM 4180 C C . ASP B 1 257 ? -7.793 -25.375 12.047 1 95.31 257 ASP B C 1
ATOM 4182 O O . ASP B 1 257 ? -7.797 -26.594 12.039 1 95.31 257 ASP B O 1
ATOM 4186 N N . GLY B 1 258 ? -6.984 -24.656 11.266 1 95.5 258 GLY B N 1
ATOM 4187 C CA . GLY B 1 258 ? -5.91 -25.297 10.523 1 95.5 258 GLY B CA 1
ATOM 4188 C C . GLY B 1 258 ? -6.23 -25.5 9.055 1 95.5 258 GLY B C 1
ATOM 4189 O O . GLY B 1 258 ? -5.344 -25.797 8.258 1 95.5 258 GLY B O 1
ATOM 4190 N N . LYS B 1 259 ? -7.469 -25.297 8.672 1 96.94 259 LYS B N 1
ATOM 4191 C CA . LYS B 1 259 ? -7.844 -25.453 7.266 1 96.94 259 LYS B CA 1
ATOM 4192 C C . LYS B 1 259 ? -7.289 -24.297 6.426 1 96.94 259 LYS B C 1
ATOM 4194 O O . LYS B 1 259 ? -7.242 -23.156 6.883 1 96.94 259 LYS B O 1
ATOM 4199 N N . ARG B 1 260 ? -6.836 -24.719 5.273 1 98.5 260 ARG B N 1
ATOM 4200 C CA . ARG B 1 260 ? -6.234 -23.75 4.352 1 98.5 260 ARG B CA 1
ATOM 4201 C C . ARG B 1 260 ? -6.832 -23.891 2.955 1 98.5 260 ARG B C 1
ATOM 4203 O O . ARG B 1 260 ? -7.062 -25 2.479 1 98.5 260 ARG B O 1
ATOM 4210 N N . TYR B 1 261 ? -7.066 -22.703 2.289 1 98.88 261 TYR B N 1
ATOM 4211 C CA . TYR B 1 261 ? -7.684 -22.656 0.969 1 98.88 261 TYR B CA 1
ATOM 4212 C C . TYR B 1 261 ? -6.91 -21.734 0.038 1 98.88 261 TYR B C 1
ATOM 4214 O O . TYR B 1 261 ? -6.609 -20.594 0.396 1 98.88 261 TYR B O 1
ATOM 4222 N N . ALA B 1 262 ? -6.5 -22.25 -1.104 1 98.94 262 ALA B N 1
ATOM 4223 C CA . ALA B 1 262 ? -6.008 -21.391 -2.178 1 98.94 262 ALA B CA 1
ATOM 4224 C C . ALA B 1 262 ? -7.164 -20.734 -2.916 1 98.94 262 ALA B C 1
ATOM 4226 O O . ALA B 1 262 ? -8.164 -21.375 -3.238 1 98.94 262 ALA B O 1
ATOM 4227 N N . VAL B 1 263 ? -7.074 -19.438 -3.146 1 98.94 263 VAL B N 1
ATOM 4228 C CA . VAL B 1 263 ? -8.141 -18.656 -3.777 1 98.94 263 VAL B CA 1
ATOM 4229 C C . VAL B 1 263 ? -7.562 -17.781 -4.887 1 98.94 263 VAL B C 1
ATOM 4231 O O . VAL B 1 263 ? -6.492 -17.203 -4.727 1 98.94 263 VAL B O 1
ATOM 4234 N N . GLY B 1 264 ? -8.125 -17.766 -6.031 1 98.94 264 GLY B N 1
ATOM 4235 C CA . GLY B 1 264 ? -7.852 -16.828 -7.109 1 98.94 264 GLY B CA 1
ATOM 4236 C C . GLY B 1 264 ? -9.094 -16.094 -7.586 1 98.94 264 GLY B C 1
ATOM 4237 O O . GLY B 1 264 ? -10.102 -16.703 -7.922 1 98.94 264 GLY B O 1
ATOM 4238 N N . VAL B 1 265 ? -9.086 -14.789 -7.535 1 98.94 265 VAL B N 1
ATOM 4239 C CA . VAL B 1 265 ? -10.141 -13.93 -8.047 1 98.94 265 VAL B CA 1
ATOM 4240 C C . VAL B 1 265 ? -9.578 -12.992 -9.109 1 98.94 265 VAL B C 1
ATOM 4242 O O . VAL B 1 265 ? -8.711 -12.164 -8.82 1 98.94 265 VAL B O 1
ATOM 4245 N N . PHE B 1 266 ? -10.07 -13.086 -10.312 1 98.94 266 PHE B N 1
ATOM 4246 C CA . PHE B 1 266 ? -9.633 -12.312 -11.461 1 98.94 266 PHE B CA 1
ATOM 4247 C C . PHE B 1 266 ? -10.789 -11.531 -12.07 1 98.94 266 PHE B C 1
ATOM 4249 O O . PHE B 1 266 ? -11.773 -12.125 -12.523 1 98.94 266 PHE B O 1
ATOM 4256 N N . THR B 1 267 ? -10.633 -10.234 -12.086 1 98.56 267 THR B N 1
ATOM 4257 C CA . THR B 1 267 ? -11.781 -9.422 -12.484 1 98.56 267 THR B CA 1
ATOM 4258 C C . THR B 1 267 ? -11.516 -8.75 -13.828 1 98.56 267 THR B C 1
ATOM 4260 O O . THR B 1 267 ? -10.383 -8.703 -14.297 1 98.56 267 THR B O 1
ATOM 4263 N N . LYS B 1 268 ? -12.539 -8.312 -14.453 1 96.94 268 LYS B N 1
ATOM 4264 C CA . LYS B 1 268 ? -12.555 -7.461 -15.641 1 96.94 268 LYS B CA 1
ATOM 4265 C C . LYS B 1 268 ? -13.641 -6.395 -15.539 1 96.94 268 LYS B C 1
ATOM 4267 O O . LYS B 1 268 ? -14.82 -6.688 -15.734 1 96.94 268 LYS B O 1
ATOM 4272 N N . SER B 1 269 ? -13.242 -5.195 -15.305 1 96.38 269 SER B N 1
ATOM 4273 C CA . SER B 1 269 ? -14.164 -4.098 -15.016 1 96.38 269 SER B CA 1
ATOM 4274 C C . SER B 1 269 ? -15.023 -3.758 -16.234 1 96.38 269 SER B C 1
ATOM 4276 O O . SER B 1 269 ? -14.539 -3.771 -17.359 1 96.38 269 SER B O 1
ATOM 4278 N N . HIS B 1 270 ? -16.297 -3.35 -15.984 1 95.81 270 HIS B N 1
ATOM 4279 C CA . HIS B 1 270 ? -17.203 -2.896 -17.047 1 95.81 270 HIS B CA 1
ATOM 4280 C C . HIS B 1 270 ? -16.953 -1.433 -17.391 1 95.81 270 HIS B C 1
ATOM 4282 O O . HIS B 1 270 ? -17.344 -0.973 -18.469 1 95.81 270 HIS B O 1
ATOM 4288 N N . GLU B 1 271 ? -16.328 -0.772 -16.469 1 92.12 271 GLU B N 1
ATOM 4289 C CA . GLU B 1 271 ? -16.141 0.665 -16.641 1 92.12 271 GLU B CA 1
ATOM 4290 C C . GLU B 1 271 ? -14.672 1.047 -16.406 1 92.12 271 GLU B C 1
ATOM 4292 O O . GLU B 1 271 ? -13.922 0.299 -15.781 1 92.12 271 GLU B O 1
ATOM 4297 N N . LEU B 1 272 ? -14.406 2.18 -17 1 87 272 LEU B N 1
ATOM 4298 C CA . LEU B 1 272 ? -13.086 2.754 -16.766 1 87 272 LEU B CA 1
ATOM 4299 C C . LEU B 1 272 ? -13.062 3.553 -15.477 1 87 272 LEU B C 1
ATOM 4301 O O . LEU B 1 272 ? -13.789 4.539 -15.328 1 87 272 LEU B O 1
ATOM 4305 N N . THR B 1 273 ? -12.375 3.008 -14.461 1 83.94 273 THR B N 1
ATOM 4306 C CA . THR B 1 273 ? -12.242 3.688 -13.172 1 83.94 273 THR B CA 1
ATOM 4307 C C . THR B 1 273 ? -10.82 3.547 -12.633 1 83.94 273 THR B C 1
ATOM 4309 O O . THR B 1 273 ? -10.141 2.555 -12.906 1 83.94 273 THR B O 1
ATOM 4312 N N . HIS B 1 274 ? -10.328 4.594 -11.953 1 81.5 274 HIS B N 1
ATOM 4313 C CA . HIS B 1 274 ? -8.984 4.574 -11.383 1 81.5 274 HIS B CA 1
ATOM 4314 C C . HIS B 1 274 ? -8.977 3.916 -10.008 1 81.5 274 HIS B C 1
ATOM 4316 O O . HIS B 1 274 ? -8.102 3.098 -9.703 1 81.5 274 HIS B O 1
ATOM 4322 N N . ARG B 1 275 ? -9.75 4.191 -9.062 1 83.31 275 ARG B N 1
ATOM 4323 C CA . ARG B 1 275 ? -9.727 3.709 -7.688 1 83.31 275 ARG B CA 1
ATOM 4324 C C . ARG B 1 275 ? -10.586 2.465 -7.527 1 83.31 275 ARG B C 1
ATOM 4326 O O . ARG B 1 275 ? -10.148 1.463 -6.961 1 83.31 275 ARG B O 1
ATOM 4333 N N . ALA B 1 276 ? -11.773 2.344 -8.062 1 88.69 276 ALA B N 1
ATOM 4334 C CA . ALA B 1 276 ? -12.727 1.235 -8.141 1 88.69 276 ALA B CA 1
ATOM 4335 C C . ALA B 1 276 ? -12.828 0.501 -6.812 1 88.69 276 ALA B C 1
ATOM 4337 O O . ALA B 1 276 ? -12.68 -0.721 -6.754 1 88.69 276 ALA B O 1
ATOM 4338 N N . PRO B 1 277 ? -13.188 1.198 -5.707 1 88.5 277 PRO B N 1
ATOM 4339 C CA . PRO B 1 277 ? -13.227 0.547 -4.395 1 88.5 277 PRO B CA 1
ATOM 4340 C C . PRO B 1 277 ? -14.242 -0.595 -4.332 1 88.5 277 PRO B C 1
ATOM 4342 O O . PRO B 1 277 ? -14.039 -1.563 -3.594 1 88.5 277 PRO B O 1
ATOM 4345 N N . LYS B 1 278 ? -15.32 -0.529 -5.152 1 91.06 278 LYS B N 1
ATOM 4346 C CA . LYS B 1 278 ? -16.328 -1.59 -5.141 1 91.06 278 LYS B CA 1
ATOM 4347 C C . LYS B 1 278 ? -15.773 -2.871 -5.766 1 91.06 278 LYS B C 1
ATOM 4349 O O . LYS B 1 278 ? -16.078 -3.973 -5.301 1 91.06 278 LYS B O 1
ATOM 4354 N N . ILE B 1 279 ? -15.039 -2.73 -6.809 1 95.56 279 ILE B N 1
ATOM 4355 C CA . ILE B 1 279 ? -14.414 -3.9 -7.426 1 95.56 279 ILE B CA 1
ATOM 4356 C C . ILE B 1 279 ? -13.406 -4.512 -6.461 1 95.56 279 ILE B C 1
ATOM 4358 O O . ILE B 1 279 ? -13.383 -5.73 -6.262 1 95.56 279 ILE B O 1
ATOM 4362 N N . ASP B 1 280 ? -12.594 -3.662 -5.82 1 95 280 ASP B N 1
ATOM 4363 C CA . ASP B 1 280 ? -11.625 -4.148 -4.848 1 95 280 ASP B CA 1
ATOM 4364 C C . ASP B 1 280 ? -12.312 -4.949 -3.742 1 95 280 ASP B C 1
ATOM 4366 O O . ASP B 1 280 ? -11.891 -6.062 -3.422 1 95 280 ASP B O 1
ATOM 4370 N N . ALA B 1 281 ? -13.336 -4.449 -3.215 1 93.31 281 ALA B N 1
ATOM 4371 C CA . ALA B 1 281 ? -14.062 -5.098 -2.125 1 93.31 281 ALA B CA 1
ATOM 4372 C C . ALA B 1 281 ? -14.719 -6.395 -2.6 1 93.31 281 ALA B C 1
ATOM 4374 O O . ALA B 1 281 ? -14.82 -7.359 -1.841 1 93.31 281 ALA B O 1
ATOM 4375 N N . SER B 1 282 ? -15.172 -6.375 -3.809 1 97.5 282 SER B N 1
ATOM 4376 C CA . SER B 1 282 ? -15.844 -7.559 -4.34 1 97.5 282 SER B CA 1
ATOM 4377 C C . SER B 1 282 ? -14.898 -8.758 -4.383 1 97.5 282 SER B C 1
ATOM 4379 O O . SER B 1 282 ? -15.336 -9.898 -4.246 1 97.5 282 SER B O 1
ATOM 4381 N N . ILE B 1 283 ? -13.633 -8.539 -4.512 1 98.56 283 ILE B N 1
ATOM 4382 C CA . ILE B 1 283 ? -12.641 -9.602 -4.555 1 98.56 283 ILE B CA 1
ATOM 4383 C C . ILE B 1 283 ? -12.648 -10.367 -3.232 1 98.56 283 ILE B C 1
ATOM 4385 O O . ILE B 1 283 ? -12.664 -11.602 -3.225 1 98.56 283 ILE B O 1
ATOM 4389 N N . GLY B 1 284 ? -12.664 -9.633 -2.137 1 97.88 284 GLY B N 1
ATOM 4390 C CA . GLY B 1 284 ? -12.75 -10.281 -0.838 1 97.88 284 GLY B CA 1
ATOM 4391 C C . GLY B 1 284 ? -14.055 -11.031 -0.635 1 97.88 284 GLY B C 1
ATOM 4392 O O . GLY B 1 284 ? -14.062 -12.148 -0.125 1 97.88 284 GLY B O 1
ATOM 4393 N N . THR B 1 285 ? -15.148 -10.422 -1.062 1 97.88 285 THR B N 1
ATOM 4394 C CA . THR B 1 285 ? -16.469 -11 -0.855 1 97.88 285 THR B CA 1
ATOM 4395 C C . THR B 1 285 ? -16.609 -12.297 -1.642 1 97.88 285 THR B C 1
ATOM 4397 O O . THR B 1 285 ? -17 -13.328 -1.083 1 97.88 285 THR B O 1
ATOM 4400 N N . VAL B 1 286 ? -16.266 -12.281 -2.873 1 98.75 286 VAL B N 1
ATOM 4401 C CA . VAL B 1 286 ? -16.484 -13.469 -3.688 1 98.75 286 VAL B CA 1
ATOM 4402 C C . VAL B 1 286 ? -15.477 -14.555 -3.305 1 98.75 286 VAL B C 1
ATOM 4404 O O . VAL B 1 286 ? -15.789 -15.742 -3.35 1 98.75 286 VAL B O 1
ATOM 4407 N N . GLY B 1 287 ? -14.219 -14.125 -2.936 1 98.69 287 GLY B N 1
ATOM 4408 C CA . GLY B 1 287 ? -13.281 -15.094 -2.387 1 98.69 287 GLY B CA 1
ATOM 4409 C C . GLY B 1 287 ? -13.836 -15.836 -1.183 1 98.69 287 GLY B C 1
ATOM 4410 O O . GLY B 1 287 ? -13.727 -17.062 -1.103 1 98.69 287 GLY B O 1
ATOM 4411 N N . ARG B 1 288 ? -14.43 -15.094 -0.278 1 98.25 288 ARG B N 1
ATOM 4412 C CA . ARG B 1 288 ? -15.016 -15.703 0.914 1 98.25 288 ARG B CA 1
ATOM 4413 C C . ARG B 1 288 ? -16.156 -16.641 0.545 1 98.25 288 ARG B C 1
ATOM 4415 O O . ARG B 1 288 ? -16.281 -17.734 1.1 1 98.25 288 ARG B O 1
ATOM 4422 N N . ILE B 1 289 ? -17.062 -16.203 -0.338 1 98.31 289 ILE B N 1
ATOM 4423 C CA . ILE B 1 289 ? -18.188 -17.031 -0.762 1 98.31 289 ILE B CA 1
ATOM 4424 C C . ILE B 1 289 ? -17.672 -18.344 -1.314 1 98.31 289 ILE B C 1
ATOM 4426 O O . ILE B 1 289 ? -18.203 -19.422 -0.992 1 98.31 289 ILE B O 1
ATOM 4430 N N . ALA B 1 290 ? -16.625 -18.297 -2.139 1 98.38 290 ALA B N 1
ATOM 4431 C CA . ALA B 1 290 ? -16.047 -19.5 -2.736 1 98.38 290 ALA B CA 1
ATOM 4432 C C . ALA B 1 290 ? -15.492 -20.438 -1.665 1 98.38 290 ALA B C 1
ATOM 4434 O O . ALA B 1 290 ? -15.727 -21.641 -1.708 1 98.38 290 ALA B O 1
ATOM 4435 N N . VAL B 1 291 ? -14.766 -19.891 -0.683 1 98 291 VAL B N 1
ATOM 4436 C CA . VAL B 1 291 ? -14.18 -20.703 0.386 1 98 291 VAL B CA 1
ATOM 4437 C C . VAL B 1 291 ? -15.281 -21.312 1.241 1 98 291 VAL B C 1
ATOM 4439 O O . VAL B 1 291 ? -15.227 -22.484 1.589 1 98 291 VAL B O 1
ATOM 4442 N N . GLU B 1 292 ? -16.281 -20.5 1.56 1 96.19 292 GLU B N 1
ATOM 4443 C CA . GLU B 1 292 ? -17.375 -20.984 2.4 1 96.19 292 GLU B CA 1
ATOM 4444 C C . GLU B 1 292 ? -18.172 -22.078 1.702 1 96.19 292 GLU B C 1
ATOM 4446 O O . GLU B 1 292 ? -18.672 -23 2.354 1 96.19 292 GLU B O 1
ATOM 4451 N N . ALA B 1 293 ? -18.266 -22 0.398 1 95.94 293 ALA B N 1
ATOM 4452 C CA . ALA B 1 293 ? -18.906 -23.078 -0.351 1 95.94 293 ALA B CA 1
ATOM 4453 C C . ALA B 1 293 ? -18.203 -24.406 -0.135 1 95.94 293 ALA B C 1
ATOM 4455 O O . ALA B 1 293 ? -18.844 -25.469 -0.105 1 95.94 293 ALA B O 1
ATOM 4456 N N . LEU B 1 294 ? -16.891 -24.406 0.033 1 94.81 294 LEU B N 1
ATOM 4457 C CA . LEU B 1 294 ? -16.109 -25.609 0.284 1 94.81 294 LEU B CA 1
ATOM 4458 C C . LEU B 1 294 ? -16.234 -26.047 1.739 1 94.81 294 LEU B C 1
ATOM 4460 O O . LEU B 1 294 ? -16.297 -27.25 2.027 1 94.81 294 LEU B O 1
ATOM 4464 N N . ARG B 1 295 ? -16.25 -25.094 2.631 1 92.19 295 ARG B N 1
ATOM 4465 C CA . ARG B 1 295 ? -16.281 -25.406 4.059 1 92.19 295 ARG B CA 1
ATOM 4466 C C . ARG B 1 295 ? -17.641 -25.969 4.465 1 92.19 295 ARG B C 1
ATOM 4468 O O . ARG B 1 295 ? -17.719 -26.797 5.379 1 92.19 295 ARG B O 1
ATOM 4475 N N . ASN B 1 296 ? -18.688 -25.5 3.869 1 82.88 296 ASN B N 1
ATOM 4476 C CA . ASN B 1 296 ? -20.031 -25.969 4.203 1 82.88 296 ASN B CA 1
ATOM 4477 C C . ASN B 1 296 ? -20.344 -27.297 3.521 1 82.88 296 ASN B C 1
ATOM 4479 O O . ASN B 1 296 ? -21.312 -27.984 3.883 1 82.88 296 ASN B O 1
ATOM 4483 N N . ASN B 1 297 ? -19.656 -27.562 2.477 1 68.31 297 ASN B N 1
ATOM 4484 C CA . ASN B 1 297 ? -19.844 -28.875 1.84 1 68.31 297 ASN B CA 1
ATOM 4485 C C . ASN B 1 297 ? -19.125 -29.969 2.611 1 68.31 297 ASN B C 1
ATOM 4487 O O . ASN B 1 297 ? -19.453 -31.156 2.461 1 68.31 297 ASN B O 1
ATOM 4491 N N . SER B 1 298 ? -18.125 -29.547 3.467 1 53.72 298 SER B N 1
ATOM 4492 C CA . SER B 1 298 ? -17.422 -30.594 4.199 1 53.72 298 SER B CA 1
ATOM 4493 C C . SER B 1 298 ? -18.172 -30.984 5.465 1 53.72 298 SER B C 1
ATOM 4495 O O . SER B 1 298 ? -18.828 -30.156 6.094 1 53.72 298 SER B O 1
#

Nearest PDB structures (foldseek):
  2jbf-assembly1_A  TM=8.800E-01  e=9.381E-20  Synechococcus elongatus
  2j7v-assembly1_A  TM=8.799E-01  e=1.229E-19  Synechococcus elongatus
  6z7i-assembly1_A  TM=8.742E-01  e=2.207E-17  Klebsiella pneumoniae
  7bdr-assembly1_A  TM=8.825E-01  e=8.526E-17  Klebsiella pneumoniae IS53
  8j6y-assembly1_A-2  TM=8.635E-01  e=2.382E-16  Pseudomonas aeruginosa

=== Feature glossary ===
The record interleaves many kinds of information about one protein. Here is each kind framed as the question it answers.

Q: What are the backbone torsion angles?
A: φ (phi) and ψ (psi) are the two rotatable backbone dihedrals per residue: φ is the C(i-1)–N–Cα–C torsion, ψ is the N–Cα–C–N(i+1) torsion, both in degrees on (−180°, 180°]. α-helical residues cluster near (−60°, −45°); β-strand residues near (−120°, +130°). A Ramachandran plot is simply a scatter of (φ, ψ) for every residue.

Q: What is the amino-acid chain?
A: This is the polypeptide sequence — one letter per residue, N-terminus first. Length ranges from a few dozen residues for small domains to over a thousand for large multi-domain proteins.

Q: How mobile is each atom in the crystal?
A: For experimental (PDB) structures, the B-factor (temperature factor) quantifies the positional spread of each atom in the crystal — a combination of thermal vibration and static disorder — in units of Å². High B-factors mark flexible loops or poorly resolved regions; low B-factors mark the rigid, well-ordered core.

Q: Are the domains correctly placed relative to each other?
A: Predicted Aligned Error (PAE) is an AlphaFold confidence matrix: entry (i, j) is the expected error in the position of residue j, in ångströms, when the prediction is superimposed on the true structure at residue i. Low PAE within a block of residues means that block is internally rigid and well-predicted; high PAE between two blocks means their relative placement is uncertain even if each block individually is confident.

Q: How confident is the AlphaFold model at each residue?
A: pLDDT is the predicted lDDT-Cα score: AlphaFold's confidence that the local environment of each residue (all inter-atomic distances within 15 Å) is correctly placed. It is a per-residue number between 0 and 100, with higher meaning more reliable.

Q: What family and function is it annotated with?
A: Functional annotations link the protein to curated databases. InterPro entries identify conserved domains and families by matching the sequence against member-database signatures (Pfam, PROSITE, CDD, …). Gene Ontology (GO) terms describe molecular function, biological process, and cellular component in a controlled vocabulary. CATH places the structure in a hierarchical fold classification (Class/Architecture/Topology/Homologous-superfamily). The organism is the source species.

Q: How big and how compact is the whole molecule?
A: Three whole-structure scalars: the radius of gyration (RMS distance of Cα from centroid, in Å), the count of Cα–Cα contacts (pairs closer than 8 Å and separated by more than four residues in sequence — i.e. tertiary, not local, contacts), and the bounding-box dimensions. Together they distinguish compact globular folds from extended fibres or disordered chains.

Q: What known structures does this most resemble?
A: The Foldseek neighbor list gives the closest experimentally determined structures in the PDB, ranked by structural alignment. TM-score near 1 means near-identical fold; near 0.3 means only rough topology match. This is how one finds what a novel AlphaFold prediction most resembles in the solved-structure universe.

Q: Which residues are buried vs exposed?
A: SASA measures how much of the protein is reachable by solvent. It is computed by rolling a water-sized probe over the atomic surface and summing the exposed area (Å²). Per-residue SASA distinguishes core (buried, low SASA) from surface (exposed, high SASA) residues; total SASA is a whole-molecule size measure.

Q: Which residues are in helices, strands, or loops?
A: Eight-state secondary structure (DSSP): H is the canonical α-helix, G the tighter 3₁₀-helix, I the wider π-helix; E/B are β-structure, T and S are turns and bends, and '-' is everything else. DSSP derives these from the pattern of main-chain N–H···O=C hydrogen bonds, not from the sequence.

Q: Where is each backbone atom in 3D?
A: Structure coordinates are given as an mmCIF _atom_site loop: one row per atom with element, residue name, chain id, sequence number, and x/y/z position in Å. Only the four main-chain atoms per residue are included here; side chains are omitted to keep the record compact.

Q: What if only a Cα trace is available?
A: Three-state secondary structure (P-SEA) collapses the eight DSSP classes into helix (a), strand (b), and coil (c). P-SEA assigns these from Cα geometry alone — distances and angles — without requiring backbone oxygens, so it works on any Cα trace.

Q: What do the rendered images show?
A: The six renders are orthographic views along the three Cartesian axes in both directions. Representation (cartoon, sticks, or surface) and color scheme (sequence-rainbow or by-chain) vary across proteins so the training set covers all the common visualization conventions.

Q: What does the local fold look like, residue by residue?
A: Foldseek's 3Di representation compresses backbone geometry into a per-residue letter drawn from a learned twenty-state alphabet. It captures the tertiary interaction pattern around each residue — which residues are packed against it in space, regardless of where they are in sequence.

Q: What do the diagnostic plots show?
A: The contact map is a binary N×N matrix image: pixel (i, j) is dark where Cα_i and Cα_j are within 8 Å and |i−j|>4. Because the |i−j|>4 filter removes local helical contacts, off-diagonal stripes parallel to the main diagonal indicate parallel β-sheets; stripes perpendicular to it indicate antiparallel β-sheets. The Ramachandran plot scatters every residue's (φ, ψ) pair against the sterically allowed regions. The PAE heatmap renders the predicted-aligned-error matrix.